Protein AF-0000000065971491 (afdb_homodimer)

Nearest PDB structures (foldseek):
  8egl-assembly1_K  TM=9.732E-01  e=4.891E-30  Pseudomonas aeruginosa PAO1
  3tr0-assembly1_A  TM=9.747E-01  e=5.494E-29  Coxiella burnetii
  8egl-assembly2_H  TM=9.822E-01  e=1.728E-28  Pseudomonas aeruginosa PAO1
  2an9-assembly1_A  TM=9.691E-01  e=4.785E-28  Escherichia coli
  7s5e-assembly3_E  TM=9.540E-01  e=2.844E-27  Stenotrophomonas maltophilia K279a

Foldseek 3Di:
DAQFAAEEEEEAAPQLCRVVLVVVLPVVDPQEEEFAKEKCDDDDPPDDDPPNHPHDHPVVVVVCVVVVQFLFWDDDPRMIIGTGPVVQNVSRVVVGYYYYYDAPRRVVSNCVVPVRHAYEYEYEPDLVSSLVSLVVVVPDDPVRSVVSSVVNVVRVVSRVVGPYYAYPHDSVVSSVVVNVVSVVVCVPPVNVCNVCVVVVCVVPPDD/DAQFAAEEEEEAAPQQCRVVLVVVLPVVDPQEEEFAKEKCDDDDPPDDDPPNHPHDHPVVVVVCVVVVQFLFWDDDPNMIIGTGPVVQVVSRVVVGYYYYYDAPRRVVSNCVVPVRHAYEYEYEPDLVSSLVSLVVVVPDDPVRSVVSSVVNVVRVVSRVVGPYYAYPHDSVVSSVVVNVVSVVVCVPPVNVCNVCVVVVCVVPPDD

Organism: Alcanivorax borkumensis (strain ATCC 700651 / DSM 11573 / NCIMB 13689 / SK2) (NCBI:txid393595)

Radius of gyration: 25.05 Å; Cα contacts (8 Å, |Δi|>4): 705; chains: 2; bounding box: 46×76×55 Å

Structure (mmCIF, N/CA/C/O backbone):
data_AF-0000000065971491-model_v1
#
loop_
_entity.id
_entity.type
_entity.pdbx_description
1 polymer 'Guanylate kinase'
#
loop_
_atom_site.group_PDB
_atom_site.id
_atom_site.type_symbol
_atom_site.label_atom_id
_atom_site.label_alt_id
_atom_site.label_comp_id
_atom_site.label_asym_id
_atom_site.label_entity_id
_atom_site.label_seq_id
_atom_site.pdbx_PDB_ins_code
_atom_site.Cartn_x
_atom_site.Cartn_y
_atom_site.Cartn_z
_atom_site.occupancy
_atom_site.B_iso_or_equiv
_atom_site.auth_seq_id
_atom_site.auth_comp_id
_atom_site.auth_asym_id
_atom_site.auth_atom_id
_atom_site.pdbx_PDB_model_num
ATOM 1 N N . MET A 1 1 ? -20.828 -6.59 7.438 1 49.5 1 MET A N 1
ATOM 2 C CA . MET A 1 1 ? -20.734 -5.258 8.023 1 49.5 1 MET A CA 1
ATOM 3 C C . MET A 1 1 ? -20 -4.305 7.082 1 49.5 1 MET A C 1
ATOM 5 O O . MET A 1 1 ? -19.188 -4.738 6.266 1 49.5 1 MET A O 1
ATOM 9 N N . ALA A 1 2 ? -20.484 -3.031 7.027 1 58.56 2 ALA A N 1
ATOM 10 C CA . ALA A 1 2 ? -19.938 -2.01 6.133 1 58.56 2 ALA A CA 1
ATOM 11 C C . ALA A 1 2 ? -18.453 -1.778 6.398 1 58.56 2 ALA A C 1
ATOM 13 O O . ALA A 1 2 ? -17.984 -1.901 7.539 1 58.56 2 ALA A O 1
ATOM 14 N N . ASP A 1 3 ? -17.594 -1.899 5.41 1 74.69 3 ASP A N 1
ATOM 15 C CA . ASP A 1 3 ? -16.172 -1.629 5.516 1 74.69 3 ASP A CA 1
ATOM 16 C C . ASP A 1 3 ? -15.914 -0.272 6.164 1 74.69 3 ASP A C 1
ATOM 18 O O . ASP A 1 3 ? -16.297 0.765 5.625 1 74.69 3 ASP A O 1
ATOM 22 N N . LYS A 1 4 ? -15.539 -0.281 7.457 1 89 4 LYS A N 1
ATOM 23 C CA . LYS A 1 4 ? -15.141 0.954 8.125 1 89 4 LYS A CA 1
ATOM 24 C C . LYS A 1 4 ? -14 1.639 7.379 1 89 4 LYS A C 1
ATOM 26 O O . LYS A 1 4 ? -13.078 0.974 6.898 1 89 4 LYS A O 1
ATOM 31 N N . GLY A 1 5 ? -14.195 2.961 7.211 1 94.69 5 GLY A N 1
ATOM 32 C CA . GLY A 1 5 ? -13.156 3.715 6.535 1 94.69 5 GLY A CA 1
ATOM 33 C C . GLY A 1 5 ? -11.828 3.697 7.27 1 94.69 5 GLY A C 1
ATOM 34 O O . GLY A 1 5 ? -11.766 3.328 8.445 1 94.69 5 GLY A O 1
ATOM 35 N N . THR A 1 6 ? -10.805 3.992 6.602 1 97.12 6 THR A N 1
ATOM 36 C CA . THR A 1 6 ? -9.469 4.09 7.184 1 97.12 6 THR A CA 1
ATOM 37 C C . THR A 1 6 ? -9.148 5.535 7.562 1 97.12 6 THR A C 1
ATOM 39 O O . THR A 1 6 ? -9.461 6.461 6.812 1 97.12 6 THR A O 1
ATOM 42 N N . LEU A 1 7 ? -8.602 5.723 8.75 1 98 7 LEU A N 1
ATOM 43 C CA . LEU A 1 7 ? -8.086 7.023 9.164 1 98 7 LEU A CA 1
ATOM 44 C C . LEU A 1 7 ? -6.633 7.199 8.727 1 98 7 LEU A C 1
ATOM 46 O O . LEU A 1 7 ? -5.766 6.41 9.102 1 98 7 LEU A O 1
ATOM 50 N N . TYR A 1 8 ? -6.398 8.18 7.93 1 98.56 8 TYR A N 1
ATOM 51 C CA . TYR A 1 8 ? -5.055 8.523 7.473 1 98.56 8 TYR A CA 1
ATOM 52 C C . TYR A 1 8 ? -4.535 9.766 8.188 1 98.56 8 TYR A C 1
ATOM 54 O O . TYR A 1 8 ? -5.258 10.758 8.328 1 98.56 8 TYR A O 1
ATOM 62 N N . ILE A 1 9 ? -3.307 9.695 8.625 1 98.06 9 ILE A N 1
ATOM 63 C CA . ILE A 1 9 ? -2.576 10.828 9.172 1 98.06 9 ILE A CA 1
ATOM 64 C C . ILE A 1 9 ? -1.498 11.273 8.188 1 98.06 9 ILE A C 1
ATOM 66 O O . ILE A 1 9 ? -0.623 10.492 7.816 1 98.06 9 ILE A O 1
ATOM 70 N N . ILE A 1 10 ? -1.607 12.5 7.742 1 97.81 10 ILE A N 1
ATOM 71 C CA . ILE A 1 10 ? -0.56 13.047 6.891 1 97.81 10 ILE A CA 1
ATOM 72 C C . ILE A 1 10 ? 0.091 14.25 7.578 1 97.81 10 ILE A C 1
ATOM 74 O O . ILE A 1 10 ? -0.589 15.219 7.922 1 97.81 10 ILE A O 1
ATOM 78 N N . SER A 1 11 ? 1.353 14.094 7.836 1 96.31 11 SER A N 1
ATOM 79 C CA . SER A 1 11 ? 2.148 15.164 8.438 1 96.31 11 SER A CA 1
ATOM 80 C C . SER A 1 11 ? 3.275 15.602 7.504 1 96.31 11 SER A C 1
ATOM 82 O O . SER A 1 11 ? 3.727 14.82 6.66 1 96.31 11 SER A O 1
ATOM 84 N N . ALA A 1 12 ? 3.662 16.797 7.668 1 94.62 12 ALA A N 1
ATOM 85 C CA . ALA A 1 12 ? 4.75 17.391 6.902 1 94.62 12 ALA A CA 1
ATOM 86 C C . ALA A 1 12 ? 5.25 18.672 7.57 1 94.62 12 ALA A C 1
ATOM 88 O O . ALA A 1 12 ? 4.512 19.328 8.312 1 94.62 12 ALA A O 1
ATOM 89 N N . PRO A 1 13 ? 6.539 18.953 7.344 1 90.38 13 PRO A N 1
ATOM 90 C CA . PRO A 1 13 ? 6.93 20.297 7.785 1 90.38 13 PRO A CA 1
ATOM 91 C C . PRO A 1 13 ? 6.23 21.406 7 1 90.38 13 PRO A C 1
ATOM 93 O O . PRO A 1 13 ? 5.734 21.156 5.895 1 90.38 13 PRO A O 1
ATOM 96 N N . SER A 1 14 ? 6.141 22.547 7.645 1 79.19 14 SER A N 1
ATOM 97 C CA . SER A 1 14 ? 5.566 23.688 6.953 1 79.19 14 SER A CA 1
ATOM 98 C C . SER A 1 14 ? 6.281 23.953 5.633 1 79.19 14 SER A C 1
ATOM 100 O O . SER A 1 14 ? 7.512 23.953 5.574 1 79.19 14 SER A O 1
ATOM 102 N N . GLY A 1 15 ? 5.523 24.031 4.543 1 80.31 15 GLY A N 1
ATOM 103 C CA . GLY A 1 15 ? 6.09 24.344 3.238 1 80.31 15 GLY A CA 1
ATOM 104 C C . GLY A 1 15 ? 6.406 23.109 2.418 1 80.31 15 GLY A C 1
ATOM 105 O O . GLY A 1 15 ? 6.934 23.219 1.309 1 80.31 15 GLY A O 1
ATOM 106 N N . ALA A 1 16 ? 6.129 21.969 2.824 1 88.06 16 ALA A N 1
ATOM 107 C CA . ALA A 1 16 ? 6.488 20.734 2.129 1 88.06 16 ALA A CA 1
ATOM 108 C C . ALA A 1 16 ? 5.445 20.375 1.071 1 88.06 16 ALA A C 1
ATOM 110 O O . ALA A 1 16 ? 5.605 19.391 0.343 1 88.06 16 ALA A O 1
ATOM 111 N N . GLY A 1 17 ? 4.398 21.125 0.944 1 85 17 GLY A N 1
ATOM 112 C CA . GLY A 1 17 ? 3.408 20.906 -0.1 1 85 17 GLY A CA 1
ATOM 113 C C . GLY A 1 17 ? 2.293 19.969 0.324 1 85 17 GLY A C 1
ATOM 114 O O . GLY A 1 17 ? 1.568 19.438 -0.52 1 85 17 GLY A O 1
ATOM 115 N N . LYS A 1 18 ? 2.115 19.719 1.558 1 90.25 18 LYS A N 1
ATOM 116 C CA . LYS A 1 18 ? 1.144 18.797 2.135 1 90.25 18 LYS A CA 1
ATOM 117 C C . LYS A 1 18 ? -0.278 19.172 1.722 1 90.25 18 LYS A C 1
ATOM 119 O O . LYS A 1 18 ? -1.031 18.312 1.242 1 90.25 18 LYS A O 1
ATOM 124 N N . THR A 1 19 ? -0.653 20.484 1.869 1 84.56 19 THR A N 1
ATOM 125 C CA . THR A 1 19 ? -2.02 20.922 1.627 1 84.56 19 THR A CA 1
ATOM 126 C C . THR A 1 19 ? -2.41 20.703 0.167 1 84.56 19 THR A C 1
ATOM 128 O O . THR A 1 19 ? -3.479 20.172 -0.121 1 84.56 19 THR A O 1
ATOM 131 N N . SER A 1 20 ? -1.561 21.062 -0.75 1 89 20 SER A N 1
ATOM 132 C CA . SER A 1 20 ? -1.827 20.891 -2.174 1 89 20 SER A CA 1
ATOM 133 C C . SER A 1 20 ? -1.928 19.422 -2.547 1 89 20 SER A C 1
ATOM 135 O O . SER A 1 20 ? -2.822 19.016 -3.299 1 89 20 SER A O 1
ATOM 137 N N . LEU A 1 21 ? -1.037 18.625 -2.035 1 95.25 21 LEU A N 1
ATOM 138 C CA . LEU A 1 21 ? -1.03 17.203 -2.338 1 95.25 21 LEU A CA 1
ATOM 139 C C . LEU A 1 21 ? -2.307 16.531 -1.836 1 95.25 21 LEU A C 1
ATOM 141 O O . LEU A 1 21 ? -2.924 15.742 -2.557 1 95.25 21 LEU A O 1
ATOM 145 N N . VAL A 1 22 ? -2.703 16.859 -0.631 1 95.75 22 VAL A N 1
ATOM 146 C CA . VAL A 1 22 ? -3.873 16.234 -0.022 1 95.75 22 VAL A CA 1
ATOM 147 C C . VAL A 1 22 ? -5.133 16.641 -0.781 1 95.75 22 VAL A C 1
ATOM 149 O O . VAL A 1 22 ? -6 15.812 -1.053 1 95.75 22 VAL A O 1
ATOM 152 N N . ALA A 1 23 ? -5.195 17.922 -1.141 1 92.62 23 ALA A N 1
ATOM 153 C CA . ALA A 1 23 ? -6.336 18.391 -1.925 1 92.62 23 ALA A CA 1
ATOM 154 C C . ALA A 1 23 ? -6.453 17.625 -3.238 1 92.62 23 ALA A C 1
ATOM 156 O O . ALA A 1 23 ? -7.539 17.172 -3.609 1 92.62 23 ALA A O 1
ATOM 157 N N . ALA A 1 24 ? -5.363 17.5 -3.943 1 96.25 24 ALA A N 1
ATOM 158 C CA . ALA A 1 24 ? -5.344 16.781 -5.211 1 96.25 24 ALA A CA 1
ATOM 159 C C . ALA A 1 24 ? -5.723 15.312 -5.008 1 96.25 24 ALA A C 1
ATOM 161 O O . ALA A 1 24 ? -6.426 14.734 -5.836 1 96.25 24 ALA A O 1
ATOM 162 N N . LEU A 1 25 ? -5.246 14.758 -3.928 1 97.12 25 LEU A N 1
ATOM 163 C CA . LEU A 1 25 ? -5.531 13.359 -3.617 1 97.12 25 LEU A CA 1
ATOM 164 C C . LEU A 1 25 ? -7.027 13.141 -3.418 1 97.12 25 LEU A C 1
ATOM 166 O O . LEU A 1 25 ? -7.602 12.203 -3.979 1 97.12 25 LEU A O 1
ATOM 170 N N . VAL A 1 26 ? -7.645 13.984 -2.66 1 96.19 26 VAL A N 1
ATOM 171 C CA . VAL A 1 26 ? -9.062 13.875 -2.346 1 96.19 26 VAL A CA 1
ATOM 172 C C . VAL A 1 26 ? -9.891 14.086 -3.611 1 96.19 26 VAL A C 1
ATOM 174 O O . VAL A 1 26 ? -10.93 13.445 -3.795 1 96.19 26 VAL A O 1
ATOM 177 N N . ASP A 1 27 ? -9.453 14.961 -4.453 1 95.44 27 ASP A N 1
ATOM 178 C CA . ASP A 1 27 ? -10.133 15.195 -5.723 1 95.44 27 ASP A CA 1
ATOM 179 C C . ASP A 1 27 ? -10.07 13.961 -6.621 1 95.44 27 ASP A C 1
ATOM 181 O O . ASP A 1 27 ? -10.984 13.703 -7.398 1 95.44 27 ASP A O 1
ATOM 185 N N . LYS A 1 28 ? -9.062 13.273 -6.473 1 95.25 28 LYS A N 1
ATOM 186 C CA . LYS A 1 28 ? -8.789 12.164 -7.379 1 95.25 28 LYS A CA 1
ATOM 187 C C . LYS A 1 28 ? -9.492 10.891 -6.906 1 95.25 28 LYS A C 1
ATOM 189 O O . LYS A 1 28 ? -9.852 10.039 -7.723 1 95.25 28 LYS A O 1
ATOM 194 N N . LEU A 1 29 ? -9.617 10.672 -5.637 1 95.62 29 LEU A N 1
ATOM 195 C CA . LEU A 1 29 ? -10.102 9.414 -5.086 1 95.62 29 LEU A CA 1
ATOM 196 C C . LEU A 1 29 ? -11.523 9.547 -4.566 1 95.62 29 LEU A C 1
ATOM 198 O O . LEU A 1 29 ? -11.852 10.523 -3.883 1 95.62 29 LEU A O 1
ATOM 202 N N . ALA A 1 30 ? -12.281 8.547 -4.855 1 93.44 30 ALA A N 1
ATOM 203 C CA . ALA A 1 30 ? -13.633 8.5 -4.312 1 93.44 30 ALA A CA 1
ATOM 204 C C . ALA A 1 30 ? -13.625 8.078 -2.846 1 93.44 30 ALA A C 1
ATOM 206 O O . ALA A 1 30 ? -12.695 7.41 -2.393 1 93.44 30 ALA A O 1
ATOM 207 N N . GLN A 1 31 ? -14.547 8.57 -2.041 1 95.06 31 GLN A N 1
ATOM 208 C CA . GLN A 1 31 ? -14.82 8.133 -0.675 1 95.06 31 GLN A CA 1
ATOM 209 C C . GLN A 1 31 ? -13.656 8.477 0.25 1 95.06 31 GLN A C 1
ATOM 211 O O . GLN A 1 31 ? -13.258 7.664 1.089 1 95.06 31 GLN A O 1
ATOM 216 N N . VAL A 1 32 ? -12.992 9.562 -0.02 1 96.94 32 VAL A N 1
ATOM 217 C CA . VAL A 1 32 ? -11.969 10.141 0.847 1 96.94 32 VAL A CA 1
ATOM 218 C C . VAL A 1 32 ? -12.352 11.562 1.237 1 96.94 32 VAL A C 1
ATOM 220 O O . VAL A 1 32 ? -12.688 12.375 0.377 1 96.94 32 VAL A O 1
ATOM 223 N N . ARG A 1 33 ? -12.305 11.82 2.504 1 95.75 33 ARG A N 1
ATOM 224 C CA . ARG A 1 33 ? -12.656 13.141 3.018 1 95.75 33 ARG A CA 1
ATOM 225 C C . ARG A 1 33 ? -11.523 13.727 3.852 1 95.75 33 ARG A C 1
ATOM 227 O O . ARG A 1 33 ? -10.773 12.984 4.492 1 95.75 33 ARG A O 1
ATOM 234 N N . ILE A 1 34 ? -11.508 15.047 3.848 1 95.38 34 ILE A N 1
ATOM 235 C CA . ILE A 1 34 ? -10.547 15.758 4.68 1 95.38 34 ILE A CA 1
ATOM 236 C C . ILE A 1 34 ? -11.234 16.297 5.93 1 95.38 34 ILE A C 1
ATOM 238 O O . ILE A 1 34 ? -12.328 16.875 5.844 1 95.38 34 ILE A O 1
ATOM 242 N N . SER A 1 35 ? -10.633 16.047 7 1 95.38 35 SER A N 1
ATOM 243 C CA . SER A 1 35 ? -11.148 16.656 8.227 1 95.38 35 SER A CA 1
ATOM 244 C C . SER A 1 35 ? -10.734 18.109 8.344 1 95.38 35 SER A C 1
ATOM 246 O O . SER A 1 35 ? -9.547 18.438 8.242 1 95.38 35 SER A O 1
ATOM 248 N N . ILE A 1 36 ? -11.625 18.938 8.523 1 93.94 36 ILE A N 1
ATOM 249 C CA . ILE A 1 36 ? -11.328 20.344 8.75 1 93.94 36 ILE A CA 1
ATOM 250 C C . ILE A 1 36 ? -10.953 20.578 10.211 1 93.94 36 ILE A C 1
ATOM 252 O O . ILE A 1 36 ? -11.773 20.359 11.109 1 93.94 36 ILE A O 1
ATOM 256 N N . SER A 1 37 ? -9.812 21.016 10.461 1 94.31 37 SER A N 1
ATOM 257 C CA . SER A 1 37 ? -9.312 21.188 11.82 1 94.31 37 SER A CA 1
ATOM 258 C C . SER A 1 37 ? -9.828 22.484 12.438 1 94.31 37 SER A C 1
ATOM 260 O O . SER A 1 37 ? -10.242 23.406 11.719 1 94.31 37 SER A O 1
ATOM 262 N N . HIS A 1 38 ? -9.789 22.469 13.727 1 95.56 38 HIS A N 1
ATOM 263 C CA . HIS A 1 38 ? -9.945 23.719 14.469 1 95.56 38 HIS A CA 1
ATOM 264 C C . HIS A 1 38 ? -8.602 24.406 14.688 1 95.56 38 HIS A C 1
ATOM 266 O O . HIS A 1 38 ? -7.574 23.734 14.828 1 95.56 38 HIS A O 1
ATOM 272 N N . THR A 1 39 ? -8.617 25.688 14.664 1 95.94 39 THR A N 1
ATOM 273 C CA . THR A 1 39 ? -7.363 26.375 14.961 1 95.94 39 THR A CA 1
ATOM 274 C C . THR A 1 39 ? -7.633 27.734 15.609 1 95.94 39 THR A C 1
ATOM 276 O O . THR A 1 39 ? -8.703 28.312 15.43 1 95.94 39 THR A O 1
ATOM 279 N N . THR A 1 40 ? -6.691 28.172 16.391 1 96.94 40 THR A N 1
ATOM 280 C CA . THR A 1 40 ? -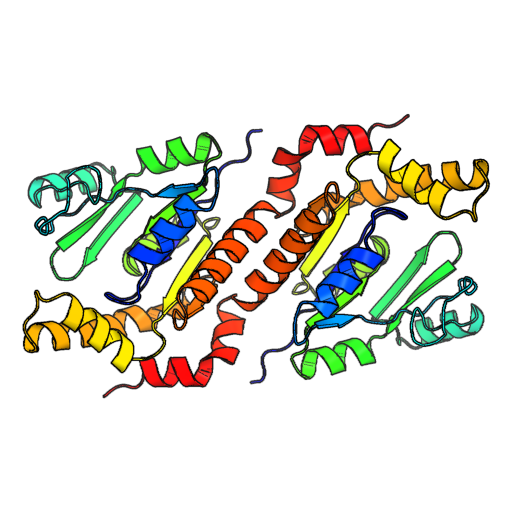6.758 29.5 17 1 96.94 40 THR A CA 1
ATOM 281 C C . THR A 1 40 ? -5.953 30.5 16.172 1 96.94 40 THR A C 1
ATOM 283 O O . THR A 1 40 ? -5.879 31.688 16.531 1 96.94 40 THR A O 1
ATOM 286 N N . ARG A 1 41 ? -5.293 29.953 15.141 1 89.94 41 ARG A N 1
ATOM 287 C CA . ARG A 1 41 ? -4.551 30.859 14.273 1 89.94 41 ARG A CA 1
ATOM 288 C C . ARG A 1 41 ? -5.484 31.844 13.57 1 89.94 41 ARG A C 1
ATOM 290 O O . ARG A 1 41 ? -6.633 31.5 13.266 1 89.94 41 ARG A O 1
ATOM 297 N N . ALA A 1 42 ? -4.922 33.031 13.297 1 90.81 42 ALA A N 1
ATOM 298 C CA . ALA A 1 42 ? -5.715 34 12.531 1 90.81 42 ALA A CA 1
ATOM 299 C C . ALA A 1 42 ? -5.922 33.5 11.102 1 90.81 42 ALA A C 1
ATOM 301 O O . ALA A 1 42 ? -5.051 32.844 10.523 1 90.81 42 ALA A O 1
ATOM 302 N N . MET A 1 43 ? -7.023 33.906 10.57 1 90.62 43 MET A N 1
ATOM 303 C CA . MET A 1 43 ? -7.348 33.531 9.195 1 90.62 43 MET A CA 1
ATOM 304 C C . MET A 1 43 ? -6.438 34.281 8.211 1 90.62 43 MET A C 1
ATOM 306 O O . MET A 1 43 ? -6.195 35.469 8.359 1 90.62 43 MET A O 1
ATOM 310 N N . ARG A 1 44 ? -5.91 33.562 7.215 1 82.06 44 ARG A N 1
ATOM 311 C CA . ARG A 1 44 ? -5.16 34.188 6.133 1 82.06 44 ARG A CA 1
ATOM 312 C C . ARG A 1 44 ? -6.094 34.656 5.027 1 82.06 44 ARG A C 1
ATOM 314 O O . ARG A 1 44 ? -7.234 34.219 4.93 1 82.06 44 ARG A O 1
ATOM 321 N N . PRO A 1 45 ? -5.543 35.594 4.254 1 86.56 45 PRO A N 1
ATOM 322 C CA . PRO A 1 45 ? -6.379 36.031 3.133 1 86.56 45 PRO A CA 1
ATOM 323 C C . PRO A 1 45 ? -6.809 34.875 2.227 1 86.56 45 PRO A C 1
ATOM 325 O O . PRO A 1 45 ? -5.988 34.031 1.884 1 86.56 45 PRO A O 1
ATOM 328 N N . GLY A 1 46 ? -8.055 34.781 1.956 1 88.69 46 GLY A N 1
ATOM 329 C CA . GLY A 1 46 ? -8.562 33.75 1.062 1 88.69 46 GLY A CA 1
ATOM 330 C C . GLY A 1 46 ? -9.133 32.562 1.794 1 88.69 46 GLY A C 1
ATOM 331 O O . GLY A 1 46 ? -9.836 31.734 1.2 1 88.69 46 GLY A O 1
ATOM 332 N N . GLU A 1 47 ? -8.828 32.469 3.07 1 90.06 47 GLU A N 1
ATOM 333 C CA . GLU A 1 47 ? -9.352 31.344 3.848 1 90.06 47 GLU A CA 1
ATOM 334 C C . GLU A 1 47 ? -10.773 31.625 4.316 1 90.06 47 GLU A C 1
ATOM 336 O O . GLU A 1 47 ? -11.195 32.781 4.41 1 90.06 47 GLU A O 1
ATOM 341 N N . LYS A 1 48 ? -11.508 30.531 4.473 1 94.12 48 LYS A N 1
ATOM 342 C CA . LYS A 1 48 ? -12.883 30.625 4.945 1 94.12 48 LYS A CA 1
ATOM 343 C C . LYS A 1 48 ? -13.125 29.703 6.129 1 94.12 48 LYS A C 1
ATOM 345 O O . LYS A 1 48 ? -12.648 28.562 6.145 1 94.12 48 LYS A O 1
ATOM 350 N N . ASP A 1 49 ? -13.891 30.25 7.098 1 94.88 49 ASP A N 1
ATOM 351 C CA . ASP A 1 49 ? -14.25 29.453 8.266 1 94.88 49 ASP A CA 1
ATOM 352 C C . ASP A 1 49 ? -15.133 28.281 7.867 1 94.88 49 ASP A C 1
ATOM 354 O O . ASP A 1 49 ? -16.094 28.438 7.102 1 94.88 49 ASP A O 1
ATOM 358 N N . GLY A 1 50 ? -14.758 27.141 8.352 1 92.94 50 GLY A N 1
ATOM 359 C CA . GLY A 1 50 ? -15.523 25.938 8.039 1 92.94 50 GLY A CA 1
ATOM 360 C C . GLY A 1 50 ? -15.094 25.266 6.75 1 92.94 50 GLY A C 1
ATOM 361 O O . GLY A 1 50 ? -15.578 24.188 6.414 1 92.94 50 GLY A O 1
ATOM 362 N N . VAL A 1 51 ? -14.18 25.859 6.062 1 91.19 51 VAL A N 1
ATOM 363 C CA . VAL A 1 51 ? -13.688 25.328 4.801 1 91.19 51 VAL A CA 1
ATOM 364 C C . VAL A 1 51 ? -12.211 24.969 4.934 1 91.19 51 VAL A C 1
ATOM 366 O O . VAL A 1 51 ? -11.828 23.812 4.75 1 91.19 51 VAL A O 1
ATOM 369 N N . ASN A 1 52 ? -11.398 25.906 5.344 1 89 52 ASN A N 1
ATOM 370 C CA . ASN A 1 52 ? -9.977 25.672 5.543 1 89 52 ASN A CA 1
ATOM 371 C C . ASN A 1 52 ? -9.68 25.172 6.957 1 89 52 ASN A C 1
ATOM 373 O O . ASN A 1 52 ? -8.906 24.234 7.145 1 89 52 ASN A O 1
ATOM 377 N N . TYR A 1 53 ? -10.297 25.859 7.848 1 93.94 53 TYR A N 1
ATOM 378 C CA . TYR A 1 53 ? -10.273 25.531 9.266 1 93.94 53 TYR A CA 1
ATOM 379 C C . TYR A 1 53 ? -11.562 25.969 9.953 1 93.94 53 TYR A C 1
ATOM 381 O O . TYR A 1 53 ? -12.344 26.734 9.383 1 93.94 53 TYR A O 1
ATOM 389 N N . HIS A 1 54 ? -11.844 25.438 11.062 1 95.94 54 HIS A N 1
ATOM 390 C CA . HIS A 1 54 ? -12.734 26.078 12.016 1 95.94 54 HIS A CA 1
ATOM 391 C C . HIS A 1 54 ? -11.969 27.047 12.922 1 95.94 54 HIS A C 1
ATOM 393 O O . HIS A 1 54 ? -11.297 26.609 13.867 1 95.94 54 HIS A O 1
ATOM 399 N N . PHE A 1 55 ? -12.148 28.328 12.57 1 96.81 55 PHE A N 1
ATOM 400 C CA . PHE A 1 55 ? -11.398 29.328 13.328 1 96.81 55 PHE A CA 1
ATOM 401 C C . PHE A 1 55 ? -12.109 29.656 14.633 1 96.81 55 PHE A C 1
ATOM 403 O O . PHE A 1 55 ? -13.32 29.891 14.641 1 96.81 55 PHE A O 1
ATOM 410 N N . THR A 1 56 ? -11.391 29.609 15.672 1 96.19 56 THR A N 1
ATOM 411 C CA . THR A 1 56 ? -11.953 29.875 16.984 1 96.19 56 THR A CA 1
ATOM 412 C C . THR A 1 56 ? -10.945 30.594 17.875 1 96.19 56 THR A C 1
ATOM 414 O O . THR A 1 56 ? -9.758 30.656 17.547 1 96.19 56 THR A O 1
ATOM 417 N N . ASP A 1 57 ? -11.375 31.203 18.938 1 96.44 57 ASP A N 1
ATOM 418 C CA . ASP A 1 57 ? -10.438 31.844 19.844 1 96.44 57 ASP A CA 1
ATOM 419 C C . ASP A 1 57 ? -9.859 30.828 20.828 1 96.44 57 ASP A C 1
ATOM 421 O O . ASP A 1 57 ? -10.375 29.719 20.969 1 96.44 57 ASP A O 1
ATOM 425 N N . ARG A 1 58 ? -8.898 31.219 21.484 1 96.94 58 ARG A N 1
ATOM 426 C CA . ARG A 1 58 ? -8.141 30.328 22.344 1 96.94 58 ARG A CA 1
ATOM 427 C C . ARG A 1 58 ? -9.016 29.812 23.5 1 96.94 58 ARG A C 1
ATOM 429 O O . ARG A 1 58 ? -8.969 28.625 23.828 1 96.94 58 ARG A O 1
ATOM 436 N N . ASP A 1 59 ? -9.766 30.703 24.141 1 97 59 ASP A N 1
ATOM 437 C CA . ASP A 1 59 ? -10.602 30.297 25.266 1 97 59 ASP A CA 1
ATOM 438 C C . ASP A 1 59 ? -11.609 29.234 24.844 1 97 59 ASP A C 1
ATOM 440 O O . ASP A 1 59 ? -11.781 28.234 25.547 1 97 59 ASP A O 1
ATOM 444 N N . CYS A 1 60 ? -12.258 29.5 23.766 1 96.38 60 CYS A N 1
ATOM 445 C CA . CYS A 1 60 ? -13.211 28.516 23.234 1 96.38 60 CYS A CA 1
ATOM 446 C C . CYS A 1 60 ? -12.523 27.188 22.938 1 96.38 60 CYS A C 1
ATOM 448 O O . CYS A 1 60 ? -13.055 26.125 23.266 1 96.38 60 CYS A O 1
ATOM 450 N N . PHE A 1 61 ? -11.391 27.266 22.344 1 97.62 61 PHE A N 1
ATOM 451 C CA . PHE A 1 61 ? -10.625 26.062 22 1 97.62 61 PHE A CA 1
ATOM 452 C C . PHE A 1 61 ? -10.312 25.25 23.25 1 97.62 61 PHE A C 1
ATOM 454 O O . PHE A 1 61 ? -10.547 24.047 23.281 1 97.62 61 PHE A O 1
ATOM 461 N N . VAL A 1 62 ? -9.844 25.891 24.266 1 96.38 62 VAL A N 1
ATOM 462 C CA . VAL A 1 62 ? -9.43 25.234 25.5 1 96.38 62 VAL A CA 1
ATOM 463 C C . VAL A 1 62 ? -10.641 24.578 26.156 1 96.38 62 VAL A C 1
ATOM 465 O O . VAL A 1 62 ? -10.547 23.469 26.672 1 96.38 62 VAL A O 1
ATOM 468 N N . ARG A 1 63 ? -11.758 25.219 26.094 1 96.81 63 ARG A N 1
ATOM 469 C CA . ARG A 1 63 ? -12.992 24.641 26.625 1 96.81 63 ARG A CA 1
ATOM 470 C C . ARG A 1 63 ? -13.344 23.344 25.906 1 96.81 63 ARG A C 1
ATOM 472 O O . ARG A 1 63 ? -13.766 22.375 26.531 1 96.81 63 ARG A O 1
ATOM 479 N N . GLN A 1 64 ? -13.211 23.391 24.672 1 95.38 64 GLN A N 1
ATOM 480 C CA . GLN A 1 64 ? -13.523 22.219 23.875 1 95.38 64 GLN A CA 1
ATOM 481 C C . GLN A 1 64 ? -12.57 21.062 24.188 1 95.38 64 GLN A C 1
ATOM 483 O O . GLN A 1 64 ? -12.969 19.891 24.188 1 95.38 64 GLN A O 1
ATOM 488 N N . VAL A 1 65 ? -11.305 21.328 24.406 1 94.94 65 VAL A N 1
ATOM 489 C CA . VAL A 1 65 ? -10.336 20.328 24.828 1 94.94 65 VAL A CA 1
ATOM 490 C C . VAL A 1 65 ? -10.789 19.672 26.125 1 94.94 65 VAL A C 1
ATOM 492 O O . VAL A 1 65 ? -10.797 18.453 26.25 1 94.94 65 VAL A O 1
ATOM 495 N N . GLU A 1 66 ? -11.234 20.5 27.062 1 95.31 66 GLU A N 1
ATOM 496 C CA . GLU A 1 66 ? -11.664 20.031 28.375 1 95.31 66 GLU A CA 1
ATOM 497 C C . GLU A 1 66 ? -12.906 19.156 28.266 1 95.31 66 GLU A C 1
ATOM 499 O O . GLU A 1 66 ? -13.094 18.234 29.078 1 95.31 66 GLU A O 1
ATOM 504 N N . GLN A 1 67 ? -13.648 19.406 27.297 1 96.06 67 GLN A N 1
ATOM 505 C CA . GLN A 1 67 ? -14.891 18.672 27.094 1 96.06 67 GLN A CA 1
ATOM 506 C C . GLN A 1 67 ? -14.641 17.391 26.297 1 96.06 67 GLN A C 1
ATOM 508 O O . GLN A 1 67 ? -15.578 16.656 25.984 1 96.06 67 GLN A O 1
ATOM 513 N N . GLY A 1 68 ? -13.445 17.156 25.859 1 93.75 68 GLY A N 1
ATOM 514 C CA . GLY A 1 68 ? -13.094 15.945 25.141 1 93.75 68 GLY A CA 1
ATOM 515 C C . GLY A 1 68 ? -13.594 15.93 23.703 1 93.75 68 GLY A C 1
ATOM 516 O O . GLY A 1 68 ? -13.898 14.867 23.172 1 93.75 68 GLY A O 1
ATOM 517 N N . ARG A 1 69 ? -13.672 17.047 23.109 1 93.81 69 ARG A N 1
ATOM 518 C CA . ARG A 1 69 ? -14.273 17.172 21.781 1 93.81 69 ARG A CA 1
ATOM 519 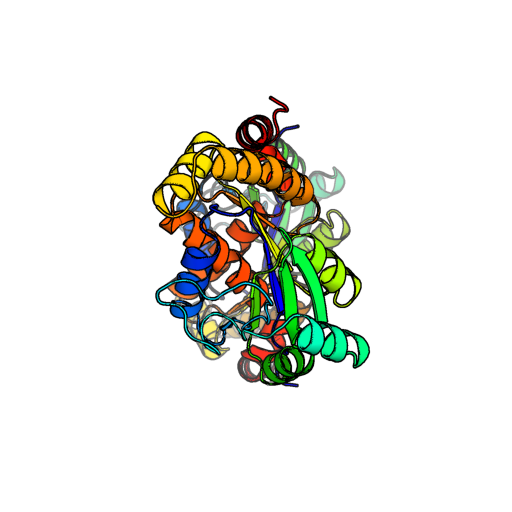C C . ARG A 1 69 ? -13.25 16.859 20.688 1 93.81 69 ARG A C 1
ATOM 521 O O . ARG A 1 69 ? -13.617 16.641 19.531 1 93.81 69 ARG A O 1
ATOM 528 N N . PHE A 1 70 ? -11.969 16.859 21.094 1 96.19 70 PHE A N 1
ATOM 529 C CA . PHE A 1 70 ? -10.938 16.703 20.078 1 96.19 70 PHE A CA 1
ATOM 530 C C . PHE A 1 70 ? -10.297 15.32 20.172 1 96.19 70 PHE A C 1
ATOM 532 O O . PHE A 1 70 ? -9.969 14.852 21.266 1 96.19 70 PHE A O 1
ATOM 539 N N . LEU A 1 71 ? -10.203 14.703 18.984 1 95.44 71 LEU A N 1
ATOM 540 C CA . LEU A 1 71 ? -9.469 13.453 18.859 1 95.44 71 LEU A CA 1
ATOM 541 C C . LEU A 1 71 ? -7.988 13.648 19.188 1 95.44 71 LEU A C 1
ATOM 543 O O . LEU A 1 71 ? -7.348 12.766 19.766 1 95.44 71 LEU A O 1
ATOM 547 N N . GLU A 1 72 ? -7.484 14.742 18.844 1 96.25 72 GLU A N 1
ATOM 548 C CA . GLU A 1 72 ? -6.133 15.219 19.109 1 96.25 72 GLU A CA 1
ATOM 549 C C . GLU A 1 72 ? -6.074 16.75 19.094 1 96.25 72 GLU A C 1
ATOM 551 O O . GLU A 1 72 ? -6.945 17.391 18.516 1 96.25 72 GLU A O 1
ATOM 556 N N . HIS A 1 73 ? -5.109 17.219 19.781 1 95.62 73 HIS A N 1
ATOM 557 C CA . HIS A 1 73 ? -4.809 18.656 19.719 1 95.62 73 HIS A CA 1
ATOM 558 C C . HIS A 1 73 ? -3.328 18.906 19.984 1 95.62 73 HIS A C 1
ATOM 560 O O . HIS A 1 73 ? -2.641 18.078 20.578 1 95.62 73 HIS A O 1
ATOM 566 N N . ALA A 1 74 ? -2.918 20.047 19.469 1 93.19 74 ALA A N 1
ATOM 567 C CA . ALA A 1 74 ? -1.511 20.406 19.625 1 93.19 74 ALA A CA 1
ATOM 568 C C . ALA A 1 74 ? -1.307 21.906 19.469 1 93.19 74 ALA A C 1
ATOM 570 O O . ALA A 1 74 ? -2.184 22.609 18.969 1 93.19 74 ALA A O 1
ATOM 571 N N . GLN A 1 75 ? -0.244 22.328 20.016 1 91 75 GLN A N 1
ATOM 572 C CA . GLN A 1 75 ? 0.195 23.703 19.781 1 91 75 GLN A CA 1
ATOM 573 C C . GLN A 1 75 ? 1.32 23.766 18.75 1 91 75 GLN A C 1
ATOM 575 O O . GLN A 1 75 ? 2.32 23.047 18.875 1 91 75 GLN A O 1
ATOM 580 N N . VAL A 1 76 ? 1.114 24.562 17.766 1 82.75 76 VAL A N 1
ATOM 581 C CA . VAL A 1 76 ? 2.082 24.703 16.688 1 82.75 76 VAL A CA 1
ATOM 582 C C . VAL A 1 76 ? 2.348 26.188 16.438 1 82.75 76 VAL A C 1
ATOM 584 O O . VAL A 1 76 ? 1.452 26.922 16.016 1 82.75 76 VAL A O 1
ATOM 587 N N . PHE A 1 77 ? 3.584 26.609 16.609 1 78 77 PHE A N 1
ATOM 588 C CA . PHE A 1 77 ? 4.008 28 16.438 1 78 77 PHE A CA 1
ATOM 589 C C . PHE A 1 77 ? 3.072 28.938 17.172 1 78 77 PHE A C 1
ATOM 591 O O . PHE A 1 77 ? 2.605 29.938 16.609 1 78 77 PHE A O 1
ATOM 598 N N . GLY A 1 78 ? 2.656 28.578 18.328 1 84 78 GLY A N 1
ATOM 599 C CA . GLY A 1 78 ? 1.908 29.453 19.219 1 84 78 GLY A CA 1
ATOM 600 C C . GLY A 1 78 ? 0.406 29.328 19.047 1 84 78 GLY A C 1
ATOM 601 O O . GLY A 1 78 ? -0.359 29.938 19.812 1 84 78 GLY A O 1
ATOM 602 N N . ASN A 1 79 ? -0.006 28.641 18.031 1 90.94 79 ASN A N 1
ATOM 603 C CA . ASN A 1 79 ? -1.434 28.453 17.781 1 90.94 79 ASN A CA 1
ATOM 604 C C . ASN A 1 79 ? -1.878 27.031 18.094 1 90.94 79 ASN A C 1
ATOM 606 O O . ASN A 1 79 ? -1.057 26.109 18.125 1 90.94 79 ASN A O 1
ATOM 610 N N . LEU A 1 80 ? -3.135 26.922 18.375 1 94.88 80 LEU A N 1
ATOM 611 C CA . LEU A 1 80 ? -3.684 25.625 18.75 1 94.88 80 LEU A CA 1
ATOM 612 C C . LEU A 1 80 ? -4.453 25.016 17.594 1 94.88 80 LEU A C 1
ATOM 614 O O . LEU A 1 80 ? -5.168 25.719 16.875 1 94.88 80 LEU A O 1
ATOM 618 N N . TYR A 1 81 ? -4.223 23.812 17.422 1 94.81 81 TYR A N 1
ATOM 619 C CA . TYR A 1 81 ? -4.93 23.047 16.422 1 94.81 81 TYR A CA 1
ATOM 620 C C . TYR A 1 81 ? -5.59 21.812 17.031 1 94.81 81 TYR A C 1
ATOM 622 O O . TYR A 1 81 ? -5.062 21.234 17.984 1 94.81 81 TYR A O 1
ATOM 630 N N . GLY A 1 82 ? -6.793 21.422 16.484 1 96.5 82 GLY A N 1
ATOM 631 C CA . GLY A 1 82 ? -7.496 20.25 16.984 1 96.5 82 GLY A CA 1
ATOM 632 C C . GLY A 1 82 ? -8.367 19.578 15.945 1 96.5 82 GLY A C 1
ATOM 633 O O . GLY A 1 82 ? -8.898 20.25 15.055 1 96.5 82 GLY A O 1
ATOM 634 N N . THR A 1 83 ? -8.484 18.281 16.047 1 95.69 83 THR A N 1
ATOM 635 C CA . THR A 1 83 ? -9.328 17.469 15.164 1 95.69 83 THR A CA 1
ATOM 636 C C . THR A 1 83 ? -10.578 17 15.898 1 95.69 83 THR A C 1
ATOM 638 O O . THR A 1 83 ? -10.492 16.422 16.984 1 95.69 83 THR A O 1
ATOM 641 N N . SER A 1 84 ? -11.688 17.203 15.312 1 93.88 84 SER A N 1
ATOM 642 C CA . SER A 1 84 ? -12.953 16.812 15.914 1 93.88 84 SER A CA 1
ATOM 643 C C . SER A 1 84 ? -13.062 15.289 16.031 1 93.88 84 SER A C 1
ATOM 645 O O . SER A 1 84 ? -12.906 14.57 15.039 1 93.88 84 SER A O 1
ATOM 647 N N . ALA A 1 85 ? -13.43 14.836 17.188 1 95.06 85 ALA A N 1
ATOM 648 C CA . ALA A 1 85 ? -13.57 13.406 17.438 1 95.06 85 ALA A CA 1
ATOM 649 C C . ALA A 1 85 ? -14.859 12.867 16.828 1 95.06 85 ALA A C 1
ATOM 651 O O . ALA A 1 85 ? -14.852 11.844 16.125 1 95.06 85 ALA A O 1
ATOM 652 N N . ASP A 1 86 ? -15.867 13.562 17.031 1 94.75 86 ASP A N 1
ATOM 653 C CA . ASP A 1 86 ? -17.188 13.102 16.609 1 94.75 86 ASP A CA 1
ATOM 654 C C . ASP A 1 86 ? -17.281 13.008 15.094 1 94.75 86 ASP A C 1
ATOM 656 O O . ASP A 1 86 ? -17.781 12.016 14.555 1 94.75 86 ASP A O 1
ATOM 660 N N . TRP A 1 87 ? -16.875 14.023 14.469 1 93.88 87 TRP A N 1
ATOM 661 C CA . TRP A 1 87 ? -16.969 14.055 13.016 1 93.88 87 TRP A CA 1
ATOM 662 C C . TRP A 1 87 ? -16.188 12.906 12.391 1 93.88 87 TRP A C 1
ATOM 664 O O . TRP A 1 87 ? -16.672 12.234 11.484 1 93.88 87 TRP A O 1
ATOM 674 N N . VAL A 1 88 ? -15 12.672 12.875 1 95.94 88 VAL A N 1
ATOM 675 C CA . VAL A 1 88 ? -14.141 11.625 12.344 1 95.94 88 VAL A CA 1
ATOM 676 C C . VAL A 1 88 ? -14.805 10.266 12.531 1 95.94 88 VAL A C 1
ATOM 678 O O . VAL A 1 88 ? -14.914 9.484 11.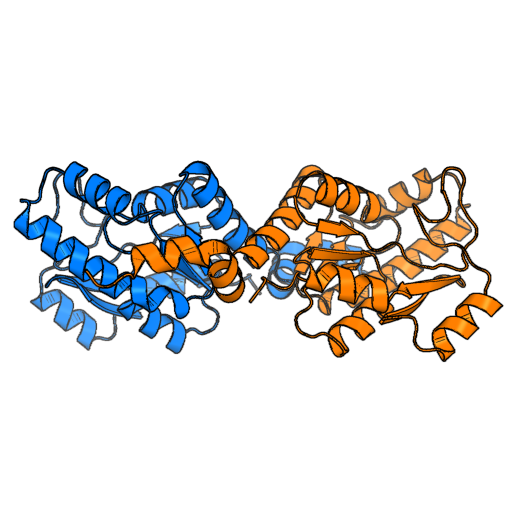578 1 95.94 88 VAL A O 1
ATOM 681 N N . ALA A 1 89 ? -15.297 10.016 13.68 1 95.38 89 ALA A N 1
ATOM 682 C CA . ALA A 1 89 ? -15.922 8.734 13.984 1 95.38 89 ALA A CA 1
ATOM 683 C C . ALA A 1 89 ? -17.125 8.492 13.094 1 95.38 89 ALA A C 1
ATOM 685 O O . ALA A 1 89 ? -17.297 7.395 12.539 1 95.38 89 ALA A O 1
ATOM 686 N N . GLN A 1 90 ? -17.922 9.469 12.938 1 95.56 90 GLN A N 1
ATOM 687 C CA . GLN A 1 90 ? -19.141 9.352 12.125 1 95.56 90 GLN A CA 1
ATOM 688 C C . GLN A 1 90 ? -18.797 9.094 10.664 1 95.56 90 GLN A C 1
ATOM 690 O O . GLN A 1 90 ? -19.391 8.242 10.016 1 95.56 90 GLN A O 1
ATOM 695 N N . THR A 1 91 ? -17.859 9.875 10.195 1 95.62 91 THR A N 1
ATOM 696 C CA . THR A 1 91 ? -17.469 9.75 8.797 1 95.62 91 THR A CA 1
ATOM 697 C C . THR A 1 91 ? -16.891 8.375 8.516 1 95.62 91 THR A C 1
ATOM 699 O O . THR A 1 91 ? -17.234 7.734 7.52 1 95.62 91 THR A O 1
ATOM 702 N N . LEU A 1 92 ? -16.047 7.844 9.359 1 95.5 92 LEU A N 1
ATOM 703 C CA . LEU A 1 92 ? -15.453 6.52 9.195 1 95.5 92 LEU A CA 1
ATOM 704 C C . LEU A 1 92 ? -16.531 5.438 9.195 1 95.5 92 LEU A C 1
ATOM 706 O O . LEU A 1 92 ? -16.438 4.461 8.445 1 95.5 92 LEU A O 1
ATOM 710 N N . ARG A 1 93 ? -17.531 5.609 9.961 1 94 93 ARG A N 1
ATOM 711 C CA . ARG A 1 93 ? -18.609 4.625 10.094 1 94 93 ARG A CA 1
ATOM 712 C C . ARG A 1 93 ? -19.391 4.492 8.789 1 94 93 ARG A C 1
ATOM 714 O O . ARG A 1 93 ? -19.969 3.441 8.508 1 94 93 ARG A O 1
ATOM 721 N N . THR A 1 94 ? -19.406 5.547 8 1 92.94 94 THR A N 1
ATOM 722 C CA . THR A 1 94 ? -20.125 5.504 6.73 1 92.94 94 THR A CA 1
ATOM 723 C C . THR A 1 94 ? -19.297 4.785 5.664 1 92.94 94 THR A C 1
ATOM 725 O O . THR A 1 94 ? -19.766 4.59 4.543 1 92.94 94 THR A O 1
ATOM 728 N N . GLY A 1 95 ? -18.047 4.457 6.012 1 92.19 95 GLY A N 1
ATOM 729 C CA . GLY A 1 95 ? -17.188 3.748 5.078 1 92.19 95 GLY A CA 1
ATOM 730 C C . GLY A 1 95 ? -16.219 4.66 4.344 1 92.19 95 GLY A C 1
ATOM 731 O O . GLY A 1 95 ? -15.406 4.191 3.551 1 92.19 95 GLY A O 1
ATOM 732 N N . ASP A 1 96 ? -16.297 5.961 4.633 1 95.5 96 ASP A N 1
ATOM 733 C CA . ASP A 1 96 ? -15.391 6.914 3.996 1 95.5 96 ASP A CA 1
ATOM 734 C C . ASP A 1 96 ? -14.039 6.941 4.703 1 95.5 96 ASP A C 1
ATOM 736 O O . ASP A 1 96 ? -13.977 6.883 5.93 1 95.5 96 ASP A O 1
ATOM 740 N N . ASP A 1 97 ? -13.039 6.98 3.873 1 97.5 97 ASP A N 1
ATOM 741 C CA . ASP A 1 97 ? -11.719 7.25 4.426 1 97.5 97 ASP A CA 1
ATOM 742 C C . ASP A 1 97 ? -11.594 8.711 4.859 1 97.5 97 ASP A C 1
ATOM 744 O O . ASP A 1 97 ? -12.18 9.602 4.242 1 97.5 97 ASP A O 1
ATOM 748 N N . VAL A 1 98 ? -10.852 8.914 5.918 1 97.75 98 VAL A N 1
ATOM 749 C CA . VAL A 1 98 ? -10.648 10.266 6.434 1 97.75 98 VAL A CA 1
ATOM 750 C C . VAL A 1 98 ? -9.164 10.594 6.461 1 97.75 98 VAL A C 1
ATOM 752 O O . VAL A 1 98 ? -8.352 9.773 6.902 1 97.75 98 VAL A O 1
ATOM 755 N N . ILE A 1 99 ? -8.82 11.797 6.012 1 97.94 99 ILE A N 1
ATOM 756 C CA . ILE A 1 99 ? -7.445 12.289 6.09 1 97.94 99 ILE A CA 1
ATOM 757 C C . ILE A 1 99 ? -7.355 13.398 7.133 1 97.94 99 ILE A C 1
ATOM 759 O O . ILE A 1 99 ? -8.109 14.375 7.082 1 97.94 99 ILE A O 1
ATOM 763 N N . LEU A 1 100 ? -6.469 13.211 8.086 1 97.06 100 LEU A N 1
ATOM 764 C CA . LEU A 1 100 ? -6.074 14.266 9.023 1 97.06 100 LEU A CA 1
ATOM 765 C C . LEU A 1 100 ? -4.758 14.898 8.594 1 97.06 100 LEU A C 1
ATOM 767 O O . LEU A 1 100 ? -3.738 14.219 8.484 1 97.06 100 LEU A O 1
ATOM 771 N N . GLU A 1 101 ? -4.793 16.141 8.32 1 94.38 101 GLU A N 1
ATOM 772 C CA . GLU A 1 101 ? -3.57 16.922 8.109 1 94.38 101 GLU A CA 1
ATOM 773 C C . GLU A 1 101 ? -3.098 17.578 9.398 1 94.38 101 GLU A C 1
ATOM 775 O O . GLU A 1 101 ? -3.516 18.688 9.727 1 94.38 101 GLU A O 1
ATOM 780 N N . ILE A 1 102 ? -2.203 16.875 10.094 1 93.88 102 ILE A N 1
ATOM 781 C CA . ILE A 1 102 ? -1.835 17.359 11.422 1 93.88 102 ILE A CA 1
ATOM 782 C C . ILE A 1 102 ? -0.324 17.234 11.609 1 93.88 102 ILE A C 1
ATOM 784 O O . ILE A 1 102 ? 0.366 16.641 10.781 1 93.88 102 ILE A O 1
ATOM 788 N N . ASP A 1 103 ? 0.116 17.859 12.656 1 91.75 103 ASP A N 1
ATOM 789 C CA . ASP A 1 103 ? 1.542 17.828 12.969 1 91.75 103 ASP A CA 1
ATOM 790 C C . ASP A 1 103 ? 1.913 16.531 13.68 1 91.75 103 ASP A C 1
ATOM 792 O O . ASP A 1 103 ? 1.042 15.711 13.992 1 91.75 103 ASP A O 1
ATOM 796 N N . TRP A 1 104 ? 3.27 16.391 13.859 1 94.12 104 TRP A N 1
ATOM 797 C CA . TRP A 1 104 ? 3.785 15.148 14.43 1 94.12 104 TRP A CA 1
ATOM 798 C C . TRP A 1 104 ? 3.244 14.922 15.836 1 94.12 104 TRP A C 1
ATOM 800 O O . TRP A 1 104 ? 3.066 13.781 16.266 1 94.12 104 TRP A O 1
ATOM 810 N N . GLN A 1 105 ? 2.939 15.969 16.594 1 94 105 GLN A N 1
ATOM 811 C CA . GLN A 1 105 ? 2.383 15.82 17.938 1 94 105 GLN A CA 1
ATOM 812 C C . GLN A 1 105 ? 0.999 15.18 17.891 1 94 105 GLN A C 1
ATOM 814 O O . GLN A 1 105 ? 0.723 14.234 18.625 1 94 105 GLN A O 1
ATOM 819 N N . GLY A 1 106 ? 0.18 15.789 17.062 1 95.19 106 GLY A N 1
ATOM 820 C CA . GLY A 1 106 ? -1.132 15.195 16.859 1 95.19 106 GLY A CA 1
ATOM 821 C C . GLY A 1 106 ? -1.068 13.766 16.359 1 95.19 106 GLY A C 1
ATOM 822 O O . GLY A 1 106 ? -1.83 12.906 16.812 1 95.19 106 GLY A O 1
ATOM 823 N N . ALA A 1 107 ? -0.185 13.539 15.445 1 96.19 107 ALA A N 1
ATOM 824 C CA . ALA A 1 107 ? -0.008 12.203 14.883 1 96.19 107 ALA A CA 1
ATOM 825 C C . ALA A 1 107 ? 0.327 11.188 15.969 1 96.19 107 ALA A C 1
ATOM 827 O O . ALA A 1 107 ? -0.2 10.07 15.977 1 96.19 107 ALA A O 1
ATOM 828 N N . THR A 1 108 ? 1.186 11.594 16.844 1 95.69 108 THR A N 1
ATOM 829 C CA . THR A 1 108 ? 1.587 10.719 17.938 1 95.69 108 THR A CA 1
ATOM 830 C C . THR A 1 108 ? 0.382 10.336 18.797 1 95.69 108 THR A C 1
ATOM 832 O O . THR A 1 108 ? 0.209 9.164 19.141 1 95.69 108 THR A O 1
ATOM 835 N N . GLN A 1 109 ? -0.472 11.297 19.109 1 95.56 109 GLN A N 1
ATOM 836 C CA . GLN A 1 109 ? -1.676 11.055 19.906 1 95.56 109 GLN A CA 1
ATOM 837 C C . GLN A 1 109 ? -2.604 10.062 19.203 1 95.56 109 GLN A C 1
ATOM 839 O O . GLN A 1 109 ? -3.084 9.109 19.812 1 95.56 109 GLN A O 1
ATOM 844 N N . ILE A 1 110 ? -2.787 10.227 17.922 1 95.75 110 ILE A N 1
ATOM 845 C CA . ILE A 1 110 ? -3.723 9.414 17.156 1 95.75 110 ILE A CA 1
ATOM 846 C C . ILE A 1 110 ? -3.191 7.984 17.031 1 95.75 110 ILE A C 1
ATOM 848 O O . ILE A 1 110 ? -3.934 7.02 17.234 1 95.75 110 ILE A O 1
ATOM 852 N N . ARG A 1 111 ? -1.922 7.887 16.688 1 95.12 111 ARG A N 1
ATOM 853 C CA . ARG A 1 111 ? -1.335 6.562 16.5 1 95.12 111 ARG A CA 1
ATOM 854 C C . ARG A 1 111 ? -1.445 5.738 17.781 1 95.12 111 ARG A C 1
ATOM 856 O O . ARG A 1 111 ? -1.625 4.52 17.719 1 95.12 111 ARG A O 1
ATOM 863 N N . LYS A 1 112 ? -1.391 6.383 18.938 1 92.88 112 LYS A N 1
ATOM 864 C CA . LYS A 1 112 ? -1.525 5.703 20.219 1 92.88 112 LYS A CA 1
ATOM 865 C C . LYS A 1 112 ? -2.969 5.273 20.469 1 92.88 112 LYS A C 1
ATOM 867 O O . LYS A 1 112 ? -3.219 4.168 20.953 1 92.88 112 LYS A O 1
ATOM 872 N N . GLN A 1 113 ? -3.906 6.102 20.078 1 93.19 113 GLN A N 1
ATOM 873 C CA . GLN A 1 113 ? -5.32 5.879 20.344 1 93.19 113 GLN A CA 1
ATOM 874 C C . GLN A 1 113 ? -5.945 4.953 19.312 1 93.19 113 GLN A C 1
ATOM 876 O O . GLN A 1 113 ? -6.859 4.188 19.625 1 93.19 113 GLN A O 1
ATOM 881 N N . LEU A 1 114 ? -5.488 5.051 18.109 1 93.94 114 LEU A N 1
ATOM 882 C CA . LEU A 1 114 ? -6.031 4.312 16.969 1 93.94 114 LEU A CA 1
ATOM 883 C C . LEU A 1 114 ? -4.918 3.646 16.172 1 93.94 114 LEU A C 1
ATOM 885 O O . LEU A 1 114 ? -4.574 4.105 15.078 1 93.94 114 LEU A O 1
ATOM 889 N N . PRO A 1 115 ? -4.527 2.5 16.609 1 93.38 115 PRO A N 1
ATOM 890 C CA . PRO A 1 115 ? -3.354 1.858 16 1 93.38 115 PRO A CA 1
ATOM 891 C C . PRO A 1 115 ? -3.604 1.386 14.578 1 93.38 115 PRO A C 1
ATOM 893 O O . PRO A 1 115 ? -2.654 1.083 13.852 1 93.38 115 PRO A O 1
ATOM 896 N N . ASP A 1 116 ? -4.824 1.35 14.141 1 93.81 116 ASP A N 1
ATOM 897 C CA . ASP A 1 116 ? -5.125 0.895 12.781 1 93.81 116 ASP A CA 1
ATOM 898 C C . ASP A 1 116 ? -5.059 2.051 11.789 1 93.81 116 ASP A C 1
ATOM 900 O O . ASP A 1 116 ? -5.242 1.853 10.586 1 93.81 116 ASP A O 1
ATOM 904 N N . SER A 1 117 ? -4.793 3.27 12.344 1 97.31 117 SER A N 1
ATOM 905 C CA . SER A 1 117 ? -4.613 4.398 11.445 1 97.31 117 SER A CA 1
ATOM 906 C C . SER A 1 117 ? -3.361 4.234 10.586 1 97.31 117 SER A C 1
ATOM 908 O O . SER A 1 117 ? -2.465 3.461 10.93 1 97.31 117 SER A O 1
ATOM 910 N N . VAL A 1 118 ? -3.365 4.809 9.43 1 98.5 118 VAL A N 1
ATOM 911 C CA . VAL A 1 118 ? -2.225 4.793 8.523 1 98.5 118 VAL A CA 1
ATOM 912 C C . VAL A 1 118 ? -1.561 6.168 8.5 1 98.5 118 VAL A C 1
ATOM 914 O O . VAL A 1 118 ? -2.207 7.172 8.188 1 98.5 118 VAL A O 1
ATOM 917 N N . SER A 1 119 ? -0.251 6.238 8.852 1 98.5 119 SER A N 1
ATOM 918 C CA . SER A 1 119 ? 0.426 7.527 8.961 1 98.5 119 SER A CA 1
ATOM 919 C C . SER A 1 119 ? 1.451 7.707 7.848 1 98.5 119 SER A C 1
ATOM 921 O O . SER A 1 119 ? 2.213 6.785 7.539 1 98.5 119 SER A O 1
ATOM 923 N N . ILE A 1 120 ? 1.44 8.867 7.227 1 98.75 120 ILE A N 1
ATOM 924 C CA . ILE A 1 120 ? 2.318 9.227 6.117 1 98.75 120 ILE A CA 1
ATOM 925 C C . ILE A 1 120 ? 3.049 10.531 6.434 1 98.75 120 ILE A C 1
ATOM 927 O O . ILE A 1 120 ? 2.426 11.516 6.836 1 98.75 120 ILE A O 1
ATOM 931 N N . PHE A 1 121 ? 4.355 10.555 6.363 1 98.62 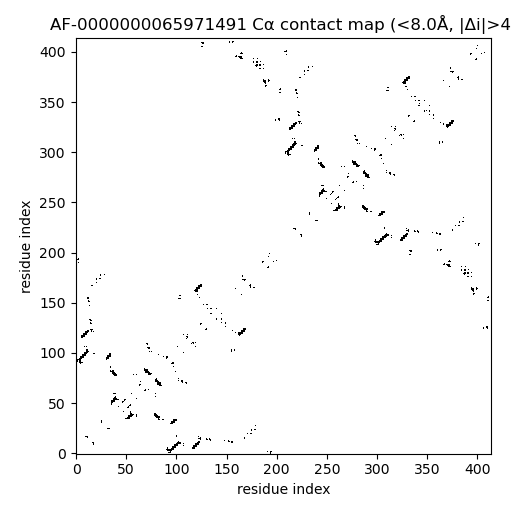121 PHE A N 1
ATOM 932 C CA . PHE A 1 121 ? 5.141 11.773 6.48 1 98.62 121 PHE A CA 1
ATOM 933 C C . PHE A 1 121 ? 5.648 12.227 5.117 1 98.62 121 PHE A C 1
ATOM 935 O O . PHE A 1 121 ? 6.199 11.43 4.359 1 98.62 121 PHE A O 1
ATOM 942 N N . ILE A 1 122 ? 5.43 13.469 4.77 1 98.06 122 ILE A N 1
ATOM 943 C CA . ILE A 1 122 ? 5.898 14.039 3.51 1 98.06 122 ILE A CA 1
ATOM 944 C C . ILE A 1 122 ? 7.102 14.945 3.766 1 98.06 122 ILE A C 1
ATOM 946 O O . ILE A 1 122 ? 7.035 15.852 4.602 1 98.06 122 ILE A O 1
ATOM 950 N N . LEU A 1 123 ? 8.148 14.719 3.084 1 97.19 123 LEU A N 1
ATOM 951 C CA . LEU A 1 123 ? 9.367 15.523 3.188 1 97.19 123 LEU A CA 1
ATOM 952 C C . LEU A 1 123 ? 9.578 16.344 1.924 1 97.19 123 LEU A C 1
ATOM 954 O O . LEU A 1 123 ? 9.195 15.93 0.83 1 97.19 123 LEU A O 1
ATOM 958 N N . PRO A 1 124 ? 10.18 17.531 2.131 1 95.5 124 PRO A N 1
ATOM 959 C CA . PRO A 1 124 ? 10.688 18.234 0.943 1 95.5 124 PRO A CA 1
ATOM 960 C C . PRO A 1 124 ? 11.945 17.578 0.373 1 95.5 124 PRO A C 1
ATOM 962 O O . PRO A 1 124 ? 12.578 16.766 1.047 1 95.5 124 PRO A O 1
ATOM 965 N N . PRO A 1 125 ? 12.242 17.891 -0.838 1 94.56 125 PRO A N 1
ATOM 966 C CA . PRO A 1 125 ? 13.43 17.266 -1.428 1 94.56 125 PRO A CA 1
ATOM 967 C C . PRO A 1 125 ? 14.734 17.844 -0.868 1 94.56 125 PRO A C 1
ATOM 969 O O . PRO A 1 125 ? 15.781 17.188 -0.957 1 94.56 125 PRO A O 1
ATOM 972 N N . SER A 1 126 ? 14.641 19.078 -0.419 1 93.06 126 SER A N 1
ATOM 973 C CA . SER A 1 126 ? 15.812 19.734 0.146 1 93.06 126 SER A CA 1
ATOM 974 C C . SER A 1 126 ? 15.422 20.906 1.026 1 93.06 126 SER A C 1
ATOM 976 O O . SER A 1 126 ? 14.281 21.391 0.966 1 93.06 126 SER A O 1
ATOM 978 N N . LEU A 1 127 ? 16.391 21.359 1.837 1 89.75 127 LEU A N 1
ATOM 979 C CA . LEU A 1 127 ? 16.141 22.547 2.65 1 89.75 127 LEU A CA 1
ATOM 980 C C . LEU A 1 127 ? 15.969 23.781 1.774 1 89.75 127 LEU A C 1
ATOM 982 O O . LEU A 1 127 ? 15.156 24.656 2.084 1 89.75 127 LEU A O 1
ATOM 986 N N . GLU A 1 128 ? 16.719 23.781 0.759 1 89.62 128 GLU A N 1
A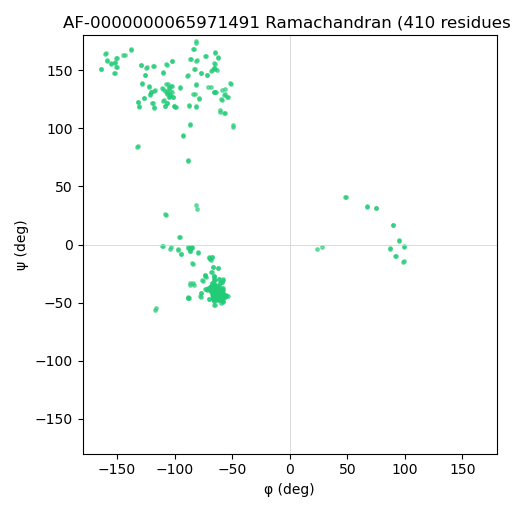TOM 987 C CA . GLU A 1 128 ? 16.625 24.891 -0.178 1 89.62 128 GLU A CA 1
ATOM 988 C C . GLU A 1 128 ? 15.234 24.984 -0.808 1 89.62 128 GLU A C 1
ATOM 990 O O . GLU A 1 128 ? 14.648 26.062 -0.898 1 89.62 128 GLU A O 1
ATOM 995 N N . ALA A 1 129 ? 14.781 23.844 -1.192 1 90.06 129 ALA A N 1
ATOM 996 C CA . ALA A 1 129 ? 13.445 23.812 -1.77 1 90.06 129 ALA A CA 1
ATOM 997 C C . ALA A 1 129 ? 12.398 24.266 -0.758 1 90.06 129 ALA A C 1
ATOM 999 O O . ALA A 1 129 ? 11.477 25.016 -1.102 1 90.06 129 ALA A O 1
ATOM 1000 N N . LEU A 1 130 ? 12.555 23.844 0.437 1 89.56 130 LEU A N 1
ATOM 1001 C CA . LEU A 1 130 ? 11.633 24.234 1.503 1 89.56 130 LEU A CA 1
ATOM 1002 C C . LEU A 1 130 ? 11.664 25.734 1.735 1 89.56 130 LEU A C 1
ATOM 1004 O O . LEU A 1 130 ? 10.617 26.375 1.812 1 89.56 130 LEU A O 1
ATOM 1008 N N . ALA A 1 131 ? 12.805 26.281 1.814 1 87.25 131 ALA A N 1
ATOM 1009 C CA . ALA A 1 131 ? 12.977 27.719 2.01 1 87.25 131 ALA A CA 1
ATOM 1010 C C . ALA A 1 131 ? 12.32 28.516 0.88 1 87.25 131 ALA A C 1
ATOM 1012 O O . ALA A 1 131 ? 11.68 29.531 1.121 1 87.25 131 ALA A O 1
ATOM 1013 N N . GLY A 1 132 ? 12.578 28.031 -0.297 1 87.06 132 GLY A N 1
ATOM 1014 C CA . GLY A 1 132 ? 11.969 28.672 -1.449 1 87.06 132 GLY A CA 1
ATOM 1015 C C . GLY A 1 132 ? 10.453 28.719 -1.368 1 87.06 132 GLY A C 1
ATOM 1016 O O . GLY A 1 132 ? 9.844 29.766 -1.641 1 87.06 132 GLY A O 1
ATOM 1017 N N . ARG A 1 133 ? 9.898 27.656 -0.969 1 81.44 133 ARG A N 1
ATOM 1018 C CA . ARG A 1 133 ? 8.445 27.562 -0.854 1 81.44 133 ARG A CA 1
ATOM 1019 C C . ARG A 1 133 ? 7.934 28.453 0.267 1 81.44 133 ARG A C 1
ATOM 1021 O O . ARG A 1 133 ? 6.875 29.078 0.138 1 81.44 133 ARG A O 1
ATOM 1028 N N . LEU A 1 134 ? 8.648 28.578 1.357 1 79.5 134 LEU A N 1
ATOM 1029 C CA . LEU A 1 134 ? 8.273 29.422 2.488 1 79.5 134 LEU A CA 1
ATOM 1030 C C . LEU A 1 134 ? 8.344 30.906 2.107 1 79.5 134 LEU A C 1
ATOM 1032 O O . LEU A 1 134 ? 7.4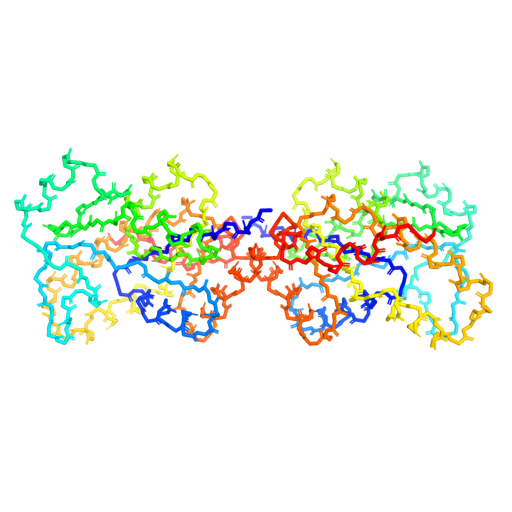96 31.688 2.529 1 79.5 134 LEU A O 1
ATOM 1036 N N . ARG A 1 135 ? 9.344 31.219 1.249 1 81.75 135 ARG A N 1
ATOM 1037 C CA . ARG A 1 135 ? 9.5 32.594 0.789 1 81.75 135 ARG A CA 1
ATOM 1038 C C . ARG A 1 135 ? 8.383 32.969 -0.182 1 81.75 135 ARG A C 1
ATOM 1040 O O . ARG A 1 135 ? 7.973 34.125 -0.233 1 81.75 135 ARG A O 1
ATOM 1047 N N . GLY A 1 136 ? 8.039 32.062 -0.999 1 74.5 136 GLY A N 1
ATOM 1048 C CA . GLY A 1 136 ? 6.973 32.312 -1.956 1 74.5 136 GLY A CA 1
ATOM 1049 C C . GLY A 1 136 ? 5.637 32.594 -1.299 1 74.5 136 GLY A C 1
ATOM 1050 O O . GLY A 1 136 ? 4.734 33.156 -1.927 1 74.5 136 GLY A O 1
ATOM 1051 N N . ARG A 1 137 ? 5.496 32.219 -0.128 1 63.81 137 ARG A N 1
ATOM 1052 C CA . ARG A 1 137 ? 4.246 32.5 0.563 1 63.81 137 ARG A CA 1
ATOM 1053 C C . ARG A 1 137 ? 4.223 33.938 1.091 1 63.81 137 ARG A C 1
ATOM 1055 O O . ARG A 1 137 ? 3.186 34.406 1.553 1 63.81 137 ARG A O 1
ATOM 1062 N N . GLU A 1 138 ? 4.836 34.844 0.479 1 58 138 GLU A N 1
ATOM 1063 C CA . GLU A 1 138 ? 4.988 36.312 0.469 1 58 138 GLU A CA 1
ATOM 1064 C C . GLU A 1 138 ? 4.734 36.875 1.852 1 58 138 GLU A C 1
ATOM 1066 O O . GLU A 1 138 ? 4.789 38.094 2.031 1 58 138 GLU A O 1
ATOM 1071 N N . THR A 1 139 ? 4.387 36.094 2.828 1 58.16 139 THR A N 1
ATOM 1072 C CA . THR A 1 139 ? 3.9 36.875 3.959 1 58.16 139 THR A CA 1
ATOM 1073 C C . THR A 1 139 ? 4.953 36.938 5.062 1 58.16 139 THR A C 1
ATOM 1075 O O . THR A 1 139 ? 4.809 37.719 6.02 1 58.16 139 THR A O 1
ATOM 1078 N N . ASP A 1 140 ? 6.109 36.25 4.949 1 62.53 140 ASP A N 1
ATOM 1079 C CA . ASP A 1 140 ? 6.941 36.219 6.148 1 62.53 140 ASP A CA 1
ATOM 1080 C C . ASP A 1 140 ? 8.289 36.906 5.906 1 62.53 140 ASP A C 1
ATOM 1082 O O . ASP A 1 140 ? 8.805 36.875 4.789 1 62.53 140 ASP A O 1
ATOM 1086 N N . ASP A 1 141 ? 8.711 37.781 6.832 1 74.38 141 ASP A N 1
ATOM 1087 C CA . ASP A 1 141 ? 10.062 38.344 6.742 1 74.38 141 ASP A CA 1
ATOM 1088 C C . ASP A 1 141 ? 11.109 37.25 6.922 1 74.38 141 ASP A C 1
ATOM 1090 O O . ASP A 1 141 ? 10.773 36.094 7.238 1 74.38 141 ASP A O 1
ATOM 1094 N N . GLU A 1 142 ? 12.32 37.531 6.574 1 79.44 142 GLU A N 1
ATOM 1095 C CA . GLU A 1 142 ? 13.406 36.562 6.535 1 79.44 142 GLU A CA 1
ATOM 1096 C C . GLU A 1 142 ? 13.648 35.938 7.914 1 79.44 142 GLU A C 1
ATOM 1098 O O . GLU A 1 142 ? 14 34.781 8.023 1 79.44 142 GLU A O 1
ATOM 1103 N N . THR A 1 143 ? 13.531 36.812 8.953 1 79.69 143 THR A N 1
ATOM 1104 C CA . THR A 1 143 ? 13.703 36.281 10.312 1 79.69 143 THR A CA 1
ATOM 1105 C C . THR A 1 143 ? 12.648 35.219 10.625 1 79.69 143 THR A C 1
ATOM 1107 O O . THR A 1 143 ? 12.961 34.188 11.195 1 79.69 143 THR A O 1
ATOM 1110 N N . VAL A 1 144 ? 11.508 35.531 10.227 1 73.5 144 VAL A N 1
ATOM 1111 C CA . VAL A 1 144 ? 10.398 34.594 10.43 1 73.5 144 VAL A CA 1
ATOM 1112 C C . VAL A 1 144 ? 10.625 33.344 9.609 1 73.5 144 VAL A C 1
ATOM 1114 O O . VAL A 1 144 ? 10.367 32.219 10.094 1 73.5 144 VAL A O 1
ATOM 1117 N N . ILE A 1 145 ? 11.195 33.438 8.484 1 77.56 145 ILE A N 1
ATOM 1118 C CA . ILE A 1 145 ? 11.461 32.312 7.598 1 77.56 145 ILE A CA 1
ATOM 1119 C C . ILE A 1 145 ? 12.492 31.375 8.227 1 77.56 145 ILE A C 1
ATOM 1121 O O . ILE A 1 145 ? 12.336 30.156 8.219 1 77.56 145 ILE A O 1
ATOM 1125 N N . GLN A 1 146 ? 13.508 32 8.773 1 80.94 146 GLN A N 1
ATOM 1126 C CA . GLN A 1 146 ? 14.547 31.219 9.414 1 80.94 146 GLN A CA 1
ATOM 1127 C C . GLN A 1 146 ? 13.984 30.438 10.609 1 80.94 146 GLN A C 1
ATOM 1129 O O . GLN A 1 146 ? 14.344 29.281 10.828 1 80.94 146 GLN A O 1
ATOM 1134 N N . GLN A 1 147 ? 13.242 31.078 11.352 1 77.69 147 GLN A N 1
ATOM 1135 C CA . GLN A 1 147 ? 12.602 30.406 12.477 1 77.69 147 GLN A CA 1
ATOM 1136 C C . GLN A 1 147 ? 11.75 29.234 12.008 1 77.69 147 GLN A C 1
ATOM 1138 O O . GLN A 1 147 ? 11.75 28.172 12.633 1 77.69 147 GLN A O 1
ATOM 1143 N N . ARG A 1 148 ? 11.125 29.438 10.977 1 77.25 148 ARG A N 1
ATOM 1144 C CA . ARG A 1 148 ? 10.281 28.375 10.438 1 77.25 148 ARG A CA 1
ATOM 1145 C C . ARG A 1 148 ? 11.117 27.219 9.906 1 77.25 148 ARG A C 1
ATOM 1147 O O . ARG A 1 148 ? 10.727 26.062 10.023 1 77.25 148 ARG A O 1
ATOM 1154 N N . LEU A 1 149 ? 12.203 27.578 9.352 1 82.94 149 LEU A N 1
ATOM 1155 C CA . LEU A 1 149 ? 13.094 26.547 8.844 1 82.94 149 LEU A CA 1
ATOM 1156 C C . LEU A 1 149 ? 13.648 25.688 9.984 1 82.94 149 LEU A C 1
ATOM 1158 O O . LEU A 1 149 ? 13.734 24.469 9.867 1 82.94 149 LEU A O 1
ATOM 1162 N N . ASP A 1 150 ? 14.039 26.359 11.047 1 82.62 150 ASP A N 1
ATOM 1163 C CA . ASP A 1 150 ? 14.516 25.641 12.211 1 82.62 150 ASP A CA 1
ATOM 1164 C C . ASP A 1 150 ? 13.414 24.75 12.789 1 82.62 150 ASP A C 1
ATOM 1166 O O . ASP A 1 150 ? 13.656 23.594 13.133 1 82.62 150 ASP A O 1
ATOM 1170 N N . GLY A 1 151 ? 12.273 25.281 12.891 1 83.75 151 GLY A N 1
ATOM 1171 C CA . GLY A 1 151 ? 11.133 24.5 13.336 1 83.75 151 GLY A CA 1
ATOM 1172 C C . GLY A 1 151 ? 10.82 23.328 12.414 1 83.75 151 GLY A C 1
ATOM 1173 O O . GLY A 1 151 ? 10.453 22.25 12.875 1 83.75 151 GLY A O 1
ATOM 1174 N N . ALA A 1 152 ? 11.086 23.562 11.156 1 87.38 152 ALA A N 1
ATOM 1175 C CA . ALA A 1 152 ? 10.828 22.531 10.156 1 87.38 152 ALA A CA 1
ATOM 1176 C C . ALA A 1 152 ? 11.766 21.344 10.344 1 87.38 152 ALA A C 1
ATOM 1178 O O . ALA A 1 152 ? 11.367 20.188 10.172 1 87.38 152 ALA A O 1
ATOM 1179 N N . GLN A 1 153 ? 12.969 21.609 10.656 1 89.25 153 GLN A N 1
ATOM 1180 C CA . GLN A 1 153 ? 13.914 20.531 10.852 1 89.25 153 GLN A CA 1
ATOM 1181 C C . GLN A 1 153 ? 13.531 19.672 12.062 1 89.25 153 GLN A C 1
ATOM 1183 O O . GLN A 1 153 ? 13.664 18.453 12.031 1 89.25 153 GLN A O 1
ATOM 1188 N N . GLU A 1 154 ? 13.094 20.391 13.078 1 88.19 154 GLU A N 1
ATOM 1189 C CA . GLU A 1 154 ? 12.594 19.641 14.234 1 88.19 154 GLU A CA 1
ATOM 1190 C C . GLU A 1 154 ? 11.406 18.766 13.859 1 88.19 154 GLU A C 1
ATOM 1192 O O . GLU A 1 154 ? 11.344 17.609 14.25 1 88.19 154 GLU A O 1
ATOM 1197 N N . GLU A 1 155 ? 10.531 19.281 13.141 1 90.88 155 GLU A N 1
ATOM 1198 C CA . GLU A 1 155 ? 9.383 18.516 12.68 1 90.88 155 GLU A CA 1
ATOM 1199 C C . GLU A 1 155 ? 9.812 17.312 11.836 1 90.88 155 GLU A C 1
ATOM 1201 O O . GLU A 1 155 ? 9.328 16.203 12.047 1 90.88 155 GLU A O 1
ATOM 1206 N N . MET A 1 156 ? 10.742 17.547 10.953 1 94.62 156 MET A N 1
ATOM 1207 C CA . MET A 1 156 ? 11.172 16.516 10.016 1 94.62 156 MET A CA 1
ATOM 1208 C C . MET A 1 156 ? 11.891 15.375 10.742 1 94.62 156 MET A C 1
ATOM 1210 O O . MET A 1 156 ? 11.898 14.234 10.266 1 94.62 156 MET A O 1
ATOM 1214 N N . SER A 1 157 ? 12.438 15.672 11.93 1 94.31 157 SER A N 1
ATOM 1215 C CA . SER A 1 157 ? 13.156 14.648 12.672 1 94.31 157 SER A CA 1
ATOM 1216 C C . SER A 1 157 ? 12.211 13.547 13.156 1 94.31 157 SER A C 1
ATOM 1218 O O . SER A 1 157 ? 12.656 12.469 13.555 1 94.31 157 SER A O 1
ATOM 1220 N N . HIS A 1 158 ? 10.891 13.734 13.055 1 95.19 158 HIS A N 1
ATOM 1221 C CA . HIS A 1 158 ? 9.906 12.773 13.531 1 95.19 158 HIS A CA 1
ATOM 1222 C C . HIS A 1 158 ? 9.438 11.859 12.406 1 95.19 158 HIS A C 1
ATOM 1224 O O . HIS A 1 158 ? 8.531 11.047 12.602 1 95.19 158 HIS A O 1
ATOM 1230 N N . TYR A 1 159 ? 10.023 11.914 11.172 1 96.62 159 TYR A N 1
ATOM 1231 C CA . TYR A 1 159 ? 9.555 11.156 10.023 1 96.62 159 TYR A CA 1
ATOM 1232 C C . TYR A 1 159 ? 9.562 9.656 10.32 1 96.62 159 TYR A C 1
ATOM 1234 O O . TYR A 1 159 ? 8.711 8.914 9.82 1 96.62 159 TYR A O 1
ATOM 1242 N N . GLY A 1 160 ? 10.477 9.25 11.188 1 96.31 160 GLY A N 1
ATOM 1243 C CA . GLY A 1 160 ? 10.688 7.84 11.469 1 96.31 160 GLY A CA 1
ATOM 1244 C C . GLY A 1 160 ? 9.547 7.211 12.242 1 96.31 160 GLY A C 1
ATOM 1245 O O . GLY A 1 160 ? 9.453 5.984 12.336 1 96.31 160 GLY A O 1
ATOM 1246 N N . GLU A 1 161 ? 8.641 7.992 12.766 1 96.5 161 GLU A N 1
ATOM 1247 C CA . GLU A 1 161 ? 7.52 7.523 13.578 1 96.5 161 GLU A CA 1
ATOM 1248 C C . GLU A 1 161 ? 6.332 7.129 12.703 1 96.5 161 GLU A C 1
ATOM 1250 O O . GLU A 1 161 ? 5.355 6.562 13.195 1 96.5 161 GLU A O 1
ATOM 1255 N N . PHE A 1 162 ? 6.453 7.367 11.453 1 98.12 162 PHE A N 1
ATOM 1256 C CA . PHE A 1 162 ? 5.316 7.199 10.562 1 98.12 162 PHE A CA 1
ATOM 1257 C C . PHE A 1 162 ? 5.434 5.902 9.773 1 98.12 162 PHE A C 1
ATOM 1259 O O . PHE A 1 162 ? 6.535 5.375 9.594 1 98.12 162 PHE A O 1
ATOM 1266 N N . ASP A 1 163 ? 4.312 5.379 9.266 1 98.19 163 ASP A N 1
ATOM 1267 C CA . ASP A 1 163 ? 4.273 4.125 8.523 1 98.19 163 ASP A CA 1
ATOM 1268 C C . ASP A 1 163 ? 4.918 4.285 7.145 1 98.19 163 ASP A C 1
ATOM 1270 O O . ASP A 1 163 ? 5.598 3.375 6.664 1 98.19 163 ASP A O 1
ATOM 1274 N N . TYR A 1 164 ? 4.684 5.453 6.547 1 98.69 164 TYR A N 1
ATOM 1275 C CA . TYR A 1 164 ? 5.156 5.715 5.191 1 98.69 164 TYR A CA 1
ATOM 1276 C C . TYR A 1 164 ? 5.91 7.035 5.125 1 98.69 164 TYR A C 1
ATOM 1278 O O . TYR A 1 164 ? 5.645 7.953 5.906 1 98.69 164 TYR A O 1
ATOM 1286 N N . LEU A 1 165 ? 6.793 7.148 4.184 1 98.31 165 LEU A N 1
ATOM 1287 C CA . LEU A 1 165 ? 7.582 8.344 3.91 1 98.31 165 LEU A CA 1
ATOM 1288 C C . LEU A 1 165 ? 7.551 8.688 2.426 1 98.31 165 LEU A C 1
ATOM 1290 O O . LEU A 1 165 ? 7.875 7.852 1.583 1 98.31 165 LEU A O 1
ATOM 1294 N N . VAL A 1 166 ? 7.117 9.852 2.088 1 98.38 166 VAL A N 1
ATOM 1295 C CA . VAL A 1 166 ? 7.051 10.344 0.717 1 98.38 166 VAL A CA 1
ATOM 1296 C C . VAL A 1 166 ? 7.898 11.602 0.579 1 98.38 166 VAL A C 1
ATOM 1298 O O . VAL A 1 166 ? 7.836 12.5 1.428 1 98.38 166 VAL A O 1
ATOM 1301 N N . VAL A 1 167 ? 8.727 11.695 -0.396 1 97.19 167 VAL A N 1
ATOM 1302 C CA . VAL A 1 167 ? 9.5 12.898 -0.684 1 97.19 167 VAL A CA 1
ATOM 1303 C C . VAL A 1 167 ? 8.844 13.672 -1.829 1 97.19 167 VAL A C 1
ATOM 1305 O O . VAL A 1 167 ? 8.727 13.156 -2.943 1 97.19 167 VAL A O 1
ATOM 1308 N N . ASN A 1 168 ? 8.445 14.891 -1.558 1 96.62 168 ASN A N 1
ATOM 1309 C CA . ASN A 1 168 ? 7.766 15.703 -2.561 1 96.62 168 ASN A CA 1
ATOM 1310 C C . ASN A 1 168 ? 8.758 16.484 -3.414 1 96.62 168 ASN A C 1
ATOM 1312 O O . ASN A 1 168 ? 8.828 17.719 -3.33 1 96.62 168 ASN A O 1
ATOM 1316 N N . ASP A 1 169 ? 9.43 15.797 -4.246 1 94.12 169 ASP A N 1
ATOM 1317 C CA . ASP A 1 169 ? 10.352 16.375 -5.227 1 94.12 169 ASP A CA 1
ATOM 1318 C C . ASP A 1 169 ? 9.617 16.719 -6.523 1 94.12 169 ASP A C 1
ATOM 1320 O O . ASP A 1 169 ? 9.805 17.797 -7.078 1 94.12 169 ASP A O 1
ATOM 1324 N N . ASP A 1 170 ? 8.828 15.875 -6.984 1 95.62 170 ASP A N 1
ATOM 1325 C CA . ASP A 1 170 ? 7.93 16.016 -8.117 1 95.62 170 ASP A CA 1
ATOM 1326 C C . ASP A 1 170 ? 6.473 15.836 -7.695 1 95.62 170 ASP A C 1
ATOM 1328 O O . ASP A 1 170 ? 6.102 14.773 -7.191 1 95.62 170 ASP A O 1
ATOM 1332 N N . PHE A 1 171 ? 5.645 16.875 -7.949 1 96.12 171 PHE A N 1
ATOM 1333 C CA . PHE A 1 171 ? 4.273 16.922 -7.449 1 96.12 171 PHE A CA 1
ATOM 1334 C C . PHE A 1 171 ? 3.479 15.719 -7.949 1 96.12 171 PHE A C 1
ATOM 1336 O O . PHE A 1 171 ? 2.801 15.047 -7.168 1 96.12 171 PHE A O 1
ATOM 1343 N N . GLN A 1 172 ? 3.574 15.383 -9.188 1 97.5 172 GLN A N 1
ATOM 1344 C CA . GLN A 1 172 ? 2.789 14.297 -9.773 1 97.5 172 GLN A CA 1
ATOM 1345 C C . GLN A 1 172 ? 3.232 12.938 -9.227 1 97.5 172 GLN A C 1
ATOM 1347 O O . GLN A 1 172 ? 2.4 12.062 -8.977 1 97.5 172 GLN A O 1
ATOM 1352 N N . ARG A 1 173 ? 4.516 12.82 -9.039 1 97.31 173 ARG A N 1
ATOM 1353 C CA . ARG A 1 173 ? 5.035 11.578 -8.477 1 97.31 173 ARG A CA 1
ATOM 1354 C C . ARG A 1 173 ? 4.582 11.398 -7.031 1 97.31 173 ARG A C 1
ATOM 1356 O O . ARG A 1 173 ? 4.137 10.312 -6.648 1 97.31 173 ARG A O 1
ATOM 1363 N N . ALA A 1 174 ? 4.715 12.445 -6.258 1 97.88 174 ALA A N 1
ATOM 1364 C CA . ALA A 1 174 ? 4.289 12.383 -4.859 1 97.88 174 ALA A CA 1
ATOM 1365 C C . ALA A 1 174 ? 2.799 12.07 -4.754 1 97.88 174 ALA A C 1
ATOM 1367 O O . ALA A 1 174 ? 2.381 11.281 -3.902 1 97.88 174 ALA A O 1
ATOM 1368 N N . LEU A 1 175 ? 2.006 12.695 -5.633 1 98.19 175 LEU A N 1
ATOM 1369 C CA . LEU A 1 175 ? 0.57 12.438 -5.656 1 98.19 175 LEU A CA 1
ATOM 1370 C C . LEU A 1 175 ? 0.286 10.969 -5.969 1 98.19 175 LEU A C 1
ATOM 1372 O O . LEU A 1 175 ? -0.551 10.344 -5.316 1 98.19 175 LEU A O 1
ATOM 1376 N N . TYR A 1 176 ? 0.973 10.516 -6.93 1 97.62 176 TYR A N 1
ATOM 1377 C CA . TYR A 1 176 ? 0.83 9.109 -7.305 1 97.62 176 TYR A CA 1
ATOM 1378 C C . TYR A 1 176 ? 1.188 8.195 -6.145 1 97.62 176 TYR A C 1
ATOM 1380 O O . TYR A 1 176 ? 0.508 7.191 -5.902 1 97.62 176 TYR A O 1
ATOM 1388 N N . GLU A 1 177 ? 2.23 8.469 -5.465 1 98.31 177 GLU A N 1
ATOM 1389 C CA . GLU A 1 177 ? 2.67 7.676 -4.32 1 98.31 177 GLU A CA 1
ATOM 1390 C C . GLU A 1 177 ? 1.623 7.68 -3.211 1 98.31 177 GLU A C 1
ATOM 1392 O O . GLU A 1 177 ? 1.316 6.633 -2.637 1 98.31 177 GLU A O 1
ATOM 1397 N N . LEU A 1 178 ? 1.07 8.844 -2.922 1 98.56 178 LEU A N 1
ATOM 1398 C CA . LEU A 1 178 ? 0.005 8.922 -1.929 1 98.56 178 LEU A CA 1
ATOM 1399 C C . LEU A 1 178 ? -1.198 8.086 -2.352 1 98.56 178 LEU A C 1
ATOM 1401 O O . LEU A 1 178 ? -1.786 7.379 -1.533 1 98.56 178 LEU A O 1
ATOM 1405 N N . GLU A 1 179 ? -1.559 8.219 -3.6 1 98.38 179 GLU A N 1
ATOM 1406 C CA . GLU A 1 179 ? -2.656 7.426 -4.145 1 98.38 179 GLU A CA 1
ATOM 1407 C C . GLU A 1 179 ? -2.402 5.93 -3.969 1 98.38 179 GLU A C 1
ATOM 1409 O O . GLU A 1 179 ? -3.305 5.18 -3.588 1 98.38 179 GLU A O 1
ATOM 1414 N N . ALA A 1 180 ? -1.193 5.52 -4.281 1 98.38 180 ALA A N 1
ATOM 1415 C CA . ALA A 1 180 ? -0.825 4.109 -4.176 1 98.38 180 ALA A CA 1
ATOM 1416 C C . ALA A 1 180 ? -1.005 3.6 -2.75 1 98.38 180 ALA A C 1
ATOM 1418 O O . ALA A 1 180 ? -1.466 2.475 -2.539 1 98.38 180 ALA A O 1
ATOM 1419 N N . ILE A 1 181 ? -0.619 4.383 -1.775 1 98.62 181 ILE A N 1
ATOM 1420 C CA . ILE A 1 181 ? -0.747 4 -0.374 1 98.62 181 ILE A CA 1
ATOM 1421 C C . ILE A 1 181 ? -2.217 3.771 -0.033 1 98.62 181 ILE A C 1
ATOM 1423 O O . ILE A 1 181 ? -2.572 2.752 0.562 1 98.62 181 ILE A O 1
ATOM 1427 N N . VAL A 1 182 ? -3.078 4.676 -0.442 1 98.12 182 VAL A N 1
ATOM 1428 C CA . VAL A 1 182 ? -4.504 4.574 -0.143 1 98.12 182 VAL A CA 1
ATOM 1429 C C . VAL A 1 182 ? -5.102 3.369 -0.864 1 98.12 182 VAL A C 1
ATOM 1431 O O . VAL A 1 182 ? -5.844 2.588 -0.267 1 98.12 182 VAL A O 1
ATOM 1434 N N . GLU A 1 183 ? -4.785 3.234 -2.096 1 97.56 183 GLU A N 1
ATOM 1435 C CA . GLU A 1 183 ? -5.305 2.121 -2.883 1 97.56 183 GLU A CA 1
ATOM 1436 C C . GLU A 1 183 ? -4.887 0.78 -2.289 1 97.56 183 GLU A C 1
ATOM 1438 O O . GLU A 1 183 ? -5.703 -0.134 -2.166 1 97.56 183 GLU A O 1
ATOM 1443 N N . ALA A 1 184 ? -3.611 0.671 -1.981 1 98.31 184 ALA A N 1
ATOM 1444 C CA . ALA A 1 184 ? -3.121 -0.571 -1.389 1 98.31 184 ALA A CA 1
ATOM 1445 C C . ALA A 1 184 ? -3.875 -0.899 -0.103 1 98.31 184 ALA A C 1
ATOM 1447 O O . ALA A 1 184 ? -4.207 -2.059 0.152 1 98.31 184 ALA A O 1
ATOM 1448 N N . ARG A 1 185 ? -4.078 0.108 0.713 1 97.75 185 ARG A N 1
ATOM 1449 C CA . ARG A 1 185 ? -4.82 -0.105 1.951 1 97.75 185 ARG A CA 1
ATOM 1450 C C . ARG A 1 185 ? -6.219 -0.641 1.667 1 97.75 185 ARG A C 1
ATOM 1452 O O . ARG A 1 185 ? -6.715 -1.506 2.389 1 97.75 185 ARG A O 1
ATOM 1459 N N . ARG A 1 186 ? -6.863 -0.152 0.655 1 96.31 186 ARG A N 1
ATOM 1460 C CA . ARG A 1 186 ? -8.203 -0.582 0.286 1 96.31 186 ARG A CA 1
ATOM 1461 C C . ARG A 1 186 ? -8.203 -2.027 -0.199 1 96.31 186 ARG A C 1
ATOM 1463 O O . ARG A 1 186 ? -9.242 -2.691 -0.194 1 96.31 186 ARG A O 1
ATOM 1470 N N . LEU A 1 187 ? -7.027 -2.527 -0.588 1 97.38 187 LEU A N 1
ATOM 1471 C CA . LEU A 1 187 ? -6.918 -3.861 -1.17 1 97.38 187 LEU A CA 1
ATOM 1472 C C . LEU A 1 187 ? -6.57 -4.891 -0.102 1 97.38 187 LEU A C 1
ATOM 1474 O O . LEU A 1 187 ? -6.516 -6.09 -0.385 1 97.38 187 LEU A O 1
ATOM 1478 N N . VAL A 1 188 ? -6.266 -4.395 1.103 1 97.12 188 VAL A N 1
ATOM 1479 C CA . VAL A 1 188 ? -6.047 -5.344 2.189 1 97.12 188 VAL A CA 1
ATOM 1480 C C . VAL A 1 188 ? -7.219 -6.32 2.266 1 97.12 188 VAL A C 1
ATOM 1482 O O . VAL A 1 188 ? -8.375 -5.918 2.145 1 97.12 188 VAL A O 1
ATOM 1485 N N . THR A 1 189 ? -6.957 -7.586 2.477 1 96.81 189 THR A N 1
ATOM 1486 C CA . THR A 1 189 ? -7.934 -8.664 2.332 1 96.81 189 THR A CA 1
ATOM 1487 C C . THR A 1 189 ? -9.164 -8.391 3.195 1 96.81 189 THR A C 1
ATOM 1489 O O . THR A 1 189 ? -10.297 -8.508 2.723 1 96.81 189 THR A O 1
ATOM 1492 N N . ALA A 1 190 ? -8.961 -7.977 4.418 1 92.75 190 ALA A N 1
ATOM 1493 C CA . ALA A 1 190 ? -10.078 -7.742 5.324 1 92.75 190 ALA A CA 1
ATOM 1494 C C . ALA A 1 190 ? -11.047 -6.707 4.754 1 92.75 190 ALA A C 1
ATOM 1496 O O . ALA A 1 190 ? -12.266 -6.859 4.852 1 92.75 190 ALA A O 1
ATOM 1497 N N . ARG A 1 191 ? -10.547 -5.727 4.117 1 92.19 191 ARG A N 1
ATOM 1498 C CA . ARG A 1 191 ? -11.375 -4.672 3.535 1 92.19 191 ARG A CA 1
ATOM 1499 C C . ARG A 1 191 ? -12.031 -5.141 2.24 1 92.19 191 ARG A C 1
ATOM 1501 O O . ARG A 1 191 ? -13.219 -4.891 2.014 1 92.19 191 ARG A O 1
ATOM 1508 N N . GLN A 1 192 ? -11.32 -5.824 1.441 1 93.62 192 GLN A N 1
ATOM 1509 C CA . GLN A 1 192 ? -11.812 -6.285 0.15 1 93.62 192 GLN A CA 1
ATOM 1510 C C . GLN A 1 192 ? -12.906 -7.336 0.325 1 93.62 192 GLN A C 1
ATOM 1512 O O . GLN A 1 192 ? -13.82 -7.434 -0.501 1 93.62 192 GLN A O 1
ATOM 1517 N N . VAL A 1 193 ? -12.742 -8.117 1.4 1 93.5 193 VAL A N 1
ATOM 1518 C CA . VAL A 1 193 ? -13.766 -9.125 1.676 1 93.5 193 VAL A CA 1
ATOM 1519 C C . VAL A 1 193 ? -15.117 -8.445 1.854 1 93.5 193 VAL A C 1
ATOM 1521 O O . VAL A 1 193 ? -16.125 -8.922 1.331 1 93.5 193 VAL A O 1
ATOM 1524 N N . ALA A 1 194 ? -15.102 -7.336 2.555 1 90.38 194 ALA A N 1
ATOM 1525 C CA . ALA A 1 194 ? -16.344 -6.59 2.758 1 90.38 194 ALA A CA 1
ATOM 1526 C C . ALA A 1 194 ? -16.828 -5.977 1.45 1 90.38 194 ALA A C 1
ATOM 1528 O O . ALA A 1 194 ? -18.016 -6.07 1.12 1 90.38 194 ALA A O 1
ATOM 1529 N N . ARG A 1 195 ? -15.977 -5.457 0.637 1 89.75 195 ARG A N 1
ATOM 1530 C CA . ARG A 1 195 ? -16.312 -4.746 -0.589 1 89.75 195 ARG A CA 1
ATOM 1531 C C . ARG A 1 195 ? -16.734 -5.715 -1.688 1 89.75 195 ARG A C 1
ATOM 1533 O O . ARG A 1 195 ? -17.562 -5.371 -2.545 1 89.75 195 ARG A O 1
ATOM 1540 N N . GLN A 1 196 ? -16.172 -6.902 -1.661 1 92.56 196 GLN A N 1
ATOM 1541 C CA . GLN A 1 196 ? -16.406 -7.895 -2.707 1 92.56 196 GLN A CA 1
ATOM 1542 C C . GLN A 1 196 ? -17.281 -9.031 -2.197 1 92.56 196 GLN A C 1
ATOM 1544 O O . GLN A 1 196 ? -17.156 -10.172 -2.654 1 92.56 196 GLN A O 1
ATOM 1549 N N . ALA A 1 197 ? -18.062 -8.773 -1.247 1 91.88 197 ALA A N 1
ATOM 1550 C CA . ALA A 1 197 ? -18.844 -9.812 -0.592 1 91.88 197 ALA A CA 1
ATOM 1551 C C . ALA A 1 197 ? -19.688 -10.586 -1.606 1 91.88 197 ALA A C 1
ATOM 1553 O O . ALA A 1 197 ? -19.719 -11.82 -1.582 1 91.88 197 ALA A O 1
ATOM 1554 N N . ALA A 1 198 ? -20.328 -9.898 -2.523 1 91.44 198 ALA A N 1
ATOM 1555 C CA . ALA A 1 198 ? -21.188 -10.547 -3.52 1 91.44 198 ALA A CA 1
ATOM 1556 C C . ALA A 1 198 ? -20.359 -11.406 -4.469 1 91.44 198 ALA A C 1
ATOM 1558 O O . ALA A 1 198 ? -20.734 -12.539 -4.785 1 91.44 198 ALA A O 1
ATOM 1559 N N . THR A 1 199 ? -19.266 -10.859 -4.879 1 92.62 199 THR A N 1
ATOM 1560 C CA . THR A 1 199 ? -18.359 -11.594 -5.766 1 92.62 199 THR A CA 1
ATOM 1561 C C . THR A 1 199 ? -17.844 -12.859 -5.086 1 92.62 199 THR A C 1
ATOM 1563 O O . THR A 1 199 ? -17.859 -13.938 -5.68 1 92.62 199 THR A O 1
ATOM 1566 N N . LEU A 1 200 ? -17.438 -12.734 -3.844 1 93.88 200 LEU A N 1
ATOM 1567 C CA . LEU A 1 200 ? -16.906 -13.859 -3.088 1 93.88 200 LEU A CA 1
ATOM 1568 C C . LEU A 1 200 ? -17.969 -14.93 -2.873 1 93.88 200 LEU A C 1
ATOM 1570 O O . LEU A 1 200 ? -17.688 -16.125 -2.984 1 93.88 200 LEU A O 1
ATOM 1574 N N . GLN A 1 201 ? -19.125 -14.484 -2.621 1 91.75 201 GLN A N 1
ATOM 1575 C CA . GLN A 1 201 ? -20.219 -15.422 -2.453 1 91.75 201 GLN A CA 1
ATOM 1576 C C . GLN A 1 201 ? -20.484 -16.203 -3.738 1 91.75 201 GLN A C 1
ATOM 1578 O O . GLN A 1 201 ? -20.688 -17.422 -3.701 1 91.75 201 GLN A O 1
ATOM 1583 N N . ASN A 1 202 ? -20.438 -15.523 -4.82 1 90.25 202 ASN A N 1
ATOM 1584 C CA . ASN A 1 202 ? -20.656 -16.156 -6.113 1 90.25 202 ASN A CA 1
ATOM 1585 C C . ASN A 1 202 ? -19.547 -17.156 -6.441 1 90.25 202 ASN A C 1
ATOM 1587 O O . ASN A 1 202 ? -19.812 -18.25 -6.914 1 90.25 202 ASN A O 1
ATOM 1591 N N . LEU A 1 203 ? -18.391 -16.812 -6.148 1 91.94 203 LEU A N 1
ATOM 1592 C CA . LEU A 1 203 ? -17.219 -17.609 -6.508 1 91.94 203 LEU A CA 1
ATOM 1593 C C . LEU A 1 203 ? -17.125 -18.844 -5.629 1 91.94 203 LEU A C 1
ATOM 1595 O O . LEU A 1 203 ? -16.641 -19.891 -6.074 1 91.94 203 LEU A O 1
ATOM 1599 N N . LEU A 1 204 ? -17.672 -18.734 -4.438 1 91.19 204 LEU A N 1
ATOM 1600 C CA . LEU A 1 204 ? -17.422 -19.797 -3.471 1 91.19 204 LEU A CA 1
ATOM 1601 C C . LEU A 1 204 ? -18.703 -20.594 -3.207 1 91.19 204 LEU A C 1
ATOM 1603 O O . LEU A 1 204 ? -18.703 -21.531 -2.408 1 91.19 204 LEU A O 1
ATOM 1607 N N . ALA A 1 205 ? -19.734 -20.109 -3.893 1 83.06 205 ALA A N 1
ATOM 1608 C CA . ALA A 1 205 ? -21 -20.844 -3.729 1 83.06 205 ALA A CA 1
ATOM 1609 C C . ALA A 1 205 ? -20.859 -22.281 -4.184 1 83.06 205 ALA A C 1
ATOM 1611 O O . ALA A 1 205 ? -20.219 -22.562 -5.199 1 83.06 205 ALA A O 1
ATOM 1612 N N . ARG A 1 206 ? -21 -23.266 -3.219 1 70.44 206 ARG A N 1
ATOM 1613 C CA . ARG A 1 206 ? -21 -24.688 -3.533 1 70.44 206 ARG A CA 1
ATOM 1614 C C . ARG A 1 206 ? -22.094 -25.031 -4.539 1 70.44 206 ARG A C 1
ATOM 1616 O O . ARG A 1 206 ? -23.219 -24.578 -4.41 1 70.44 206 ARG A O 1
ATOM 1623 N N . ARG A 1 207 ? -21.766 -25.469 -5.875 1 54 207 ARG A N 1
ATOM 1624 C CA . ARG A 1 207 ? -2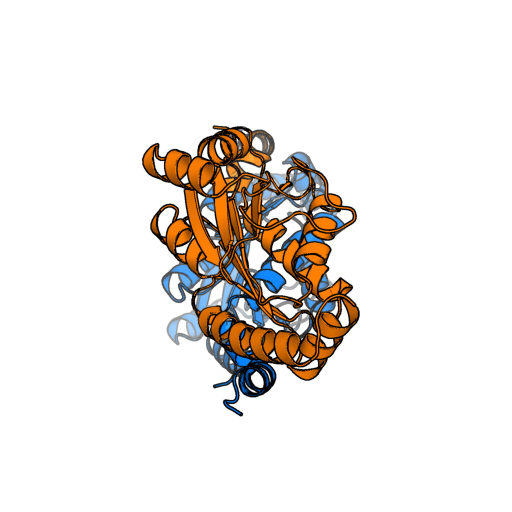2.812 -26.031 -6.73 1 54 207 ARG A CA 1
ATOM 1625 C C . ARG A 1 207 ? -23.281 -27.391 -6.207 1 54 207 ARG A C 1
ATOM 1627 O O . ARG A 1 207 ? -22.516 -28.109 -5.559 1 54 207 ARG A O 1
ATOM 1634 N N . MET B 1 1 ? 22.672 0.423 5.168 1 50 1 MET B N 1
ATOM 1635 C CA . MET B 1 1 ? 22.562 -0.907 4.574 1 50 1 MET B CA 1
ATOM 1636 C C . MET B 1 1 ? 21.609 -0.902 3.385 1 50 1 MET B C 1
ATOM 1638 O O . MET B 1 1 ? 20.703 -0.076 3.32 1 50 1 MET B O 1
ATOM 1642 N N . ALA B 1 2 ? 21.969 -1.687 2.322 1 58.41 2 ALA B N 1
ATOM 1643 C CA . ALA B 1 2 ? 21.203 -1.742 1.074 1 58.41 2 ALA B CA 1
ATOM 1644 C C . ALA B 1 2 ? 19.781 -2.207 1.324 1 58.41 2 ALA B C 1
ATOM 1646 O O . ALA B 1 2 ? 19.531 -3.002 2.23 1 58.41 2 ALA B O 1
ATOM 1647 N N . ASP B 1 3 ? 18.812 -1.449 0.903 1 74.62 3 ASP B N 1
ATOM 1648 C CA . ASP B 1 3 ? 17.406 -1.813 1.005 1 74.62 3 ASP B CA 1
ATOM 1649 C C . ASP B 1 3 ? 17.156 -3.223 0.468 1 74.62 3 ASP B C 1
ATOM 1651 O O . ASP B 1 3 ? 17.359 -3.486 -0.717 1 74.62 3 ASP B O 1
ATOM 1655 N N . LYS B 1 4 ? 17.016 -4.207 1.38 1 88.75 4 LYS B N 1
ATOM 1656 C CA . LYS B 1 4 ? 16.641 -5.555 0.961 1 88.75 4 LYS B CA 1
ATOM 1657 C C . LYS B 1 4 ? 15.312 -5.555 0.226 1 88.75 4 LYS B C 1
ATOM 1659 O O . LYS B 1 4 ? 14.383 -4.852 0.623 1 88.75 4 LYS B O 1
ATOM 1664 N N . GLY B 1 5 ? 15.344 -6.266 -0.923 1 94.5 5 GLY B N 1
ATOM 1665 C CA . GLY B 1 5 ? 14.117 -6.348 -1.694 1 94.5 5 GLY B CA 1
ATOM 1666 C C . GLY B 1 5 ? 12.984 -7.027 -0.947 1 94.5 5 GLY B C 1
ATOM 1667 O O . GLY B 1 5 ? 13.219 -7.684 0.072 1 94.5 5 GLY B O 1
ATOM 1668 N N . THR B 1 6 ? 11.812 -6.82 -1.37 1 97.06 6 THR B N 1
ATOM 1669 C CA . THR B 1 6 ? 10.633 -7.461 -0.804 1 97.06 6 THR B CA 1
ATOM 1670 C C . THR B 1 6 ? 10.266 -8.711 -1.595 1 97.06 6 THR B C 1
ATOM 1672 O O . THR B 1 6 ? 10.312 -8.711 -2.826 1 97.06 6 THR B O 1
ATOM 1675 N N . LEU B 1 7 ? 9.961 -9.789 -0.883 1 97.94 7 LEU B N 1
ATOM 1676 C CA . LEU B 1 7 ? 9.422 -10.992 -1.504 1 97.94 7 LEU B CA 1
ATOM 1677 C C . LEU B 1 7 ? 7.902 -10.922 -1.606 1 97.94 7 LEU B C 1
ATOM 1679 O O . LEU B 1 7 ? 7.215 -10.781 -0.593 1 97.94 7 LEU B O 1
ATOM 1683 N N . TYR B 1 8 ? 7.414 -10.984 -2.797 1 98.5 8 TYR B N 1
ATOM 1684 C CA . TYR B 1 8 ? 5.977 -10.992 -3.057 1 98.5 8 TYR B CA 1
ATOM 1685 C C . TYR B 1 8 ? 5.504 -12.391 -3.445 1 98.5 8 TYR B C 1
ATOM 1687 O O . TYR B 1 8 ? 6.141 -13.062 -4.254 1 98.5 8 TYR B O 1
ATOM 1695 N N . ILE B 1 9 ? 4.41 -12.781 -2.867 1 98 9 ILE B N 1
ATOM 1696 C CA . ILE B 1 9 ? 3.703 -14 -3.234 1 98 9 ILE B CA 1
ATOM 1697 C C . ILE B 1 9 ? 2.404 -13.656 -3.953 1 98 9 ILE B C 1
ATOM 1699 O O . ILE B 1 9 ? 1.552 -12.953 -3.404 1 98 9 ILE B O 1
ATOM 1703 N N . ILE B 1 10 ? 2.293 -14.109 -5.172 1 97.81 10 ILE B N 1
ATOM 1704 C CA . ILE B 1 10 ? 1.04 -13.93 -5.895 1 97.81 10 ILE B CA 1
ATOM 1705 C C . ILE B 1 10 ? 0.437 -15.289 -6.238 1 97.81 10 ILE B C 1
ATOM 1707 O O . ILE B 1 10 ? 1.079 -16.109 -6.891 1 97.81 10 ILE B O 1
ATOM 1711 N N . SER B 1 11 ? -0.723 -15.508 -5.715 1 96.31 11 SER B N 1
ATOM 1712 C CA . SER B 1 11 ? -1.475 -16.734 -5.98 1 96.31 11 SER B CA 1
ATOM 1713 C C . SER B 1 11 ? -2.811 -16.422 -6.648 1 96.31 11 SER B C 1
ATOM 1715 O O . SER B 1 11 ? -3.354 -15.328 -6.488 1 96.31 11 SER B O 1
ATOM 1717 N N . ALA B 1 12 ? -3.264 -17.359 -7.367 1 94.56 12 ALA B N 1
ATOM 1718 C CA . ALA B 1 12 ? -4.543 -17.281 -8.062 1 94.56 12 ALA B CA 1
ATOM 1719 C C . ALA B 1 12 ? -5.012 -18.656 -8.516 1 94.56 12 ALA B C 1
ATOM 1721 O O . ALA B 1 12 ? -4.199 -19.562 -8.711 1 94.56 12 ALA B O 1
ATOM 1722 N N . PRO B 1 13 ? -6.332 -18.797 -8.594 1 90.19 13 PRO B N 1
ATOM 1723 C CA . PRO B 1 13 ? -6.75 -20.047 -9.25 1 90.19 13 PRO B CA 1
ATOM 1724 C C . PRO B 1 13 ? -6.348 -20.094 -10.727 1 90.19 13 PRO B C 1
ATOM 1726 O O . PRO B 1 13 ? -6.07 -19.047 -11.328 1 90.19 13 PRO B O 1
ATOM 1729 N N . SER B 1 14 ? -6.242 -21.312 -11.203 1 79.19 14 SER B N 1
ATOM 1730 C CA . SER B 1 14 ? -5.938 -21.484 -12.617 1 79.19 14 SER B CA 1
ATOM 1731 C C . SER B 1 14 ? -6.93 -20.719 -13.492 1 79.19 14 SER B C 1
ATOM 1733 O O . SER B 1 14 ? -8.141 -20.797 -13.273 1 79.19 14 SER B O 1
ATOM 1735 N N . GLY B 1 15 ? -6.434 -19.875 -14.391 1 80.19 15 GLY B N 1
ATOM 1736 C CA . GLY B 1 15 ? -7.285 -19.141 -15.312 1 80.19 15 GLY B CA 1
ATOM 1737 C C . GLY B 1 15 ? -7.645 -17.75 -14.828 1 80.19 15 GLY B C 1
ATOM 1738 O O . GLY B 1 15 ? -8.398 -17.031 -15.484 1 80.19 15 GLY B O 1
ATOM 1739 N N . ALA B 1 16 ? -7.191 -17.281 -13.758 1 87.69 16 ALA B N 1
ATOM 1740 C CA . ALA B 1 16 ? -7.57 -16 -13.188 1 87.69 16 ALA B CA 1
ATOM 1741 C C . ALA B 1 16 ? -6.746 -14.867 -13.797 1 87.69 16 ALA B C 1
ATOM 1743 O O . ALA B 1 16 ? -6.961 -13.695 -13.477 1 87.69 16 ALA B O 1
ATOM 1744 N N . GLY B 1 17 ? -5.828 -15.148 -14.664 1 84.62 17 GLY B N 1
ATOM 1745 C CA . GLY B 1 17 ? -5.062 -14.117 -15.352 1 84.62 17 GLY B CA 1
ATOM 1746 C C . GLY B 1 17 ? -3.797 -13.727 -14.609 1 84.62 17 GLY B C 1
ATOM 1747 O O . GLY B 1 17 ? -3.219 -12.672 -14.883 1 84.62 17 GLY B O 1
ATOM 1748 N N . LYS B 1 18 ? -3.342 -14.477 -13.695 1 90.12 18 LYS B N 1
ATOM 1749 C CA . LYS B 1 18 ? -2.186 -14.219 -12.844 1 90.12 18 LYS B CA 1
ATOM 1750 C C . LYS B 1 18 ? -0.925 -14.008 -13.672 1 90.12 18 LYS B C 1
ATOM 1752 O O . LYS B 1 18 ? -0.214 -13.016 -13.492 1 90.12 18 LYS B O 1
ATOM 1757 N N . THR B 1 19 ? -0.645 -14.938 -14.656 1 84.38 19 THR B N 1
ATOM 1758 C CA . THR B 1 19 ? 0.591 -14.906 -15.43 1 84.38 19 THR B CA 1
ATOM 1759 C C . THR B 1 19 ? 0.686 -13.625 -16.25 1 84.38 19 THR B C 1
ATOM 1761 O O . THR B 1 19 ? 1.718 -12.945 -16.234 1 84.38 19 THR B O 1
ATOM 1764 N N . SER B 1 20 ? -0.366 -13.234 -16.906 1 88.81 20 SER B N 1
ATOM 1765 C CA . SER B 1 20 ? -0.389 -12.023 -17.719 1 88.81 20 SER B CA 1
ATOM 1766 C C . SER B 1 20 ? -0.227 -10.781 -16.859 1 88.81 20 SER B C 1
ATOM 1768 O O . SER B 1 20 ? 0.518 -9.859 -17.219 1 88.81 20 SER B O 1
ATOM 1770 N N . LEU B 1 21 ? -0.911 -10.742 -15.742 1 95.19 21 LEU B N 1
ATOM 1771 C CA . LEU B 1 21 ? -0.842 -9.586 -14.852 1 95.19 21 LEU B CA 1
ATOM 1772 C C . LEU B 1 21 ? 0.569 -9.406 -14.305 1 95.19 21 LEU B C 1
ATOM 1774 O O . LEU B 1 21 ? 1.095 -8.297 -14.281 1 95.19 21 LEU B O 1
ATOM 1778 N N . VAL B 1 22 ? 1.183 -10.492 -13.898 1 95.69 22 VAL B N 1
ATOM 1779 C CA . VAL B 1 22 ? 2.51 -10.43 -13.289 1 95.69 22 VAL B CA 1
ATOM 1780 C C . VAL B 1 22 ? 3.535 -10.008 -14.336 1 95.69 22 VAL B C 1
ATOM 1782 O O . VAL B 1 22 ? 4.406 -9.172 -14.062 1 95.69 22 VAL B O 1
ATOM 1785 N N . ALA B 1 23 ? 3.391 -10.555 -15.531 1 92.56 23 ALA B N 1
ATOM 1786 C CA . ALA B 1 23 ? 4.289 -10.156 -16.609 1 92.56 23 ALA B CA 1
ATOM 1787 C C . ALA B 1 23 ? 4.199 -8.656 -16.875 1 92.56 23 ALA B C 1
ATOM 1789 O O . ALA B 1 23 ? 5.223 -7.977 -16.984 1 92.56 23 ALA B O 1
ATOM 1790 N N . ALA B 1 24 ? 3.004 -8.164 -16.984 1 96.19 24 ALA B N 1
ATOM 1791 C CA . ALA B 1 24 ? 2.787 -6.734 -17.219 1 96.19 24 ALA B CA 1
ATOM 1792 C C . ALA B 1 24 ? 3.342 -5.902 -16.062 1 96.19 24 ALA B C 1
ATOM 1794 O O . ALA B 1 24 ? 3.904 -4.828 -16.281 1 96.19 24 ALA B O 1
ATOM 1795 N N . LEU B 1 25 ? 3.164 -6.395 -14.883 1 97.12 25 LEU B N 1
ATOM 1796 C CA . LEU B 1 25 ? 3.639 -5.691 -13.688 1 97.12 25 LEU B CA 1
ATOM 1797 C C . LEU B 1 25 ? 5.156 -5.555 -13.711 1 97.12 25 LEU B C 1
ATOM 1799 O O . LEU B 1 25 ? 5.688 -4.469 -13.477 1 97.12 25 LEU B O 1
ATOM 1803 N N . VAL B 1 26 ? 5.832 -6.609 -14.008 1 96.19 26 VAL B N 1
ATOM 1804 C CA . VAL B 1 26 ? 7.293 -6.637 -14.031 1 96.19 26 VAL B CA 1
ATOM 1805 C C . VAL B 1 26 ? 7.812 -5.734 -15.148 1 96.19 26 VAL B C 1
ATOM 1807 O O . VAL B 1 26 ? 8.844 -5.082 -14.992 1 96.19 26 VAL B O 1
ATOM 1810 N N . ASP B 1 27 ? 7.109 -5.703 -16.234 1 95.44 27 ASP B N 1
ATOM 1811 C CA . ASP B 1 27 ? 7.484 -4.828 -17.344 1 95.44 27 ASP B CA 1
ATOM 1812 C C . ASP B 1 27 ? 7.344 -3.359 -16.953 1 95.44 27 ASP B C 1
ATOM 1814 O O . ASP B 1 27 ? 8.102 -2.51 -17.422 1 95.44 27 ASP B O 1
ATOM 1818 N N . LYS B 1 28 ? 6.465 -3.119 -16.125 1 95.25 28 LYS B N 1
ATOM 1819 C CA . LYS B 1 28 ? 6.113 -1.742 -15.789 1 95.25 28 LYS B CA 1
ATOM 1820 C C . LYS B 1 28 ? 7.016 -1.201 -14.68 1 95.25 28 LYS B C 1
ATOM 1822 O O . LYS B 1 28 ? 7.266 0.003 -14.609 1 95.25 28 LYS B O 1
ATOM 1827 N N . LEU B 1 29 ? 7.438 -2.006 -13.773 1 95.69 29 LEU B N 1
ATOM 1828 C CA . LEU B 1 29 ? 8.141 -1.556 -12.578 1 95.69 29 LEU B CA 1
ATOM 1829 C C . LEU B 1 29 ? 9.625 -1.902 -12.656 1 95.69 29 LEU B C 1
ATOM 1831 O O . LEU B 1 29 ? 9.984 -3.025 -13.016 1 95.69 29 LEU B O 1
ATOM 1835 N N . ALA B 1 30 ? 10.398 -0.952 -12.242 1 93.56 30 ALA B N 1
ATOM 1836 C CA . ALA B 1 30 ? 11.828 -1.203 -12.156 1 93.56 30 ALA B CA 1
ATOM 1837 C C . ALA B 1 30 ? 12.172 -2.035 -10.93 1 93.56 30 ALA B C 1
ATOM 1839 O O . ALA B 1 30 ? 11.438 -2.023 -9.938 1 93.56 30 ALA B O 1
ATOM 1840 N N . GLN B 1 31 ? 13.195 -2.873 -10.992 1 95.06 31 GLN B N 1
ATOM 1841 C CA . GLN B 1 31 ? 13.781 -3.596 -9.867 1 95.06 31 GLN B CA 1
ATOM 1842 C C . GLN B 1 31 ? 12.812 -4.633 -9.312 1 95.06 31 GLN B C 1
ATOM 1844 O O . GLN B 1 31 ? 12.68 -4.773 -8.094 1 95.06 31 GLN B O 1
ATOM 1849 N N . VAL B 1 32 ? 12.008 -5.199 -10.156 1 97 32 VAL B N 1
ATOM 1850 C CA . VAL B 1 32 ? 11.133 -6.324 -9.836 1 97 32 VAL B CA 1
ATOM 1851 C C . VAL B 1 32 ? 11.453 -7.504 -10.75 1 97 32 VAL B C 1
ATOM 1853 O O . VAL B 1 32 ? 11.516 -7.352 -11.977 1 97 32 VAL B O 1
ATOM 1856 N N . ARG B 1 33 ? 11.656 -8.633 -10.148 1 95.75 33 ARG B N 1
ATOM 1857 C CA . ARG B 1 33 ? 11.977 -9.844 -10.898 1 95.75 33 ARG B CA 1
ATOM 1858 C C . ARG B 1 33 ? 10.992 -10.961 -10.586 1 95.75 33 ARG B C 1
ATOM 1860 O O . ARG B 1 33 ? 10.469 -11.039 -9.477 1 95.75 33 ARG B O 1
ATOM 1867 N N . ILE B 1 34 ? 10.867 -11.828 -11.594 1 95.31 34 ILE B N 1
ATOM 1868 C CA . ILE B 1 34 ? 10.031 -13.016 -11.406 1 95.31 34 ILE B CA 1
ATOM 1869 C C . ILE B 1 34 ? 10.914 -14.242 -11.188 1 95.31 34 ILE B C 1
ATOM 1871 O O . ILE B 1 34 ? 11.906 -14.438 -11.898 1 95.31 34 ILE B O 1
ATOM 1875 N N . SER B 1 35 ? 10.57 -14.953 -10.203 1 95.31 35 SER B N 1
ATOM 1876 C CA . SER B 1 35 ? 11.273 -16.219 -10 1 95.31 35 SER B CA 1
ATOM 1877 C C . SER B 1 35 ? 10.75 -17.297 -10.938 1 95.31 35 SER B C 1
ATOM 1879 O O . SER B 1 35 ? 9.547 -17.547 -10.992 1 95.31 35 SER B O 1
ATOM 1881 N N . ILE B 1 36 ? 11.578 -17.875 -11.656 1 93.81 36 ILE B N 1
ATOM 1882 C CA . ILE B 1 36 ? 11.195 -18.984 -12.516 1 93.81 36 ILE B CA 1
ATOM 1883 C C . ILE B 1 36 ? 11.125 -20.281 -11.695 1 93.81 36 ILE B C 1
ATOM 1885 O O . ILE B 1 36 ? 12.133 -20.719 -11.148 1 93.81 36 ILE B O 1
ATOM 1889 N N . SER B 1 37 ? 10.023 -20.859 -11.648 1 94.38 37 SER B N 1
ATOM 1890 C CA . SER B 1 37 ? 9.805 -22.062 -10.828 1 94.38 37 SER B CA 1
ATOM 1891 C C . SER B 1 37 ? 10.312 -23.312 -11.539 1 94.38 37 SER B C 1
ATOM 1893 O O . SER B 1 37 ? 10.461 -23.328 -12.766 1 94.38 37 SER B O 1
ATOM 1895 N N . HIS B 1 38 ? 10.562 -24.281 -10.719 1 95.5 38 HIS B N 1
ATOM 1896 C CA . HIS B 1 38 ? 10.75 -25.625 -11.234 1 95.5 38 HIS B CA 1
ATOM 1897 C C . HIS B 1 38 ? 9.414 -26.359 -11.336 1 95.5 38 HIS B C 1
ATOM 1899 O O . HIS B 1 38 ? 8.516 -26.141 -10.523 1 95.5 38 HIS B O 1
ATOM 1905 N N . THR B 1 39 ? 9.305 -27.188 -12.32 1 95.94 39 THR B N 1
ATOM 1906 C CA . THR B 1 39 ? 8.086 -27.984 -12.398 1 95.94 39 THR B CA 1
ATOM 1907 C C . THR B 1 39 ? 8.352 -29.312 -13.078 1 95.94 39 THR B C 1
ATOM 1909 O O . THR B 1 39 ? 9.305 -29.453 -13.844 1 95.94 39 THR B O 1
ATOM 1912 N N . THR B 1 40 ? 7.551 -30.297 -12.727 1 96.94 40 THR B N 1
ATOM 1913 C CA . THR B 1 40 ? 7.613 -31.594 -13.367 1 96.94 40 THR B CA 1
ATOM 1914 C C . THR B 1 40 ? 6.562 -31.703 -14.469 1 96.94 40 THR B C 1
ATOM 1916 O O . THR B 1 40 ? 6.453 -32.75 -15.125 1 96.94 40 THR B O 1
ATOM 1919 N N . ARG B 1 41 ? 5.762 -30.641 -14.57 1 90 41 ARG B N 1
ATOM 1920 C CA . ARG B 1 41 ? 4.762 -30.656 -15.633 1 90 41 ARG B CA 1
ATOM 1921 C C . ARG B 1 41 ? 5.426 -30.656 -17.016 1 90 41 ARG B C 1
ATOM 1923 O O . ARG B 1 41 ? 6.516 -30.109 -17.188 1 90 41 ARG B O 1
ATOM 1930 N N . ALA B 1 42 ? 4.703 -31.266 -17.953 1 90.75 42 ALA B N 1
ATOM 1931 C CA . ALA B 1 42 ? 5.219 -31.219 -19.328 1 90.75 42 ALA B CA 1
ATOM 1932 C C . ALA B 1 42 ? 5.164 -29.812 -19.891 1 90.75 42 ALA B C 1
ATOM 1934 O O . ALA B 1 42 ? 4.27 -29.031 -19.562 1 90.75 42 ALA B O 1
ATOM 1935 N N . MET B 1 43 ? 6.082 -29.562 -20.734 1 90.56 43 MET B N 1
ATOM 1936 C CA . MET B 1 43 ? 6.145 -28.266 -21.391 1 90.56 43 MET B CA 1
ATOM 1937 C C . MET B 1 43 ? 4.98 -28.078 -22.359 1 90.56 43 MET B C 1
ATOM 1939 O O . MET B 1 43 ? 4.652 -29 -23.125 1 90.56 43 MET B O 1
ATOM 1943 N N . ARG B 1 44 ? 4.332 -26.906 -22.344 1 82.19 44 ARG B N 1
ATOM 1944 C CA . ARG B 1 44 ? 3.312 -26.562 -23.328 1 82.19 44 ARG B CA 1
ATOM 1945 C C . ARG B 1 44 ? 3.939 -25.953 -24.578 1 82.19 44 ARG B C 1
ATOM 1947 O O . ARG B 1 44 ? 5.074 -25.469 -24.531 1 82.19 44 ARG B O 1
ATOM 1954 N N . PRO B 1 45 ? 3.162 -26.016 -25.656 1 86.56 45 PRO B N 1
ATOM 1955 C CA . PRO B 1 45 ? 3.699 -25.375 -26.859 1 86.56 45 PRO B CA 1
ATOM 1956 C C . PRO B 1 45 ? 4.035 -23.906 -26.641 1 86.56 45 PRO B C 1
ATOM 1958 O O . PRO B 1 45 ? 3.246 -23.172 -26.031 1 86.56 45 PRO B O 1
ATOM 1961 N N . GLY B 1 46 ? 5.199 -23.516 -26.984 1 88.56 46 GLY B N 1
ATOM 1962 C CA . GLY B 1 46 ? 5.598 -22.125 -26.859 1 88.56 46 GLY B CA 1
ATOM 1963 C C . GLY B 1 46 ? 6.422 -21.844 -25.609 1 88.56 46 GLY B C 1
ATOM 1964 O O . GLY B 1 46 ? 7.059 -20.797 -25.5 1 88.56 46 GLY B O 1
ATOM 1965 N N . GLU B 1 47 ? 6.41 -22.781 -24.688 1 89.94 47 GLU B N 1
ATOM 1966 C CA . GLU B 1 47 ? 7.188 -22.594 -23.469 1 89.94 47 GLU B CA 1
ATOM 1967 C C . GLU B 1 47 ? 8.648 -22.984 -23.688 1 89.94 47 GLU B C 1
ATOM 1969 O O . GLU B 1 47 ? 8.969 -23.75 -24.594 1 89.94 47 GLU B O 1
ATOM 1974 N N . LYS B 1 48 ? 9.5 -22.328 -22.922 1 94.12 48 LYS B N 1
ATOM 1975 C CA . LYS B 1 48 ? 10.93 -22.609 -22.984 1 94.12 48 LYS B CA 1
ATOM 1976 C C . LYS B 1 48 ? 11.5 -22.875 -21.594 1 94.12 48 LYS B C 1
ATOM 1978 O O . LYS B 1 48 ? 11.148 -22.203 -20.641 1 94.12 48 LYS B O 1
ATOM 1983 N N . ASP B 1 49 ? 12.383 -23.906 -21.578 1 94.81 49 ASP B N 1
ATOM 1984 C CA . ASP B 1 49 ? 13.062 -24.219 -20.328 1 94.81 49 ASP B CA 1
ATOM 1985 C C . ASP B 1 49 ? 13.953 -23.078 -19.875 1 94.81 49 ASP B C 1
ATOM 1987 O O . ASP B 1 49 ? 14.703 -22.5 -20.672 1 94.81 49 ASP B O 1
ATOM 1991 N N . GLY B 1 50 ? 13.812 -22.734 -18.625 1 92.81 50 GLY B N 1
ATOM 1992 C CA . GLY B 1 50 ? 14.609 -21.656 -18.078 1 92.81 50 GLY B CA 1
ATOM 1993 C C . GLY B 1 50 ? 13.977 -20.281 -18.281 1 92.81 50 GLY B C 1
ATOM 1994 O O . GLY B 1 50 ? 14.484 -19.281 -17.781 1 92.81 50 GLY B O 1
ATOM 1995 N N . VAL B 1 51 ? 12.883 -20.25 -18.953 1 91.06 51 VAL B N 1
ATOM 1996 C CA . VAL B 1 51 ? 12.188 -19 -19.234 1 91.06 51 VAL B CA 1
ATOM 1997 C C . VAL B 1 51 ? 10.812 -19.016 -18.562 1 91.06 51 VAL B C 1
ATOM 1999 O O . VAL B 1 51 ? 10.516 -18.156 -17.719 1 91.06 51 VAL B O 1
ATOM 2002 N N . ASN B 1 52 ? 10.023 -20 -18.859 1 88.94 52 ASN B N 1
ATOM 2003 C CA . ASN B 1 52 ? 8.695 -20.141 -18.25 1 88.94 52 ASN B CA 1
ATOM 2004 C C . ASN B 1 52 ? 8.758 -20.922 -16.938 1 88.94 52 ASN B C 1
ATOM 2006 O O . ASN B 1 52 ? 8.125 -20.531 -15.953 1 88.94 52 ASN B O 1
ATOM 2010 N N . TYR B 1 53 ? 9.477 -21.969 -17.047 1 93.88 53 TYR B N 1
ATOM 2011 C CA . TYR B 1 53 ? 9.789 -22.828 -15.906 1 93.88 53 TYR B CA 1
ATOM 2012 C C . TYR B 1 53 ? 11.141 -23.516 -16.094 1 93.88 53 TYR B C 1
ATOM 2014 O O . TYR B 1 53 ? 11.703 -23.5 -17.188 1 93.88 53 TYR B O 1
ATOM 2022 N N . HIS B 1 54 ? 11.688 -23.969 -15.047 1 95.94 54 HIS B N 1
ATOM 2023 C CA . HIS B 1 54 ? 12.695 -25.031 -15.133 1 95.94 54 HIS B CA 1
ATOM 2024 C C . HIS B 1 54 ? 12.047 -26.406 -15.133 1 95.94 54 HIS B C 1
ATOM 2026 O O . HIS B 1 54 ? 11.641 -26.906 -14.086 1 95.94 54 HIS B O 1
ATOM 2032 N N . PHE B 1 55 ? 12.031 -26.969 -16.375 1 96.81 55 PHE B N 1
ATOM 2033 C CA . PHE B 1 55 ? 11.367 -28.25 -16.484 1 96.81 55 PHE B CA 1
ATOM 2034 C C . PHE B 1 55 ? 12.305 -29.391 -16.094 1 96.81 55 PHE B C 1
ATOM 2036 O O . PHE B 1 55 ? 13.461 -29.422 -16.516 1 96.81 55 PHE B O 1
ATOM 2043 N N . THR B 1 56 ? 11.836 -30.203 -15.242 1 96.12 56 THR B N 1
ATOM 2044 C CA . THR B 1 56 ? 12.641 -31.328 -14.75 1 96.12 56 THR B CA 1
ATOM 2045 C C . THR B 1 56 ? 11.773 -32.562 -14.531 1 96.12 56 THR B C 1
ATOM 2047 O O . THR B 1 56 ? 10.539 -32.469 -14.531 1 96.12 56 THR B O 1
ATOM 2050 N N . ASP B 1 57 ? 12.352 -33.719 -14.43 1 96.38 57 ASP B N 1
ATOM 2051 C CA . ASP B 1 57 ? 11.57 -34.906 -14.148 1 96.38 57 ASP B CA 1
ATOM 2052 C C . ASP B 1 57 ? 11.312 -35.062 -12.648 1 96.38 57 ASP B C 1
ATOM 2054 O O . ASP B 1 57 ? 11.961 -34.375 -11.836 1 96.38 57 ASP B O 1
ATOM 2058 N N . ARG B 1 58 ? 10.484 -35.906 -12.344 1 96.88 58 ARG B N 1
ATOM 2059 C CA . ARG B 1 58 ? 10.016 -36.031 -10.969 1 96.88 58 ARG B CA 1
ATOM 2060 C C . ARG B 1 58 ? 11.156 -36.5 -10.055 1 96.88 58 ARG B C 1
ATOM 2062 O O . ARG B 1 58 ? 11.297 -36 -8.938 1 96.88 58 ARG B O 1
ATOM 2069 N N . ASP B 1 59 ? 11.938 -37.469 -10.484 1 96.94 59 ASP B N 1
ATOM 2070 C CA . ASP B 1 59 ? 13.031 -38 -9.664 1 96.94 59 ASP B CA 1
ATOM 2071 C C . ASP B 1 59 ? 14.023 -36.875 -9.32 1 96.94 59 ASP B C 1
ATOM 2073 O O . ASP B 1 59 ? 14.438 -36.75 -8.172 1 96.94 59 ASP B O 1
ATOM 2077 N N . CYS B 1 60 ? 14.406 -36.188 -10.336 1 96.31 60 CYS B N 1
ATOM 2078 C CA . CYS B 1 60 ? 15.312 -35.062 -10.133 1 96.31 60 CYS B CA 1
ATOM 2079 C C . CYS B 1 60 ? 14.711 -34.031 -9.172 1 96.31 60 CYS B C 1
ATOM 2081 O O . CYS B 1 60 ? 15.398 -33.531 -8.281 1 96.31 60 CYS B O 1
ATOM 2083 N N . PHE B 1 61 ? 13.477 -33.75 -9.344 1 97.62 61 PHE B N 1
ATOM 2084 C CA . PHE B 1 61 ? 12.773 -32.781 -8.492 1 97.62 61 PHE B CA 1
ATOM 2085 C C . PHE B 1 61 ? 12.812 -33.219 -7.031 1 97.62 61 PHE B C 1
ATOM 2087 O O . PHE B 1 61 ? 13.164 -32.438 -6.148 1 97.62 61 PHE B O 1
ATOM 2094 N N . VAL B 1 62 ? 12.516 -34.438 -6.797 1 96.31 62 VAL B N 1
ATOM 2095 C CA . VAL B 1 62 ? 12.438 -35 -5.445 1 96.31 62 VAL B CA 1
ATOM 2096 C C . VAL B 1 62 ? 13.82 -34.938 -4.789 1 96.31 62 VAL B C 1
ATOM 2098 O O . VAL B 1 62 ? 13.945 -34.625 -3.607 1 96.31 62 VAL B O 1
ATOM 2101 N N . ARG B 1 63 ? 14.828 -35.188 -5.543 1 96.75 63 ARG B N 1
ATOM 2102 C CA . ARG B 1 63 ? 16.188 -35.094 -5.031 1 96.75 63 ARG B CA 1
ATOM 2103 C C . ARG B 1 63 ? 16.5 -33.688 -4.578 1 96.75 63 ARG B C 1
ATOM 2105 O O . ARG B 1 63 ? 17.141 -33.469 -3.541 1 96.75 63 ARG B O 1
ATOM 2112 N N . GLN B 1 64 ? 16.109 -32.812 -5.355 1 95.31 64 GLN B N 1
ATOM 2113 C CA . GLN B 1 64 ? 16.359 -31.406 -5.023 1 95.31 64 GLN B CA 1
ATOM 2114 C C . GLN B 1 64 ? 15.602 -31 -3.76 1 95.31 64 GLN B C 1
ATOM 2116 O O . GLN B 1 64 ? 16.094 -30.203 -2.961 1 95.31 64 GLN B O 1
ATOM 2121 N N . VAL B 1 65 ? 14.406 -31.469 -3.557 1 94.88 65 VAL B N 1
ATOM 2122 C CA . VAL B 1 65 ? 13.648 -31.219 -2.336 1 94.88 65 VAL B CA 1
ATOM 2123 C C . VAL B 1 65 ? 14.422 -31.75 -1.131 1 94.88 65 VAL B C 1
ATOM 2125 O O . VAL B 1 65 ? 14.57 -31.047 -0.127 1 94.88 65 VAL B O 1
ATOM 2128 N N . GLU B 1 66 ? 14.977 -32.938 -1.274 1 95.31 66 GLU B N 1
ATOM 2129 C CA . GLU B 1 66 ? 15.711 -33.594 -0.192 1 95.31 66 GLU B CA 1
ATOM 2130 C C . GLU B 1 66 ? 16.984 -32.812 0.146 1 95.31 66 GLU B C 1
ATOM 2132 O O . GLU B 1 66 ? 17.422 -32.812 1.299 1 95.31 66 GLU B O 1
ATOM 2137 N N . GLN B 1 67 ? 17.484 -32.188 -0.801 1 96 67 GLN B N 1
ATOM 2138 C CA . GLN B 1 67 ? 18.719 -31.406 -0.634 1 96 67 GLN B CA 1
ATOM 2139 C C . GLN B 1 67 ? 18.422 -30 -0.114 1 96 67 GLN B C 1
ATOM 2141 O O . GLN B 1 67 ? 19.344 -29.203 0.05 1 96 67 GLN B O 1
ATOM 2146 N N . GLY B 1 68 ? 17.188 -29.656 0.043 1 93.62 68 GLY B N 1
ATOM 2147 C CA . GLY B 1 68 ? 16.812 -28.359 0.593 1 93.62 68 GLY B CA 1
ATOM 2148 C C . GLY B 1 68 ? 17 -27.219 -0.384 1 93.62 68 GLY B C 1
ATOM 2149 O O . GLY B 1 68 ? 17.281 -26.094 0.021 1 93.62 68 GLY B O 1
ATOM 2150 N N . ARG B 1 69 ? 16.844 -27.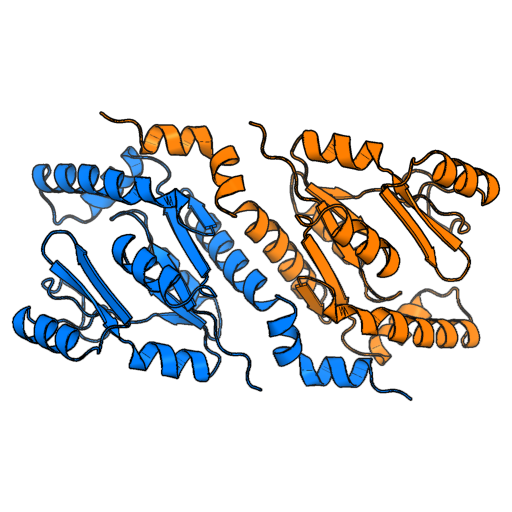469 -1.619 1 93.69 69 ARG B N 1
ATOM 2151 C CA . ARG B 1 69 ? 17.125 -26.484 -2.652 1 93.69 69 ARG B CA 1
ATOM 2152 C C . ARG B 1 69 ? 15.938 -25.562 -2.873 1 93.69 69 ARG B C 1
ATOM 2154 O O . ARG B 1 69 ? 16.062 -24.5 -3.502 1 93.69 69 ARG B O 1
ATOM 2161 N N . PHE B 1 70 ? 14.773 -26 -2.371 1 96.12 70 PHE B N 1
ATOM 2162 C CA . PHE B 1 70 ? 13.57 -25.234 -2.662 1 96.12 70 PHE B CA 1
ATOM 2163 C C . PHE B 1 70 ? 13.102 -24.469 -1.429 1 96.12 70 PHE B C 1
ATOM 2165 O O . PHE B 1 70 ? 13.062 -25.016 -0.328 1 96.12 70 PHE B O 1
ATOM 2172 N N . LEU B 1 71 ? 12.82 -23.188 -1.666 1 95.31 71 LEU B N 1
ATOM 2173 C CA . LEU B 1 71 ? 12.203 -22.359 -0.641 1 95.31 71 LEU B CA 1
ATOM 2174 C C . LEU B 1 71 ? 10.812 -22.875 -0.288 1 95.31 71 LEU B C 1
ATOM 2176 O O . LEU B 1 71 ? 10.398 -22.812 0.872 1 95.31 71 LEU B O 1
ATOM 2180 N N . GLU B 1 72 ? 10.141 -23.375 -1.219 1 96.12 72 GLU B N 1
ATOM 2181 C CA . GLU B 1 72 ? 8.836 -24.031 -1.129 1 96.12 72 GLU B CA 1
ATOM 2182 C C . GLU B 1 72 ? 8.625 -25.016 -2.281 1 96.12 72 GLU B C 1
ATOM 2184 O O . GLU B 1 72 ? 9.289 -24.906 -3.316 1 96.12 72 GLU B O 1
ATOM 2189 N N . HIS B 1 73 ? 7.785 -25.938 -2.023 1 95.5 73 HIS B N 1
ATOM 2190 C CA . HIS B 1 73 ? 7.34 -26.828 -3.082 1 95.5 73 HIS B CA 1
ATOM 2191 C C . HIS B 1 73 ? 5.93 -27.344 -2.809 1 95.5 73 HIS B C 1
ATOM 2193 O O . HIS B 1 73 ? 5.469 -27.328 -1.666 1 95.5 73 HIS B O 1
ATOM 2199 N N . ALA B 1 74 ? 5.305 -27.734 -3.889 1 93.19 74 ALA B N 1
ATOM 2200 C CA . ALA B 1 74 ? 3.936 -28.234 -3.768 1 93.19 74 ALA B CA 1
ATOM 2201 C C . ALA B 1 74 ? 3.561 -29.109 -4.961 1 93.19 74 ALA B C 1
ATOM 2203 O O . ALA B 1 74 ? 4.238 -29.094 -5.988 1 93.19 74 ALA B O 1
ATOM 2204 N N . GLN B 1 75 ? 2.604 -29.891 -4.723 1 90.94 75 GLN B N 1
ATOM 2205 C CA . GLN B 1 75 ? 1.997 -30.641 -5.812 1 90.94 75 GLN B CA 1
ATOM 2206 C C . GLN B 1 75 ? 0.68 -30.016 -6.254 1 90.94 75 GLN B C 1
ATOM 2208 O O . GLN B 1 75 ? -0.197 -29.75 -5.43 1 90.94 75 GLN B O 1
ATOM 2213 N N . VAL B 1 76 ? 0.598 -29.766 -7.516 1 82.69 76 VAL B N 1
ATOM 2214 C CA . VAL B 1 76 ? -0.586 -29.141 -8.102 1 82.69 76 VAL B CA 1
ATOM 2215 C C . VAL B 1 76 ? -1.043 -29.938 -9.32 1 82.69 76 VAL B C 1
ATOM 2217 O O . VAL B 1 76 ? -0.333 -30 -10.328 1 82.69 76 VAL B O 1
ATOM 2220 N N . PHE B 1 77 ? -2.234 -30.469 -9.258 1 77.88 77 PHE B N 1
ATOM 2221 C CA . PHE B 1 77 ? -2.82 -31.281 -10.328 1 77.88 77 PHE B CA 1
ATOM 2222 C C . PHE B 1 77 ? -1.849 -32.344 -10.781 1 77.88 77 PHE B C 1
ATOM 2224 O O . PHE B 1 77 ? -1.613 -32.531 -11.984 1 77.88 77 PHE B O 1
ATOM 2231 N N . GLY B 1 78 ? -1.175 -32.938 -9.875 1 84 78 GLY B N 1
ATOM 2232 C CA . GLY B 1 78 ? -0.345 -34.125 -10.148 1 84 78 GLY B CA 1
ATOM 2233 C C . GLY B 1 78 ? 1.091 -33.75 -10.484 1 84 78 GLY B C 1
ATOM 2234 O O . GLY B 1 78 ? 1.938 -34.656 -10.625 1 84 78 GLY B O 1
ATOM 2235 N N . ASN B 1 79 ? 1.356 -32.5 -10.68 1 90.81 79 ASN B N 1
ATOM 2236 C CA . ASN B 1 79 ? 2.709 -32.031 -10.992 1 90.81 79 ASN B CA 1
ATOM 2237 C C . ASN B 1 79 ? 3.348 -31.312 -9.805 1 90.81 79 ASN B C 1
ATOM 2239 O O . ASN B 1 79 ? 2.645 -30.828 -8.922 1 90.81 79 ASN B O 1
ATOM 2243 N N . LEU B 1 80 ? 4.633 -31.344 -9.805 1 94.81 80 LEU B N 1
ATOM 2244 C CA . LEU B 1 80 ? 5.371 -30.719 -8.711 1 94.81 80 LEU B CA 1
ATOM 2245 C C . LEU B 1 80 ? 5.934 -29.375 -9.125 1 94.81 80 LEU B C 1
ATOM 2247 O O . LEU B 1 80 ? 6.41 -29.203 -10.25 1 94.81 80 LEU B O 1
ATOM 2251 N N . TYR B 1 81 ? 5.793 -28.5 -8.281 1 94.75 81 TYR B N 1
ATOM 2252 C CA . TYR B 1 81 ? 6.344 -27.156 -8.469 1 94.75 81 TYR B CA 1
ATOM 2253 C C . TYR B 1 81 ? 7.234 -26.766 -7.297 1 94.75 81 TYR B C 1
ATOM 2255 O O . TYR B 1 81 ? 6.977 -27.156 -6.156 1 94.75 81 TYR B O 1
ATOM 2263 N N . GLY B 1 82 ? 8.32 -25.984 -7.59 1 96.44 82 GLY B N 1
ATOM 2264 C CA . GLY B 1 82 ? 9.227 -25.531 -6.535 1 96.44 82 GLY B CA 1
ATOM 2265 C C . GLY B 1 82 ? 9.922 -24.234 -6.859 1 96.44 82 GLY B C 1
ATOM 2266 O O . GLY B 1 82 ? 10.195 -23.938 -8.023 1 96.44 82 GLY B O 1
ATOM 2267 N N . THR B 1 83 ? 10.188 -23.453 -5.836 1 95.62 83 THR B N 1
ATOM 2268 C CA . THR B 1 83 ? 10.898 -22.188 -5.949 1 95.62 83 THR B CA 1
ATOM 2269 C C . THR B 1 83 ? 12.32 -22.312 -5.402 1 95.62 83 THR B C 1
ATOM 2271 O O . THR B 1 83 ? 12.516 -22.766 -4.27 1 95.62 83 THR B O 1
ATOM 2274 N N . SER B 1 84 ? 13.25 -21.891 -6.141 1 93.81 84 SER B N 1
ATOM 2275 C CA . SER B 1 84 ? 14.648 -21.953 -5.734 1 93.81 84 SER B CA 1
ATOM 2276 C C . SER B 1 84 ? 14.922 -21.047 -4.539 1 93.81 84 SER B C 1
ATOM 2278 O O . SER B 1 84 ? 14.609 -19.859 -4.57 1 93.81 84 SER B O 1
ATOM 2280 N N . ALA B 1 85 ? 15.578 -21.594 -3.562 1 94.94 85 ALA B N 1
ATOM 2281 C CA . ALA B 1 85 ? 15.898 -20.828 -2.359 1 94.94 85 ALA B CA 1
ATOM 2282 C C . ALA B 1 85 ? 17.078 -19.891 -2.605 1 94.94 85 ALA B C 1
ATOM 2284 O O . ALA B 1 85 ? 17.031 -18.719 -2.26 1 94.94 85 ALA B O 1
ATOM 2285 N N . ASP B 1 86 ? 18.031 -20.391 -3.221 1 94.62 86 ASP B N 1
ATOM 2286 C CA . ASP B 1 86 ? 19.281 -19.656 -3.408 1 94.62 86 ASP B CA 1
ATOM 2287 C C . ASP B 1 86 ? 19.062 -18.438 -4.297 1 94.62 86 ASP B C 1
ATOM 2289 O O . ASP B 1 86 ? 19.516 -17.328 -3.977 1 94.62 86 ASP B O 1
ATOM 2293 N N . TRP B 1 87 ? 18.422 -18.656 -5.371 1 93.69 87 TRP B N 1
ATOM 2294 C CA . TRP B 1 87 ? 18.203 -17.562 -6.312 1 93.69 87 TRP B CA 1
ATOM 2295 C C . TRP B 1 87 ? 17.422 -16.438 -5.66 1 93.69 87 TRP B C 1
ATOM 2297 O O . TRP B 1 87 ? 17.766 -15.266 -5.812 1 93.69 87 TRP B O 1
ATOM 2307 N N . VAL B 1 88 ? 16.391 -16.766 -4.941 1 95.81 88 VAL B N 1
ATOM 2308 C CA . VAL B 1 88 ? 15.539 -15.773 -4.289 1 95.81 88 VAL B CA 1
ATOM 2309 C C . VAL B 1 88 ? 16.359 -14.969 -3.289 1 95.81 88 VAL B C 1
ATOM 2311 O O . VAL B 1 88 ? 16.344 -13.734 -3.307 1 95.81 88 VAL B O 1
ATOM 2314 N N . ALA B 1 89 ? 17.094 -15.625 -2.494 1 95.31 89 ALA B N 1
ATOM 2315 C CA . ALA B 1 89 ? 17.906 -14.969 -1.465 1 95.31 89 ALA B CA 1
ATOM 2316 C C . ALA B 1 89 ? 18.906 -14.008 -2.088 1 95.31 89 ALA B C 1
ATOM 2318 O O . ALA B 1 89 ? 19.062 -12.875 -1.634 1 95.31 89 ALA B O 1
ATOM 2319 N N . GLN B 1 90 ? 19.562 -14.445 -3.092 1 95.5 90 GLN B N 1
ATOM 2320 C CA . GLN B 1 90 ? 20.578 -13.641 -3.76 1 95.5 90 GLN B CA 1
ATOM 2321 C C . GLN B 1 90 ? 19.953 -12.398 -4.402 1 95.5 90 GLN B C 1
ATOM 2323 O O . GLN B 1 90 ? 20.484 -11.297 -4.277 1 95.5 90 GLN B O 1
ATOM 2328 N N . THR B 1 91 ? 18.875 -12.641 -5.078 1 95.56 91 THR B N 1
ATOM 2329 C CA . THR B 1 91 ? 18.203 -11.539 -5.77 1 95.56 91 THR B CA 1
ATOM 2330 C C . THR B 1 91 ? 17.719 -10.492 -4.777 1 95.56 91 THR B C 1
ATOM 2332 O O . THR B 1 91 ? 17.906 -9.297 -4.98 1 95.56 91 THR B O 1
ATOM 2335 N N . LEU B 1 92 ? 17.125 -10.875 -3.686 1 95.38 92 LEU B N 1
ATOM 2336 C CA . LEU B 1 92 ? 16.641 -9.953 -2.658 1 95.38 92 LEU B CA 1
ATOM 2337 C C . LEU B 1 92 ? 17.797 -9.141 -2.07 1 95.38 92 LEU B C 1
ATOM 2339 O O . LEU B 1 92 ? 17.641 -7.957 -1.772 1 95.38 92 LEU B O 1
ATOM 2343 N N . ARG B 1 93 ? 18.906 -9.727 -1.932 1 93.81 93 ARG B N 1
ATOM 2344 C CA . ARG B 1 93 ? 20.078 -9.086 -1.331 1 93.81 93 ARG B CA 1
ATOM 2345 C C . ARG B 1 93 ? 20.578 -7.938 -2.203 1 93.81 93 ARG B C 1
ATOM 2347 O O . ARG B 1 93 ? 21.188 -6.996 -1.704 1 93.81 93 ARG B O 1
ATOM 2354 N N . THR B 1 94 ? 20.328 -8.023 -3.502 1 92.62 94 THR B N 1
ATOM 2355 C CA . THR B 1 94 ? 20.766 -6.969 -4.406 1 92.62 94 THR B CA 1
ATOM 2356 C C . THR B 1 94 ? 19.812 -5.777 -4.344 1 92.62 94 THR B C 1
ATOM 2358 O O . THR B 1 94 ? 20.047 -4.75 -4.984 1 92.62 94 THR B O 1
ATOM 2361 N N . GLY B 1 95 ? 18.703 -5.945 -3.619 1 91.81 95 GLY B N 1
ATOM 2362 C CA . GLY B 1 95 ? 17.734 -4.863 -3.48 1 91.81 95 GLY B CA 1
ATOM 2363 C C . GLY B 1 95 ? 16.547 -5 -4.414 1 91.81 95 GLY B C 1
ATOM 2364 O O . GLY B 1 95 ? 15.617 -4.188 -4.371 1 91.81 95 GLY B O 1
ATOM 2365 N N . ASP B 1 96 ? 16.562 -6.043 -5.242 1 95.38 96 ASP B N 1
ATOM 2366 C CA . ASP B 1 96 ? 15.461 -6.27 -6.164 1 95.38 96 ASP B CA 1
ATOM 2367 C C . ASP B 1 96 ? 14.289 -6.957 -5.461 1 95.38 96 ASP B C 1
ATOM 2369 O O . ASP B 1 96 ? 14.492 -7.855 -4.645 1 95.38 96 ASP B O 1
ATOM 2373 N N . ASP B 1 97 ? 13.133 -6.465 -5.793 1 97.5 97 ASP B N 1
ATOM 2374 C CA . ASP B 1 97 ? 11.938 -7.191 -5.375 1 97.5 97 ASP B CA 1
ATOM 2375 C C . ASP B 1 97 ? 11.766 -8.477 -6.184 1 97.5 97 ASP B C 1
ATOM 2377 O O . ASP B 1 97 ? 12.117 -8.523 -7.363 1 97.5 97 ASP B O 1
ATOM 2381 N N . VAL B 1 98 ? 11.25 -9.477 -5.527 1 97.75 98 VAL B N 1
ATOM 2382 C CA . VAL B 1 98 ? 11.031 -10.758 -6.191 1 97.75 98 VAL B CA 1
ATOM 2383 C C . VAL B 1 98 ? 9.555 -11.141 -6.105 1 97.75 98 VAL B C 1
ATOM 2385 O O . VAL B 1 98 ? 8.938 -11.031 -5.047 1 97.75 98 VAL B O 1
ATOM 2388 N N . ILE B 1 99 ? 9.008 -11.633 -7.23 1 97.94 99 ILE B N 1
ATOM 2389 C CA . ILE B 1 99 ? 7.648 -12.148 -7.27 1 97.94 99 ILE B CA 1
ATOM 2390 C C . ILE B 1 99 ? 7.672 -13.664 -7.441 1 97.94 99 ILE B C 1
ATOM 2392 O O . ILE B 1 99 ? 8.297 -14.18 -8.367 1 97.94 99 ILE B O 1
ATOM 2396 N N . LEU B 1 100 ? 7.031 -14.344 -6.512 1 97.06 100 LEU B N 1
ATOM 2397 C CA . LEU B 1 100 ? 6.742 -15.766 -6.645 1 97.06 100 LEU B CA 1
ATOM 2398 C C . LEU B 1 100 ? 5.312 -15.992 -7.117 1 97.06 100 LEU B C 1
ATOM 2400 O O . LEU B 1 100 ? 4.359 -15.562 -6.457 1 97.06 100 LEU B O 1
ATOM 2404 N N . GLU B 1 101 ? 5.172 -16.594 -8.242 1 94.25 101 GLU B N 1
ATOM 2405 C CA . GLU B 1 101 ? 3.863 -17.047 -8.703 1 94.25 101 GLU B CA 1
ATOM 2406 C C . GLU B 1 101 ? 3.609 -18.5 -8.297 1 94.25 101 GLU B C 1
ATOM 2408 O O . GLU B 1 101 ? 3.973 -19.422 -9.031 1 94.25 101 GLU B O 1
ATOM 2413 N N . ILE B 1 102 ? 2.953 -18.656 -7.16 1 93.88 102 ILE B N 1
ATOM 2414 C CA . ILE B 1 102 ? 2.824 -20.016 -6.621 1 93.88 102 ILE B CA 1
ATOM 2415 C C . ILE B 1 102 ? 1.405 -20.219 -6.098 1 93.88 102 ILE B C 1
ATOM 2417 O O . ILE B 1 102 ? 0.623 -19.281 -6.004 1 93.88 102 ILE B O 1
ATOM 2421 N N . ASP B 1 103 ? 1.122 -21.469 -5.836 1 91.69 103 ASP B N 1
ATOM 2422 C CA . ASP B 1 103 ? -0.199 -21.797 -5.316 1 91.69 103 ASP B CA 1
ATOM 2423 C C . ASP B 1 103 ? -0.281 -21.547 -3.812 1 91.69 103 ASP B C 1
ATOM 2425 O O . ASP B 1 103 ? 0.709 -21.156 -3.188 1 91.69 103 ASP B O 1
ATOM 2429 N N . TRP B 1 104 ? -1.537 -21.734 -3.307 1 93.94 104 TRP B N 1
ATOM 2430 C CA . TRP B 1 104 ? -1.8 -21.422 -1.906 1 93.94 104 TRP B CA 1
ATOM 2431 C C . TRP B 1 104 ? -0.955 -22.281 -0.981 1 93.94 104 TRP B C 1
ATOM 2433 O O . TRP B 1 104 ? -0.582 -21.859 0.114 1 93.94 104 TRP B O 1
ATOM 2443 N N . GLN B 1 105 ? -0.596 -23.5 -1.382 1 93.81 105 GLN B N 1
ATOM 2444 C CA . GLN B 1 105 ? 0.241 -24.359 -0.554 1 93.81 105 GLN B CA 1
ATOM 2445 C C . GLN B 1 105 ? 1.64 -23.781 -0.386 1 93.81 105 GLN B C 1
ATOM 2447 O O . GLN B 1 105 ? 2.152 -23.688 0.731 1 93.81 105 GLN B O 1
ATOM 2452 N N . GLY B 1 106 ? 2.201 -23.469 -1.524 1 95.06 106 GLY B N 1
ATOM 2453 C CA . GLY B 1 106 ? 3.494 -22.812 -1.468 1 95.06 106 GLY B CA 1
ATOM 2454 C C . GLY B 1 106 ? 3.465 -21.516 -0.688 1 95.06 106 GLY B C 1
ATOM 2455 O O . GLY B 1 106 ? 4.383 -21.219 0.083 1 95.06 106 GLY B O 1
ATOM 2456 N N . ALA B 1 107 ? 2.434 -20.75 -0.891 1 96.06 107 ALA B N 1
ATOM 2457 C CA . ALA B 1 107 ? 2.271 -19.484 -0.19 1 96.06 107 ALA B CA 1
ATOM 2458 C C . ALA B 1 107 ? 2.273 -19.688 1.322 1 96.06 107 ALA B C 1
ATOM 2460 O O . ALA B 1 107 ? 2.896 -18.906 2.059 1 96.06 107 ALA B O 1
ATOM 2461 N N . THR B 1 108 ? 1.59 -20.688 1.729 1 95.62 108 THR B N 1
ATOM 2462 C CA . THR B 1 108 ? 1.516 -20.984 3.154 1 95.62 108 THR B CA 1
ATOM 2463 C C . THR B 1 108 ? 2.904 -21.266 3.723 1 95.62 108 THR B C 1
ATOM 2465 O O . THR B 1 108 ? 3.26 -20.75 4.785 1 95.62 108 THR B O 1
ATOM 2468 N N . GLN B 1 109 ? 3.703 -22.047 3.016 1 95.44 109 GLN B N 1
ATOM 2469 C CA . GLN B 1 109 ? 5.062 -22.359 3.434 1 95.44 109 GLN B CA 1
ATOM 2470 C C . GLN B 1 109 ? 5.914 -21.109 3.551 1 95.44 109 GLN B C 1
ATOM 2472 O O . GLN B 1 109 ? 6.602 -20.906 4.555 1 95.44 109 GLN B O 1
ATOM 2477 N N . ILE B 1 110 ? 5.812 -20.219 2.594 1 95.69 110 ILE B N 1
ATOM 2478 C CA . ILE B 1 110 ? 6.641 -19.016 2.541 1 95.69 110 ILE B CA 1
ATOM 2479 C C . ILE B 1 110 ? 6.234 -18.062 3.66 1 95.69 110 ILE B C 1
ATOM 2481 O O . ILE B 1 110 ? 7.09 -17.516 4.359 1 95.69 110 ILE B O 1
ATOM 2485 N N . ARG B 1 111 ? 4.938 -17.859 3.783 1 95 111 ARG B N 1
ATOM 2486 C CA . ARG B 1 111 ? 4.457 -16.922 4.797 1 95 111 ARG B CA 1
ATOM 2487 C C . ARG B 1 111 ? 4.914 -17.344 6.188 1 95 111 ARG B C 1
ATOM 2489 O O . ARG B 1 111 ? 5.191 -16.5 7.039 1 95 111 ARG B O 1
ATOM 2496 N N . LYS B 1 112 ? 5.039 -18.625 6.426 1 92.88 112 LYS B N 1
ATOM 2497 C CA . LYS B 1 112 ? 5.508 -19.156 7.707 1 92.88 112 LYS B CA 1
ATOM 2498 C C . LYS B 1 112 ? 7.004 -18.922 7.883 1 92.88 112 LYS B C 1
ATOM 2500 O O . LYS B 1 112 ? 7.457 -18.547 8.969 1 92.88 112 LYS B O 1
ATOM 2505 N N . GLN B 1 113 ? 7.754 -19.062 6.82 1 93 113 GLN B N 1
ATOM 2506 C CA . GLN B 1 113 ? 9.211 -18.984 6.867 1 93 113 GLN B CA 1
ATOM 2507 C C . GLN B 1 113 ? 9.688 -17.547 6.793 1 93 113 GLN B C 1
ATOM 2509 O O . GLN B 1 113 ? 10.711 -17.188 7.375 1 93 113 GLN B O 1
ATOM 2514 N N . LEU B 1 114 ? 8.969 -16.734 6.07 1 93.75 114 LEU B N 1
ATOM 2515 C CA . LEU B 1 114 ? 9.336 -15.352 5.809 1 93.75 114 LEU B CA 1
ATOM 2516 C C . LEU B 1 114 ? 8.148 -14.422 6.043 1 93.75 114 LEU B C 1
ATOM 2518 O O . LEU B 1 114 ? 7.543 -13.922 5.09 1 93.75 114 LEU B O 1
ATOM 2522 N N . PRO B 1 115 ? 7.961 -14.062 7.262 1 93.19 115 PRO B N 1
ATOM 2523 C CA . PRO B 1 115 ? 6.758 -13.312 7.621 1 93.19 115 PRO B CA 1
ATOM 2524 C C . PRO B 1 115 ? 6.746 -11.898 7.039 1 93.19 115 PRO B C 1
ATOM 2526 O O . PRO B 1 115 ? 5.699 -11.242 7.012 1 93.19 115 PRO B O 1
ATOM 2529 N N . ASP B 1 116 ? 7.844 -11.422 6.539 1 93.75 116 ASP B N 1
ATOM 2530 C CA . ASP B 1 116 ? 7.898 -10.07 5.984 1 93.75 116 ASP B CA 1
ATOM 2531 C C . ASP B 1 116 ? 7.512 -10.07 4.508 1 93.75 116 ASP B C 1
ATOM 2533 O O . ASP B 1 116 ? 7.465 -9.008 3.873 1 93.75 116 ASP B O 1
ATOM 2537 N N . SER B 1 117 ? 7.254 -11.305 3.986 1 97.25 117 SER B N 1
ATOM 2538 C CA . SER B 1 117 ? 6.781 -11.367 2.607 1 97.25 117 SER B CA 1
ATOM 2539 C C . SER B 1 117 ? 5.398 -10.734 2.467 1 97.25 117 SER B C 1
ATOM 2541 O O . SER B 1 117 ? 4.676 -10.586 3.451 1 97.25 117 SER B O 1
ATOM 2543 N N . VAL B 1 118 ? 5.102 -10.227 1.326 1 98.5 118 VAL B N 1
ATOM 2544 C CA . VAL B 1 118 ? 3.801 -9.648 1.013 1 98.5 118 VAL B CA 1
ATOM 2545 C C . VAL B 1 118 ? 3.021 -10.586 0.097 1 98.5 118 VAL B C 1
ATOM 2547 O O . VAL B 1 118 ? 3.49 -10.938 -0.99 1 98.5 118 VAL B O 1
ATOM 2550 N N . SER B 1 119 ? 1.822 -11.023 0.531 1 98.5 119 SER B N 1
ATOM 2551 C CA . SER B 1 119 ? 1.062 -12.008 -0.236 1 98.5 119 SER B CA 1
ATOM 2552 C C . SER B 1 119 ? -0.188 -11.383 -0.847 1 98.5 119 SER B C 1
ATOM 2554 O O . SER B 1 119 ? -0.903 -10.633 -0.18 1 98.5 119 SER B O 1
ATOM 2556 N N . ILE B 1 120 ? -0.427 -11.672 -2.107 1 98.75 120 ILE B N 1
ATOM 2557 C CA . ILE B 1 120 ? -1.549 -11.148 -2.881 1 98.75 120 ILE B CA 1
ATOM 2558 C C . ILE B 1 120 ? -2.318 -12.305 -3.518 1 98.75 120 ILE B C 1
ATOM 2560 O O . ILE B 1 120 ? -1.723 -13.188 -4.145 1 98.75 120 ILE B O 1
ATOM 2564 N N . PHE B 1 121 ? -3.613 -12.398 -3.305 1 98.56 121 PHE B N 1
ATOM 2565 C CA . PHE B 1 121 ? -4.473 -13.359 -3.992 1 98.56 121 PHE B CA 1
ATOM 2566 C C . PHE B 1 121 ? -5.297 -12.672 -5.07 1 98.56 121 PHE B C 1
ATOM 2568 O O . PHE B 1 121 ? -5.914 -11.633 -4.82 1 98.56 121 PHE B O 1
ATOM 2575 N N . ILE B 1 122 ? -5.277 -13.195 -6.277 1 98 122 ILE B N 1
ATOM 2576 C CA . ILE B 1 122 ? -6.055 -12.656 -7.391 1 98 122 ILE B CA 1
ATOM 2577 C C . ILE B 1 122 ? -7.254 -13.555 -7.668 1 98 122 ILE B C 1
ATOM 2579 O O . ILE B 1 122 ? -7.102 -14.766 -7.852 1 98 122 ILE B O 1
ATOM 2583 N N . LEU B 1 123 ? -8.398 -13 -7.703 1 97.12 123 LEU B N 1
ATOM 2584 C CA . LEU B 1 123 ? -9.641 -13.719 -7.992 1 97.12 123 LEU B CA 1
ATOM 2585 C C . LEU B 1 123 ? -10.188 -13.32 -9.359 1 97.12 123 LEU B C 1
ATOM 2587 O O . LEU B 1 123 ? -10 -12.188 -9.797 1 97.12 123 LEU B O 1
ATOM 2591 N N . PRO B 1 124 ? -10.852 -14.305 -10 1 95.38 124 PRO B N 1
ATOM 2592 C CA . PRO B 1 124 ? -11.656 -13.898 -11.156 1 95.38 124 PRO B CA 1
ATOM 2593 C C . PRO B 1 124 ? -12.938 -13.172 -10.75 1 95.38 124 PRO B C 1
ATOM 2595 O O . PRO B 1 124 ? -13.336 -13.219 -9.586 1 95.38 124 PRO B O 1
ATOM 2598 N N . PRO B 1 125 ? -13.516 -12.484 -11.68 1 94.44 125 PRO B N 1
ATOM 2599 C CA . PRO B 1 125 ? -14.734 -11.758 -11.328 1 94.44 125 PRO B CA 1
ATOM 2600 C C . PRO B 1 125 ? -15.938 -12.68 -11.141 1 94.44 125 PRO B C 1
ATOM 2602 O O . PRO B 1 125 ? -16.922 -12.305 -10.484 1 94.44 125 PRO B O 1
ATOM 2605 N N . SER B 1 126 ? -15.875 -13.812 -11.82 1 92.94 126 SER B N 1
ATOM 2606 C CA . SER B 1 126 ? -16.953 -14.781 -11.719 1 92.94 126 SER B CA 1
ATOM 2607 C C . SER B 1 126 ? -16.5 -16.172 -12.156 1 92.94 126 SER B C 1
ATOM 2609 O O . SER B 1 126 ? -15.453 -16.312 -12.789 1 92.94 126 SER B O 1
ATOM 2611 N N . LEU B 1 127 ? -17.312 -17.172 -11.789 1 89.56 127 LEU B N 1
ATOM 2612 C CA . LEU B 1 127 ? -17.016 -18.531 -12.234 1 89.56 127 LEU B CA 1
ATOM 2613 C C . LEU B 1 127 ? -17.141 -18.641 -13.75 1 89.56 127 LEU B C 1
ATOM 2615 O O . LEU B 1 127 ? -16.375 -19.359 -14.391 1 89.56 127 LEU B O 1
ATOM 2619 N N . GLU B 1 128 ? -18.078 -17.969 -14.219 1 89.44 128 GLU B N 1
ATOM 2620 C CA . GLU B 1 128 ? -18.297 -17.969 -15.664 1 89.44 128 GLU B CA 1
ATOM 2621 C C . GLU B 1 128 ? -17.094 -17.406 -16.406 1 89.44 128 GLU B C 1
ATOM 2623 O O . GLU B 1 128 ? -16.656 -17.969 -17.406 1 89.44 128 GLU B O 1
ATOM 2628 N N . ALA B 1 129 ? -16.625 -16.328 -15.883 1 89.81 129 ALA B N 1
ATOM 2629 C CA . ALA B 1 129 ? -15.438 -15.734 -16.484 1 89.81 129 ALA B CA 1
ATOM 2630 C C . ALA B 1 129 ? -14.25 -16.688 -16.422 1 89.81 129 ALA B C 1
ATOM 2632 O O . ALA B 1 129 ? -13.508 -16.828 -17.391 1 89.81 129 ALA B O 1
ATOM 2633 N N . LEU B 1 130 ? -14.117 -17.344 -15.336 1 89.25 130 LEU B N 1
ATOM 2634 C CA . LEU B 1 130 ? -13.039 -18.297 -15.156 1 89.25 130 LEU B CA 1
ATOM 2635 C C . LEU B 1 130 ? -13.164 -19.453 -16.156 1 89.25 130 LEU B C 1
ATOM 2637 O O . LEU B 1 130 ? -12.188 -19.828 -16.812 1 89.25 130 LEU B O 1
ATOM 2641 N N . ALA B 1 131 ? -14.305 -19.984 -16.266 1 87.06 131 ALA B N 1
ATOM 2642 C CA . ALA B 1 131 ? -14.57 -21.078 -17.203 1 87.06 131 ALA B CA 1
ATOM 2643 C C . ALA B 1 131 ? -14.25 -20.672 -18.641 1 87.06 131 ALA B C 1
ATOM 2645 O O . ALA B 1 131 ? -13.672 -21.453 -19.406 1 87.06 131 ALA B O 1
ATOM 2646 N N . GLY B 1 132 ? -14.703 -19.5 -18.953 1 86.81 132 GLY B N 1
ATOM 2647 C CA . GLY B 1 132 ? -14.414 -18.984 -20.281 1 86.81 132 GLY B CA 1
ATOM 2648 C C . GLY B 1 132 ? -12.93 -18.922 -20.578 1 86.81 132 GLY B C 1
ATOM 2649 O O . GLY B 1 132 ? -12.492 -19.328 -21.656 1 86.81 132 GLY B O 1
ATOM 2650 N N . ARG B 1 133 ? -12.203 -18.469 -19.641 1 81 133 ARG B N 1
ATOM 2651 C CA . ARG B 1 133 ? -10.758 -18.359 -19.797 1 81 133 ARG B CA 1
ATOM 2652 C C . ARG B 1 133 ? -10.102 -19.734 -19.891 1 81 133 ARG B C 1
ATOM 2654 O O . ARG B 1 133 ? -9.164 -19.922 -20.672 1 81 133 ARG B O 1
ATOM 2661 N N . LEU B 1 134 ? -10.578 -20.719 -19.172 1 78.94 134 LEU B N 1
ATOM 2662 C CA . LEU B 1 134 ? -10.062 -22.078 -19.188 1 78.94 134 LEU B CA 1
ATOM 2663 C C . LEU B 1 134 ? -10.352 -22.75 -20.516 1 78.94 134 LEU B C 1
ATOM 2665 O O . LEU B 1 134 ? -9.516 -23.5 -21.031 1 78.94 134 LEU B O 1
ATOM 2669 N N . ARG B 1 135 ? -11.531 -22.406 -21.078 1 81.62 135 ARG B N 1
ATOM 2670 C CA . ARG B 1 135 ? -11.914 -22.969 -22.375 1 81.62 135 ARG B CA 1
ATOM 2671 C C . ARG B 1 135 ? -11.078 -22.375 -23.5 1 81.62 135 ARG B C 1
ATOM 2673 O O . ARG B 1 135 ? -10.797 -23.047 -24.484 1 81.62 135 ARG B O 1
ATOM 2680 N N . GLY B 1 136 ? -10.828 -21.125 -23.375 1 74.06 136 GLY B N 1
ATOM 2681 C CA . GLY B 1 136 ? -10.016 -20.453 -24.391 1 74.06 136 GLY B CA 1
ATOM 2682 C C . GLY B 1 136 ? -8.609 -21.016 -24.469 1 74.06 136 GLY B C 1
ATOM 2683 O O . GLY B 1 136 ? -7.914 -20.812 -25.484 1 74.06 136 GLY B O 1
ATOM 2684 N N . ARG B 1 137 ? -8.203 -21.641 -23.484 1 63.81 137 ARG B N 1
ATOM 2685 C CA . ARG B 1 137 ? -6.871 -22.234 -23.531 1 63.81 137 ARG B CA 1
ATOM 2686 C C . ARG B 1 137 ? -6.891 -23.562 -24.281 1 63.81 137 ARG B C 1
ATOM 2688 O O . ARG B 1 137 ? -5.836 -24.125 -24.578 1 63.81 137 ARG B O 1
ATOM 2695 N N . GLU B 1 138 ? -7.668 -23.734 -25.25 1 58.28 138 GLU B N 1
ATOM 2696 C CA . GLU B 1 138 ? -7.977 -24.688 -26.312 1 58.28 138 GLU B CA 1
ATOM 2697 C C . GLU B 1 138 ? -7.52 -26.094 -25.969 1 58.28 138 GLU B C 1
ATOM 2699 O O . GLU B 1 138 ? -7.707 -27.031 -26.734 1 58.28 138 GLU B O 1
ATOM 2704 N N . THR B 1 139 ? -6.852 -26.281 -24.828 1 58.22 139 THR B N 1
ATOM 2705 C CA . THR B 1 139 ? -6.242 -27.609 -24.844 1 58.22 139 THR B CA 1
ATOM 2706 C C . THR B 1 139 ? -7.039 -28.578 -23.969 1 58.22 139 THR B C 1
ATOM 2708 O O . THR B 1 139 ? -6.785 -29.781 -23.969 1 58.22 139 THR B O 1
ATOM 2711 N N . ASP B 1 140 ? -8.117 -28.141 -23.281 1 62.78 140 ASP B N 1
ATOM 2712 C CA . ASP B 1 140 ? -8.672 -29.094 -22.328 1 62.78 140 ASP B CA 1
ATOM 2713 C C . ASP B 1 140 ? -10.102 -29.469 -22.703 1 62.78 140 ASP B C 1
ATOM 2715 O O . ASP B 1 140 ? -10.836 -28.672 -23.281 1 62.78 140 ASP B O 1
ATOM 2719 N N . ASP B 1 141 ? -10.398 -30.781 -22.703 1 74.5 141 ASP B N 1
ATOM 2720 C CA . ASP B 1 141 ? -11.781 -31.203 -22.891 1 74.5 141 ASP B CA 1
ATOM 2721 C C . ASP B 1 141 ? -12.656 -30.734 -21.734 1 74.5 141 ASP B C 1
ATOM 2723 O O . ASP B 1 141 ? -12.156 -30.188 -20.75 1 74.5 141 ASP B O 1
ATOM 2727 N N . GLU B 1 142 ? -13.945 -30.797 -21.922 1 79.38 142 GLU B N 1
ATOM 2728 C CA . GLU B 1 142 ? -14.914 -30.234 -20.984 1 79.38 142 GLU B CA 1
ATOM 2729 C C . GLU B 1 142 ? -14.797 -30.906 -19.625 1 79.38 142 GLU B C 1
ATOM 2731 O O . GLU B 1 142 ? -15.008 -30.266 -18.594 1 79.38 142 GLU B O 1
ATOM 2736 N N . THR B 1 143 ? -14.555 -32.219 -19.641 1 79.56 143 THR B N 1
ATOM 2737 C CA . THR B 1 143 ? -14.383 -32.938 -18.375 1 79.56 143 THR B CA 1
ATOM 2738 C C . THR B 1 143 ? -13.188 -32.406 -17.594 1 79.56 143 THR B C 1
ATOM 2740 O O . THR B 1 143 ? -13.273 -32.188 -16.391 1 79.56 143 THR B O 1
ATOM 2743 N N . VAL B 1 144 ? -12.188 -32.188 -18.312 1 73.5 144 VAL B N 1
ATOM 2744 C CA . VAL B 1 144 ? -10.969 -31.641 -17.719 1 73.5 144 VAL B CA 1
ATOM 2745 C C . VAL B 1 144 ? -11.234 -30.219 -17.219 1 73.5 144 VAL B C 1
ATOM 2747 O O . VAL B 1 144 ? -10.781 -29.828 -16.141 1 73.5 144 VAL B O 1
ATOM 2750 N N . ILE B 1 145 ? -12.055 -29.484 -17.875 1 77.44 145 ILE B N 1
ATOM 2751 C CA . ILE B 1 145 ? -12.383 -28.109 -17.516 1 77.44 145 ILE B CA 1
ATOM 2752 C C . ILE B 1 145 ? -13.164 -28.094 -16.203 1 77.44 145 ILE B C 1
ATOM 2754 O O . ILE B 1 145 ? -12.898 -27.281 -15.328 1 77.44 145 ILE B O 1
ATOM 2758 N N . GLN B 1 146 ? -14.094 -29.016 -16.141 1 80.81 146 GLN B N 1
ATOM 2759 C CA . GLN B 1 146 ? -14.891 -29.078 -14.914 1 80.81 146 GLN B CA 1
ATOM 2760 C C . GLN B 1 146 ? -14.023 -29.438 -13.711 1 80.81 146 GLN B C 1
ATOM 2762 O O . GLN B 1 146 ? -14.211 -28.891 -12.617 1 80.81 146 GLN B O 1
ATOM 2767 N N . GLN B 1 147 ? -13.203 -30.328 -13.883 1 77.62 147 GLN B N 1
ATOM 2768 C CA . GLN B 1 147 ? -12.281 -30.688 -12.812 1 77.62 147 GLN B CA 1
ATOM 2769 C C . GLN B 1 147 ? -11.43 -29.484 -12.391 1 77.62 147 GLN B C 1
ATOM 2771 O O . GLN B 1 147 ? -11.203 -29.266 -11.203 1 77.62 147 GLN B O 1
ATOM 2776 N N . ARG B 1 148 ? -11.062 -28.781 -13.328 1 77.31 148 ARG B N 1
ATOM 2777 C CA . ARG B 1 148 ? -10.25 -27.609 -13.039 1 77.31 148 ARG B CA 1
ATOM 2778 C C . ARG B 1 148 ? -11.062 -26.547 -12.32 1 77.31 148 ARG B C 1
ATOM 2780 O O . ARG B 1 148 ? -10.539 -25.844 -11.453 1 77.31 148 ARG B O 1
ATOM 2787 N N . LEU B 1 149 ? -12.273 -26.453 -12.703 1 82.81 149 LEU B N 1
ATOM 2788 C CA . LEU B 1 149 ? -13.148 -25.484 -12.047 1 82.81 149 LEU B CA 1
ATOM 2789 C C . LEU B 1 149 ? -13.367 -25.859 -10.586 1 82.81 149 LEU B C 1
ATOM 2791 O O . LEU B 1 149 ? -13.352 -24.984 -9.711 1 82.81 149 LEU B O 1
ATOM 2795 N N . ASP B 1 150 ? -13.586 -27.125 -10.352 1 82.56 150 ASP B N 1
ATOM 2796 C CA . ASP B 1 150 ? -13.727 -27.578 -8.977 1 82.56 150 ASP B CA 1
ATOM 2797 C C . ASP B 1 150 ? -12.453 -27.344 -8.18 1 82.56 150 ASP B C 1
ATOM 2799 O O . ASP B 1 150 ? -12.5 -26.875 -7.035 1 82.56 150 ASP B O 1
ATOM 2803 N N . GLY B 1 151 ? -11.383 -27.656 -8.758 1 83.56 151 GLY B N 1
ATOM 2804 C CA . GLY B 1 151 ? -10.102 -27.375 -8.133 1 83.56 151 GLY B CA 1
ATOM 2805 C C . GLY B 1 151 ? -9.875 -25.891 -7.887 1 83.56 151 GLY B C 1
ATOM 2806 O O . GLY B 1 151 ? -9.312 -25.516 -6.859 1 83.56 151 GLY B O 1
ATOM 2807 N N . ALA B 1 152 ? -10.414 -25.125 -8.789 1 87.19 152 ALA B N 1
ATOM 2808 C CA . ALA B 1 152 ? -10.273 -23.672 -8.672 1 87.19 152 ALA B CA 1
ATOM 2809 C C . ALA B 1 152 ? -11.031 -23.141 -7.465 1 87.19 152 ALA B C 1
ATOM 2811 O O . ALA B 1 152 ? -10.562 -22.219 -6.777 1 87.19 152 ALA B O 1
ATOM 2812 N N . GLN B 1 153 ? -12.148 -23.672 -7.219 1 89.06 153 GLN B N 1
ATOM 2813 C CA . GLN B 1 153 ? -12.922 -23.219 -6.07 1 89.06 153 GLN B CA 1
ATOM 2814 C C . GLN B 1 153 ? -12.211 -23.547 -4.762 1 89.06 153 GLN B C 1
ATOM 2816 O O . GLN B 1 153 ? -12.227 -22.75 -3.822 1 89.06 153 GLN B O 1
ATOM 2821 N N . GLU B 1 154 ? -11.648 -24.719 -4.77 1 88.06 154 GLU B N 1
ATOM 2822 C CA . GLU B 1 154 ? -10.844 -25.078 -3.602 1 88.06 154 GLU B CA 1
ATOM 2823 C C . GLU B 1 154 ? -9.688 -24.094 -3.418 1 88.06 154 GLU B C 1
ATOM 2825 O O . GLU B 1 154 ? -9.422 -23.641 -2.307 1 88.06 154 GLU B O 1
ATOM 2830 N N . GLU B 1 155 ? -9.039 -23.797 -4.434 1 90.88 155 GLU B N 1
ATOM 2831 C CA . GLU B 1 155 ? -7.938 -22.844 -4.383 1 90.88 155 GLU B CA 1
ATOM 2832 C C . GLU B 1 155 ? -8.414 -21.469 -3.906 1 90.88 155 GLU B C 1
ATOM 2834 O O . GLU B 1 155 ? -7.797 -20.859 -3.033 1 90.88 155 GLU B O 1
ATOM 2839 N N . MET B 1 156 ? -9.539 -21.047 -4.422 1 94.56 156 MET B N 1
ATOM 2840 C CA . MET B 1 156 ? -10.055 -19.703 -4.133 1 94.56 156 MET B CA 1
ATOM 2841 C C . MET B 1 156 ? -10.484 -19.594 -2.672 1 94.56 156 MET B C 1
ATOM 2843 O O . MET B 1 156 ? -10.484 -18.5 -2.104 1 94.56 156 MET B O 1
ATOM 2847 N N . SER B 1 157 ? -10.789 -20.734 -2.053 1 94.19 157 SER B N 1
ATOM 2848 C CA . SER B 1 157 ? -11.234 -20.719 -0.663 1 94.19 157 SER B CA 1
ATOM 2849 C C . SER B 1 157 ? -10.109 -20.281 0.268 1 94.19 157 SER B C 1
ATOM 2851 O O . SER B 1 157 ? -10.359 -19.922 1.424 1 94.19 157 SER B O 1
ATOM 2853 N N . HIS B 1 158 ? -8.875 -20.188 -0.225 1 95.12 158 HIS B N 1
ATOM 2854 C CA . HIS B 1 158 ? -7.723 -19.828 0.596 1 95.12 158 HIS B CA 1
ATOM 2855 C C . HIS B 1 158 ? -7.41 -18.328 0.485 1 95.12 158 HIS B C 1
ATOM 2857 O O . HIS B 1 158 ? -6.41 -17.859 1.035 1 95.12 158 HIS B O 1
ATOM 2863 N N . TYR B 1 159 ? -8.234 -17.5 -0.193 1 96.56 159 TYR B N 1
ATOM 2864 C CA . TYR B 1 159 ? -7.953 -16.078 -0.427 1 96.56 159 TYR B CA 1
ATOM 2865 C C . TYR B 1 159 ? -7.754 -15.344 0.89 1 96.56 159 TYR B C 1
ATOM 2867 O O . TYR B 1 159 ? -6.961 -14.398 0.965 1 96.56 159 TYR B O 1
ATOM 2875 N N . GLY B 1 160 ? -8.43 -15.828 1.933 1 96.25 160 GLY B N 1
ATOM 2876 C CA . GLY B 1 160 ? -8.438 -15.141 3.217 1 96.25 160 GLY B CA 1
ATOM 2877 C C . GLY B 1 160 ? -7.105 -15.211 3.939 1 96.25 160 GLY B C 1
ATOM 2878 O O . GLY B 1 160 ? -6.879 -14.477 4.906 1 96.25 160 GLY B O 1
ATOM 2879 N N . GLU B 1 161 ? -6.191 -16.016 3.48 1 96.5 161 GLU B N 1
ATOM 2880 C CA . GLU B 1 161 ? -4.891 -16.219 4.105 1 96.5 161 GLU B CA 1
ATOM 2881 C C . GLU B 1 161 ? -3.877 -15.188 3.613 1 96.5 161 GLU B C 1
ATOM 2883 O O . GLU B 1 161 ? -2.768 -15.102 4.141 1 96.5 161 GLU B O 1
ATOM 2888 N N . PHE B 1 162 ? -4.27 -14.406 2.686 1 98.12 162 PHE B N 1
ATOM 2889 C CA . PHE B 1 162 ? -3.336 -13.508 2.021 1 98.12 162 PHE B CA 1
ATOM 2890 C C . PHE B 1 162 ? -3.492 -12.086 2.539 1 98.12 162 PHE B C 1
ATOM 2892 O O . PHE B 1 162 ? -4.551 -11.719 3.059 1 98.12 162 PHE B O 1
ATOM 2899 N N . ASP B 1 163 ? -2.467 -11.25 2.385 1 98.19 163 ASP B N 1
ATOM 2900 C CA . ASP B 1 163 ? -2.469 -9.867 2.863 1 98.19 163 ASP B CA 1
ATOM 2901 C C . ASP B 1 163 ? -3.402 -9 2.027 1 98.19 163 ASP B C 1
ATOM 2903 O O . ASP B 1 163 ? -4.082 -8.117 2.561 1 98.19 163 ASP B O 1
ATOM 2907 N N . TYR B 1 164 ? -3.408 -9.273 0.725 1 98.69 164 TYR B N 1
ATOM 2908 C CA . TYR B 1 164 ? -4.18 -8.469 -0.212 1 98.69 164 TYR B CA 1
ATOM 2909 C C . TYR B 1 164 ? -5.055 -9.352 -1.097 1 98.69 164 TYR B C 1
ATOM 2911 O O . TYR B 1 164 ? -4.719 -10.508 -1.362 1 98.69 164 TYR B O 1
ATOM 2919 N N . LEU B 1 165 ? -6.117 -8.797 -1.579 1 98.31 165 LEU B N 1
ATOM 2920 C CA . LEU B 1 165 ? -7.055 -9.445 -2.488 1 98.31 165 LEU B CA 1
ATOM 2921 C C . LEU B 1 165 ? -7.371 -8.539 -3.678 1 98.31 165 LEU B C 1
ATOM 2923 O O . LEU B 1 165 ? -7.785 -7.391 -3.496 1 98.31 165 LEU B O 1
ATOM 2927 N N . VAL B 1 166 ? -7.133 -8.992 -4.852 1 98.31 166 VAL B N 1
ATOM 2928 C CA . VAL B 1 166 ? -7.402 -8.273 -6.09 1 98.31 166 VAL B CA 1
ATOM 2929 C C . VAL B 1 166 ? -8.383 -9.07 -6.953 1 98.31 166 VAL B C 1
ATOM 2931 O O . VAL B 1 166 ? -8.234 -10.281 -7.109 1 98.31 166 VAL B O 1
ATOM 2934 N N . VAL B 1 167 ? -9.398 -8.469 -7.449 1 97.12 167 VAL B N 1
ATOM 2935 C CA . VAL B 1 167 ? -10.328 -9.109 -8.375 1 97.12 167 VAL B CA 1
ATOM 2936 C C . VAL B 1 167 ? -10.008 -8.68 -9.805 1 97.12 167 VAL B C 1
ATOM 2938 O O . VAL B 1 167 ? -10.086 -7.488 -10.133 1 97.12 167 VAL B O 1
ATOM 2941 N N . ASN B 1 168 ? -9.68 -9.625 -10.648 1 96.5 168 ASN B N 1
ATOM 2942 C CA . ASN B 1 168 ? -9.312 -9.32 -12.023 1 96.5 168 ASN B CA 1
ATOM 2943 C C . ASN B 1 168 ? -10.531 -9.281 -12.938 1 96.5 168 ASN B C 1
ATOM 2945 O O . ASN B 1 168 ? -10.695 -10.148 -13.805 1 96.5 168 ASN B O 1
ATOM 2949 N N . ASP B 1 169 ? -11.289 -8.273 -12.789 1 94 169 ASP B N 1
ATOM 2950 C CA . ASP B 1 169 ? -12.438 -7.996 -13.641 1 94 169 ASP B CA 1
ATOM 2951 C C . ASP B 1 169 ? -12.031 -7.164 -14.859 1 94 169 ASP B C 1
ATOM 2953 O O . ASP B 1 169 ? -12.438 -7.461 -15.984 1 94 169 ASP B O 1
ATOM 2957 N N . ASP B 1 170 ? -11.297 -6.195 -14.68 1 95.56 170 ASP B N 1
ATOM 2958 C CA . ASP B 1 170 ? -10.672 -5.34 -15.68 1 95.56 170 ASP B CA 1
ATOM 2959 C C . ASP B 1 170 ? -9.148 -5.395 -15.578 1 95.56 170 ASP B C 1
ATOM 2961 O O . ASP B 1 170 ? -8.578 -5.055 -14.539 1 95.56 170 ASP B O 1
ATOM 2965 N N . PHE B 1 171 ? -8.484 -5.805 -16.703 1 96.06 171 PHE B N 1
ATOM 2966 C CA . PHE B 1 171 ? -7.055 -6.078 -16.703 1 96.06 171 PHE B CA 1
ATOM 2967 C C . PHE B 1 171 ? -6.27 -4.844 -16.281 1 96.06 171 PHE B C 1
ATOM 2969 O O . PHE B 1 171 ? -5.383 -4.93 -15.43 1 96.06 171 PHE B O 1
ATOM 2976 N N . GLN B 1 172 ? -6.594 -3.691 -16.766 1 97.5 172 GLN B N 1
ATOM 2977 C CA . GLN B 1 172 ? -5.848 -2.471 -16.469 1 97.5 172 GLN B CA 1
ATOM 2978 C C . GLN B 1 172 ? -6.031 -2.051 -15.016 1 97.5 172 GLN B C 1
ATOM 2980 O O . GLN B 1 172 ? -5.09 -1.587 -14.375 1 97.5 172 GLN B O 1
ATOM 2985 N N . ARG B 1 173 ? -7.23 -2.242 -14.547 1 97.25 173 ARG B N 1
ATOM 2986 C CA . ARG B 1 173 ? -7.5 -1.912 -13.148 1 97.25 173 ARG B CA 1
ATOM 2987 C C . ARG B 1 173 ? -6.738 -2.842 -12.211 1 97.25 173 ARG B C 1
ATOM 2989 O O . ARG B 1 173 ? -6.113 -2.387 -11.25 1 97.25 173 ARG B O 1
ATOM 2996 N N . ALA B 1 174 ? -6.801 -4.121 -12.492 1 97.88 174 ALA B N 1
ATOM 2997 C CA . ALA B 1 174 ? -6.09 -5.094 -11.672 1 97.88 174 ALA B CA 1
ATOM 2998 C C . ALA B 1 174 ? -4.586 -4.824 -11.68 1 97.88 174 ALA B C 1
ATOM 3000 O O . ALA B 1 174 ? -3.924 -4.922 -10.648 1 97.88 174 ALA B O 1
ATOM 3001 N N . LEU B 1 175 ? -4.062 -4.492 -12.859 1 98.19 175 LEU B N 1
ATOM 3002 C CA . LEU B 1 175 ? -2.646 -4.164 -12.984 1 98.19 175 LEU B CA 1
ATOM 3003 C C . LEU B 1 175 ? -2.293 -2.953 -12.125 1 98.19 175 LEU B C 1
ATOM 3005 O O . LEU B 1 175 ? -1.282 -2.961 -11.422 1 98.19 175 LEU B O 1
ATOM 3009 N N . TYR B 1 176 ? -3.109 -1.991 -12.219 1 97.69 176 TYR B N 1
ATOM 3010 C CA . TYR B 1 176 ? -2.914 -0.784 -11.422 1 97.69 176 TYR B CA 1
ATOM 3011 C C . TYR B 1 176 ? -2.932 -1.104 -9.938 1 97.69 176 TYR B C 1
ATOM 3013 O O . TYR B 1 176 ? -2.125 -0.569 -9.172 1 97.69 176 TYR B O 1
ATOM 3021 N N . GLU B 1 177 ? -3.832 -1.909 -9.516 1 98.31 177 GLU B N 1
ATOM 3022 C CA . GLU B 1 177 ? -3.945 -2.307 -8.117 1 98.31 177 GLU B CA 1
ATOM 3023 C C . GLU B 1 177 ? -2.693 -3.043 -7.648 1 98.31 177 GLU B C 1
ATOM 3025 O O . GLU B 1 177 ? -2.172 -2.771 -6.566 1 98.31 177 GLU B O 1
ATOM 3030 N N . LEU B 1 178 ? -2.207 -3.949 -8.469 1 98.56 178 LEU B N 1
ATOM 3031 C CA . LEU B 1 178 ? -0.97 -4.648 -8.133 1 98.56 178 LEU B CA 1
ATOM 3032 C C . LEU B 1 178 ? 0.192 -3.666 -8.016 1 98.56 178 LEU B C 1
ATOM 3034 O O . LEU B 1 178 ? 1.004 -3.77 -7.094 1 98.56 178 LEU B O 1
ATOM 3038 N N . GLU B 1 179 ? 0.267 -2.77 -8.953 1 98.38 179 GLU B N 1
ATOM 3039 C CA . GLU B 1 179 ? 1.298 -1.735 -8.922 1 98.38 179 GLU B CA 1
ATOM 3040 C C . GLU B 1 179 ? 1.232 -0.928 -7.633 1 98.38 179 GLU B C 1
ATOM 3042 O O . GLU B 1 179 ? 2.262 -0.645 -7.016 1 98.38 179 GLU B O 1
ATOM 3047 N N . ALA B 1 180 ? 0.033 -0.546 -7.266 1 98.31 180 ALA B N 1
ATOM 3048 C CA . ALA B 1 180 ? -0.167 0.25 -6.055 1 98.31 180 ALA B CA 1
ATOM 3049 C C . ALA B 1 180 ? 0.356 -0.483 -4.824 1 98.31 180 ALA B C 1
ATOM 3051 O O . ALA B 1 180 ? 0.958 0.129 -3.938 1 98.31 180 ALA B O 1
ATOM 3052 N N . ILE B 1 181 ? 0.109 -1.767 -4.738 1 98.62 181 ILE B N 1
ATOM 3053 C CA . ILE B 1 181 ? 0.565 -2.568 -3.607 1 98.62 181 ILE B CA 1
ATOM 3054 C C . ILE B 1 181 ? 2.09 -2.531 -3.531 1 98.62 181 ILE B C 1
ATOM 3056 O O . ILE B 1 181 ? 2.66 -2.289 -2.465 1 98.62 181 ILE B O 1
ATOM 3060 N N . VAL B 1 182 ? 2.76 -2.719 -4.645 1 98.12 182 VAL B N 1
ATOM 3061 C CA . VAL B 1 182 ? 4.219 -2.742 -4.684 1 98.12 182 VAL B CA 1
ATOM 3062 C C . VAL B 1 182 ? 4.766 -1.358 -4.344 1 98.12 182 VAL B C 1
ATOM 3064 O O . VAL B 1 182 ? 5.691 -1.231 -3.537 1 98.12 182 VAL B O 1
ATOM 3067 N N . GLU B 1 183 ? 4.207 -0.368 -4.941 1 97.56 183 GLU B N 1
ATOM 3068 C CA . GLU B 1 183 ? 4.656 0.999 -4.695 1 97.56 183 GLU B CA 1
ATOM 3069 C C . GLU B 1 183 ? 4.5 1.375 -3.225 1 97.56 183 GLU B C 1
ATOM 3071 O O . GLU B 1 183 ? 5.41 1.954 -2.627 1 97.56 183 GLU B O 1
ATOM 3076 N N . ALA B 1 184 ? 3.34 1.087 -2.684 1 98.31 184 ALA B N 1
ATOM 3077 C CA . ALA B 1 184 ? 3.109 1.394 -1.273 1 98.31 184 ALA B CA 1
ATOM 3078 C C . ALA B 1 184 ? 4.145 0.708 -0.386 1 98.31 184 ALA B C 1
ATOM 3080 O O . ALA B 1 184 ? 4.633 1.299 0.58 1 98.31 184 ALA B O 1
ATOM 3081 N N . ARG B 1 185 ? 4.414 -0.538 -0.682 1 97.75 185 ARG B N 1
ATOM 3082 C CA . ARG B 1 185 ? 5.414 -1.263 0.093 1 97.75 185 ARG B CA 1
ATOM 3083 C C . ARG B 1 185 ? 6.77 -0.566 0.023 1 97.75 185 ARG B C 1
ATOM 3085 O O . ARG B 1 185 ? 7.496 -0.505 1.02 1 97.75 185 ARG B O 1
ATOM 3092 N N . ARG B 1 186 ? 7.137 -0.052 -1.107 1 96.31 186 ARG B N 1
ATOM 3093 C CA . ARG B 1 186 ? 8.406 0.636 -1.297 1 96.31 186 ARG B CA 1
ATOM 3094 C C . ARG B 1 186 ? 8.453 1.939 -0.507 1 96.31 186 ARG B C 1
ATOM 3096 O O . ARG B 1 186 ? 9.531 2.469 -0.228 1 96.31 186 ARG B O 1
ATOM 3103 N N . LEU B 1 187 ? 7.266 2.439 -0.123 1 97.38 187 LEU B N 1
ATOM 3104 C CA . LEU B 1 187 ? 7.168 3.732 0.547 1 97.38 187 LEU B CA 1
ATOM 3105 C C . LEU B 1 187 ? 7.152 3.559 2.062 1 97.38 187 LEU B C 1
ATOM 3107 O O . LEU B 1 187 ? 7.16 4.543 2.805 1 97.38 187 LEU B O 1
ATOM 3111 N N . VAL B 1 188 ? 7.062 2.297 2.49 1 97.12 188 VAL B N 1
ATOM 3112 C CA . VAL B 1 188 ? 7.168 2.072 3.928 1 97.12 188 VAL B CA 1
ATOM 3113 C C . VAL B 1 188 ? 8.422 2.756 4.465 1 97.12 188 VAL B C 1
ATOM 3115 O O . VAL B 1 188 ? 9.484 2.693 3.842 1 97.12 188 VAL B O 1
ATOM 3118 N N . THR B 1 189 ? 8.344 3.389 5.617 1 96.75 189 THR B N 1
ATOM 3119 C CA . THR B 1 189 ? 9.375 4.285 6.133 1 96.75 189 THR B CA 1
ATOM 3120 C C . THR B 1 189 ? 10.719 3.574 6.203 1 96.75 189 THR B C 1
ATOM 3122 O O . THR B 1 189 ? 11.734 4.117 5.762 1 96.75 189 THR B O 1
ATOM 3125 N N . ALA B 1 190 ? 10.734 2.354 6.676 1 92.56 190 ALA B N 1
ATOM 3126 C CA . ALA B 1 190 ? 11.984 1.621 6.828 1 92.56 190 ALA B CA 1
ATOM 3127 C C . ALA B 1 190 ? 12.703 1.479 5.484 1 92.56 190 ALA B C 1
ATOM 3129 O O . ALA B 1 190 ? 13.922 1.621 5.41 1 92.56 190 ALA B O 1
ATOM 3130 N N . ARG B 1 191 ? 11.984 1.282 4.457 1 92 191 ARG B N 1
ATOM 3131 C CA . ARG B 1 191 ? 12.562 1.124 3.125 1 92 191 ARG B CA 1
ATOM 3132 C C . ARG B 1 191 ? 12.984 2.471 2.545 1 92 191 ARG B C 1
ATOM 3134 O O . ARG B 1 191 ? 14.062 2.596 1.962 1 92 191 ARG B O 1
ATOM 3141 N N . GLN B 1 192 ? 12.188 3.441 2.721 1 93.56 192 GLN B N 1
ATOM 3142 C CA . GLN B 1 192 ? 12.445 4.766 2.166 1 93.56 192 GLN B CA 1
ATOM 3143 C C . GLN B 1 192 ? 13.656 5.418 2.836 1 93.56 192 GLN B C 1
ATOM 3145 O O . GLN B 1 192 ? 14.375 6.199 2.209 1 93.56 192 GLN B O 1
ATOM 3150 N N . VAL B 1 193 ? 13.797 5.09 4.129 1 93.44 193 VAL B N 1
ATOM 3151 C CA . VAL B 1 193 ? 14.945 5.637 4.844 1 93.44 193 VAL B CA 1
ATOM 3152 C C . VAL B 1 193 ? 16.234 5.203 4.156 1 93.44 193 VAL B C 1
ATOM 3154 O O . VAL B 1 193 ? 17.156 6.008 3.979 1 93.44 193 VAL B O 1
ATOM 3157 N N . ALA B 1 194 ? 16.266 3.949 3.746 1 90.38 194 ALA B N 1
ATOM 3158 C CA . ALA B 1 194 ? 17.438 3.438 3.045 1 90.38 194 ALA B CA 1
ATOM 3159 C C . ALA B 1 194 ? 17.578 4.078 1.667 1 90.38 194 ALA B C 1
ATOM 3161 O O . ALA B 1 194 ? 18.672 4.508 1.282 1 90.38 194 ALA B O 1
ATOM 3162 N N . ARG B 1 195 ? 16.516 4.281 0.957 1 89.75 195 ARG B N 1
ATOM 3163 C CA . ARG B 1 195 ? 16.516 4.785 -0.413 1 89.75 195 ARG B CA 1
ATOM 3164 C C . ARG B 1 195 ? 16.781 6.285 -0.446 1 89.75 195 ARG B C 1
ATOM 3166 O O . ARG B 1 195 ? 17.359 6.797 -1.408 1 89.75 195 ARG B O 1
ATOM 3173 N N . GLN B 1 196 ? 16.359 6.969 0.587 1 92.62 196 GLN B N 1
ATOM 3174 C CA . GLN B 1 196 ? 16.469 8.422 0.645 1 92.62 196 GLN B CA 1
ATOM 3175 C C . GLN B 1 196 ? 17.547 8.859 1.636 1 92.62 196 GLN B C 1
ATOM 3177 O O . GLN B 1 196 ? 17.438 9.922 2.246 1 92.62 196 GLN B O 1
ATOM 3182 N N . ALA B 1 197 ? 18.469 8.031 1.86 1 92.06 197 ALA B N 1
ATOM 3183 C CA . ALA B 1 197 ? 19.484 8.289 2.885 1 92.06 197 ALA B CA 1
ATOM 3184 C C . ALA B 1 197 ? 20.156 9.641 2.666 1 92.06 197 ALA B C 1
ATOM 3186 O O . ALA B 1 197 ? 20.312 10.414 3.607 1 92.06 197 ALA B O 1
ATOM 3187 N N . ALA B 1 198 ? 20.516 9.953 1.436 1 91.56 198 ALA B N 1
ATOM 3188 C CA . ALA B 1 198 ? 21.203 11.203 1.127 1 91.56 198 ALA B CA 1
ATOM 3189 C C . ALA B 1 198 ? 20.281 12.398 1.366 1 91.56 198 ALA B C 1
ATOM 3191 O O . ALA B 1 198 ? 20.703 13.406 1.943 1 91.56 198 ALA B O 1
ATOM 3192 N N . THR B 1 199 ? 19.078 12.25 0.932 1 92.69 199 THR B N 1
ATOM 3193 C CA . THR B 1 199 ? 18.078 13.305 1.129 1 92.69 199 THR B CA 1
ATOM 3194 C C . THR B 1 199 ? 17.859 13.555 2.615 1 92.69 199 THR B C 1
ATOM 3196 O O . THR B 1 199 ? 17.844 14.703 3.062 1 92.69 199 THR B O 1
ATOM 3199 N N . LEU B 1 200 ? 17.703 12.5 3.377 1 94 200 LEU B N 1
ATOM 3200 C CA . LEU B 1 200 ? 17.453 12.602 4.809 1 94 200 LEU B CA 1
ATOM 3201 C C . LEU B 1 200 ? 18.641 13.234 5.527 1 94 200 LEU B C 1
ATOM 3203 O O . LEU B 1 200 ? 18.453 14.062 6.422 1 94 200 LEU B O 1
ATOM 3207 N N . GLN B 1 201 ? 19.781 12.883 5.105 1 91.88 201 GLN B N 1
ATOM 3208 C CA . GLN B 1 201 ? 20.984 13.469 5.688 1 91.88 201 GLN B CA 1
ATOM 3209 C C . GLN B 1 201 ? 21.031 14.977 5.43 1 91.88 201 GLN B C 1
ATOM 3211 O O . GLN B 1 201 ? 21.359 15.75 6.328 1 91.88 201 GLN B O 1
ATOM 3216 N N . ASN B 1 202 ? 20.703 15.344 4.25 1 90.44 202 ASN B N 1
ATOM 3217 C CA . ASN B 1 202 ? 20.703 16.766 3.891 1 90.44 202 ASN B CA 1
ATOM 3218 C C . ASN B 1 202 ? 19.656 17.531 4.672 1 90.44 202 ASN B C 1
ATOM 3220 O O . ASN B 1 202 ? 19.922 18.641 5.164 1 90.44 202 ASN B O 1
ATOM 3224 N N . LEU B 1 203 ? 18.547 16.969 4.836 1 92.12 203 LEU B N 1
ATOM 3225 C CA . LEU B 1 203 ? 17.422 17.641 5.469 1 92.12 203 LEU B CA 1
ATOM 3226 C C . LEU B 1 203 ? 17.641 17.781 6.973 1 92.12 203 LEU B C 1
ATOM 3228 O O . LEU B 1 203 ? 17.172 18.75 7.59 1 92.12 203 LEU B O 1
ATOM 3232 N N . LEU B 1 204 ? 18.406 16.859 7.508 1 91.5 204 LEU B N 1
ATOM 3233 C CA . LEU B 1 204 ? 18.484 16.797 8.961 1 91.5 204 LEU B CA 1
ATOM 3234 C C . LEU B 1 204 ? 19.859 17.234 9.453 1 91.5 204 LEU B C 1
ATOM 3236 O O . LEU B 1 204 ? 20.125 17.234 10.656 1 91.5 204 LEU B O 1
ATOM 3240 N N . ALA B 1 205 ? 20.656 17.547 8.445 1 83.31 205 ALA B N 1
ATOM 3241 C CA . ALA B 1 205 ? 21.984 18.016 8.82 1 83.31 205 ALA B CA 1
ATOM 3242 C C . ALA B 1 205 ? 21.906 19.281 9.664 1 83.31 205 ALA B C 1
ATOM 3244 O O . ALA B 1 205 ? 21.109 20.172 9.383 1 83.31 205 ALA B O 1
ATOM 3245 N N . ARG B 1 206 ? 22.344 19.188 10.992 1 70.56 206 ARG B N 1
ATOM 3246 C CA . ARG B 1 206 ? 22.422 20.328 11.883 1 70.56 206 ARG B CA 1
ATOM 3247 C C . ARG B 1 206 ? 23.297 21.438 11.273 1 70.56 206 ARG B C 1
ATOM 3249 O O . ARG B 1 206 ? 24.375 21.156 10.758 1 70.56 206 ARG B O 1
ATOM 3256 N N . ARG B 1 207 ? 22.75 22.719 10.859 1 54.69 207 ARG B N 1
ATOM 3257 C CA . ARG B 1 207 ? 23.625 23.844 10.531 1 54.69 207 ARG B CA 1
ATOM 3258 C C . ARG B 1 207 ? 24.344 24.359 11.773 1 54.69 207 ARG B C 1
ATOM 3260 O O . ARG B 1 207 ? 23.828 24.25 12.891 1 54.69 207 ARG B O 1
#

Secondary structure (DSSP, 8-state):
---PPPEEEEE--TTSSHHHHHHHHHHHSTTEEEPPPEE-SPPPTT--BTTTBEE--HHHHHHHHHTT-EEEEEEETTEEEEEEHHHHHHHHHTT-EEEEE--HHHHHHHHHH-TT-EEEEEE-S-HHHHHHHHHHTS---HHHHHHHHHHHHHHHTTGGGSSEEEE-SSHHHHHHHHHHHHHHHHTBHHHHHHHTHHHHHHHH---/---PPPEEEEE--TTSSHHHHHHHHHHHSTTEEEPPPEE-SPPPTT--BTTTBEE--HHHHHHHHHTT-EEEEEEETTEEEEEEHHHHHHHHHTT-EEEEE--HHHHHHHHHH-TT-EEEEEE-S-HHHHHHHHHHTS---HHHHHHHHHHHHHHHTTGGGSSEEEE-SSHHHHHHHHHHHHHHHHTBHHHHHHHTHHHHHHHH---

InterPro domains:
  IPR008144 Guanylate kinase-like domain [PS50052] (5-183)
  IPR008145 Guanylate kinase/L-type calcium channel beta subunit [PF00625] (6-184)
  IPR008145 Guanylate kinase/L-type calcium channel beta subunit [SM00072] (4-186)
  IPR017665 Guanylate kinase [MF_00328] (3-186)
  IPR017665 Guanylate kinase [TIGR03263] (5-183)
  IPR020590 Guanylate kinase, conserved site [PS00856] (39-56)
  IPR027417 P-loop containing nucleoside triphosphate hydrolase [G3DSA:3.40.50.300] (9-182)
  IPR027417 P-loop containing nucleoside triphosphate hydrolase [SSF52540] (4-186)

Solvent-accessible surface area (backbone atoms only — not comparable to full-atom values): 21854 Å² total; per-residue (Å²): 120,80,46,61,26,52,47,33,38,41,27,48,33,83,51,33,52,56,69,62,44,50,53,53,46,40,73,70,40,82,65,45,44,74,61,58,30,35,28,40,52,80,82,54,93,88,60,45,77,76,66,66,28,37,68,43,54,62,69,62,49,53,52,38,55,75,69,61,46,42,63,30,58,42,75,56,95,91,24,41,38,31,35,53,34,65,62,50,54,55,44,23,66,74,37,26,25,37,36,39,80,43,47,70,66,28,45,52,49,39,49,71,76,39,71,82,45,47,34,36,24,39,35,48,60,35,59,67,57,29,51,51,46,49,54,68,60,71,73,62,55,70,70,55,46,51,53,48,50,55,51,24,40,58,52,52,70,53,45,82,80,27,56,21,42,44,58,43,68,44,70,68,58,37,40,49,50,54,50,17,40,53,51,29,59,55,25,25,27,78,45,28,50,47,76,37,40,68,48,51,48,61,49,61,53,81,130,119,80,45,62,28,52,47,34,38,42,27,48,34,83,50,34,52,57,68,62,44,50,53,53,48,40,72,70,41,81,65,44,42,73,59,60,31,34,28,43,52,79,83,56,92,90,61,44,78,75,64,67,26,36,67,43,54,62,70,62,49,52,50,39,54,74,68,61,45,42,62,29,58,40,77,56,96,89,23,43,38,32,36,53,33,63,63,51,54,56,45,22,67,74,37,26,25,37,37,40,80,42,46,68,65,28,46,53,49,38,50,71,75,38,71,82,45,46,36,36,24,40,36,47,61,35,60,66,56,28,50,52,46,49,54,68,60,72,74,60,56,70,69,56,46,51,53,48,50,56,52,25,40,59,51,52,70,53,44,82,79,28,55,21,43,45,59,43,69,44,71,69,58,38,41,50,50,53,49,17,40,52,52,29,59,54,25,25,25,78,44,28,50,46,76,37,42,70,48,51,49,61,49,60,52,83,130

Sequence (414 aa):
MADKGTLYIISAPSGAGKTSLVAALVDKLAQVRISISHTTRAMRPGEKDGVNYHFTDRDCFVRQVEQGRFLEHAQVFGNLYGTSADWVAQTLRTGDDVILEIDWQGATQIRKQLPDSVSIFILPPSLEALAGRLRGRETDDETVIQQRLDGAQEEMSHYGEFDYLVVNDDFQRALYELEAIVEARRLVTARQVARQAATLQNLLARRMADKGTLYIISAPSGAGKTSLVAALVDKLAQVRISISHTTRAMRPGEKDGVNYHFTDRDCFVRQVEQGRFLEHAQVFGNLYGTSADWVAQTLRTGDDVILEIDWQGATQIRKQLPDSVSIFILPPSLEALAGRLRGRETDDETVIQQRLDGAQEEMSHYGEFDYLVVNDDFQRALYELEAIVEARRLVTARQVARQAATLQNLLARR

pLDDT: mean 91.51, std 8.59, range [49.5, 98.75]